Protein 3HDG (pdb70)

Nearest PDB structures (foldseek):
  3hdg-assembly4_B  TM=1.008E+00  e=9.190E-20  Wolinella succinogenes
  3hdg-assembly1_A  TM=9.959E-01  e=1.059E-17  Wolinella succinogenes
  3eq2-assembly1_B  TM=7.865E-01  e=1.329E-06  Pseudomonas aeruginosa
  3eq2-assembly1_A  TM=7.599E-01  e=1.791E-05  Pseudomonas aeruginosa
  2hqr-assembly1_B  TM=7.980E-01  e=8.085E-03  Helicobacter pylori J99

Structure (mmCIF, N/CA/C/O backbone):
data_3HDG
#
_entry.id   3HDG
#
_cell.length_a   48.331
_cell.length_b   77.059
_cell.length_c   75.087
_cell.angle_alpha   90.00
_cell.angle_beta   102.67
_cell.angle_gamma   90.00
#
_symmetry.space_group_name_H-M   'P 1 21 1'
#
loop_
_entity.id
_entity.type
_entity.pdbx_description
1 polymer 'uncharacterized protein'
2 non-polymer 'MAGNESIUM ION'
3 water water
#
loop_
_atom_site.group_PDB
_atom_site.id
_atom_site.type_symbol
_atom_site.label_atom_id
_atom_site.label_alt_id
_atom_site.label_comp_id
_atom_site.label_asym_id
_atom_site.label_entity_id
_atom_site.label_seq_id
_atom_site.pdbx_PDB_ins_code
_atom_site.Cartn_x
_atom_site.Cartn_y
_atom_site.Cartn_z
_atom_site.occupancy
_atom_site.B_iso_or_equiv
_atom_site.auth_seq_id
_atom_site.auth_comp_id
_atom_site.auth_asym_id
_atom_site.auth_atom_id
_atom_site.pdbx_PDB_model_num
ATOM 1 N N . ALA A 1 7 ? 5.860 36.262 32.035 1.00 36.87 8 ALA A N 1
ATOM 2 C CA . ALA A 1 7 ? 6.610 37.316 32.793 1.00 36.05 8 ALA A CA 1
ATOM 3 C C . ALA A 1 7 ? 7.633 36.692 33.759 1.00 35.08 8 ALA A C 1
ATOM 4 O O . ALA A 1 7 ? 8.153 37.365 34.655 1.00 35.19 8 ALA A O 1
ATOM 6 N N . LEU A 1 8 ? 7.920 35.407 33.564 1.00 32.56 9 LEU A N 1
ATOM 7 C CA . LEU A 1 8 ? 8.865 34.676 34.407 1.00 29.80 9 LEU A CA 1
ATOM 8 C C . LEU A 1 8 ? 10.312 34.871 33.946 1.00 28.66 9 LEU A C 1
ATOM 9 O O . LEU A 1 8 ? 10.722 34.348 32.908 1.00 27.97 9 LEU A O 1
ATOM 14 N N . LYS A 1 9 ? 11.093 35.618 34.719 1.00 28.27 10 LYS A N 1
ATOM 15 C CA . LYS A 1 9 ? 12.488 35.863 34.350 1.00 29.17 10 LYS A CA 1
ATOM 16 C C . LYS A 1 9 ? 13.371 34.709 34.811 1.00 26.08 10 LYS A C 1
ATOM 17 O O . LYS A 1 9 ? 13.332 34.297 35.970 1.00 26.01 10 LYS A O 1
ATOM 23 N N . ILE A 1 10 ? 14.153 34.185 33.876 1.00 25.24 11 ILE A N 1
ATOM 24 C CA . ILE A 1 10 ? 15.011 33.042 34.129 1.00 23.35 11 ILE A CA 1
ATOM 25 C C . ILE A 1 10 ? 16.486 33.324 33.888 1.00 23.87 11 ILE A C 1
ATOM 26 O O . ILE A 1 10 ? 16.849 33.946 32.894 1.00 25.11 11 ILE A O 1
ATOM 31 N N . LEU A 1 11 ? 17.320 32.869 34.821 1.00 22.36 12 LEU A N 1
ATOM 32 C CA . LEU A 1 11 ? 18.768 33.016 34.735 1.00 20.56 12 LEU A CA 1
ATOM 33 C C . LEU A 1 11 ? 19.376 31.620 34.680 1.00 19.57 12 LEU A C 1
ATOM 34 O O . LEU A 1 11 ? 19.113 30.790 35.560 1.00 20.02 12 LEU A O 1
ATOM 39 N N . ILE A 1 12 ? 20.179 31.368 33.650 1.00 19.57 13 ILE A N 1
ATOM 40 C CA . ILE A 1 12 ? 20.839 30.082 33.453 1.00 19.04 13 ILE A CA 1
ATOM 41 C C . ILE A 1 12 ? 22.337 30.251 33.721 1.00 21.09 13 ILE A C 1
ATOM 42 O O . ILE A 1 12 ? 22.960 31.118 33.124 1.00 22.02 13 ILE A O 1
ATOM 47 N N . VAL A 1 13 ? 22.901 29.439 34.615 1.00 22.08 14 VAL A N 1
ATOM 48 C CA . VAL A 1 13 ? 24.341 29.490 34.938 1.00 20.40 14 VAL A CA 1
ATOM 49 C C . VAL A 1 13 ? 24.925 28.088 34.714 1.00 20.66 14 VAL A C 1
ATOM 50 O O . VAL A 1 13 ? 24.640 27.150 35.464 1.00 19.12 14 VAL A O 1
ATOM 54 N N . GLU A 1 14 ? 25.730 27.961 33.666 1.00 22.13 15 GLU A N 1
ATOM 55 C CA . GLU A 1 14 ? 26.350 26.696 33.290 1.00 23.79 15 GLU A CA 1
ATOM 56 C C . GLU A 1 14 ? 27.660 26.981 32.546 1.00 23.73 15 GLU A C 1
ATOM 57 O O . GLU A 1 14 ? 27.683 27.782 31.609 1.00 24.46 15 GLU A O 1
ATOM 63 N N . ASP A 1 15 ? 28.740 26.317 32.952 1.00 23.61 16 ASP A N 1
ATOM 64 C CA . ASP A 1 15 ? 30.037 26.539 32.318 1.00 24.16 16 ASP A CA 1
ATOM 65 C C . ASP A 1 15 ? 30.218 25.847 30.969 1.00 23.90 16 ASP A C 1
ATOM 66 O O . ASP A 1 15 ? 31.103 26.211 30.197 1.00 25.72 16 ASP A O 1
ATOM 71 N N . ASP A 1 16 ? 29.391 24.854 30.675 1.00 22.58 17 ASP A N 1
ATOM 72 C CA . ASP A 1 16 ? 29.491 24.203 29.379 1.00 24.47 17 ASP A CA 1
ATOM 73 C C . ASP A 1 16 ? 28.705 25.068 28.382 1.00 25.17 17 ASP A C 1
ATOM 74 O O . ASP A 1 16 ? 27.502 25.296 28.559 1.00 24.42 17 ASP A O 1
ATOM 79 N N . THR A 1 17 ? 29.379 25.545 27.340 1.00 25.31 18 THR A N 1
ATOM 80 C CA . THR A 1 17 ? 28.744 26.414 26.347 1.00 25.92 18 THR A CA 1
ATOM 81 C C . THR A 1 17 ? 27.596 25.754 25.605 1.00 27.75 18 THR A C 1
ATOM 82 O O . THR A 1 17 ? 26.523 26.345 25.462 1.00 27.42 18 THR A O 1
ATOM 86 N N . ASP A 1 18 ? 27.815 24.525 25.148 1.00 28.91 19 ASP A N 1
ATOM 87 C CA . ASP A 1 18 ? 26.791 23.794 24.411 1.00 30.33 19 ASP A CA 1
ATOM 88 C C . ASP A 1 18 ? 25.510 23.629 25.214 1.00 28.52 19 ASP A C 1
ATOM 89 O O . ASP A 1 18 ? 24.431 23.936 24.726 1.00 28.58 19 ASP A O 1
ATOM 94 N N . ALA A 1 19 ? 25.633 23.143 26.444 1.00 26.45 20 ALA A N 1
ATOM 95 C CA . ALA A 1 19 ? 24.465 22.925 27.283 1.00 24.79 20 ALA A CA 1
ATOM 96 C C . ALA A 1 19 ? 23.811 24.244 27.661 1.00 25.66 20 ALA A C 1
ATOM 97 O O . ALA A 1 19 ? 22.590 24.334 27.752 1.00 23.28 20 ALA A O 1
ATOM 99 N N . ARG A 1 20 ? 24.632 25.269 27.866 1.00 24.94 21 ARG A N 1
ATOM 100 C CA . ARG A 1 20 ? 24.117 26.563 28.251 1.00 23.53 21 ARG A CA 1
ATOM 101 C C . ARG A 1 20 ? 23.281 27.155 27.120 1.00 25.09 21 ARG A C 1
ATOM 102 O O . ARG A 1 20 ? 22.179 27.642 27.352 1.00 26.04 21 ARG A O 1
ATOM 110 N N . GLU A 1 21 ? 23.807 27.104 25.901 1.00 23.56 22 GLU A N 1
ATOM 111 C CA . GLU A 1 21 ? 23.108 27.640 24.744 1.00 25.29 22 GLU A CA 1
ATOM 112 C C . GLU A 1 21 ? 21.883 26.801 24.379 1.00 25.09 22 GLU A C 1
ATOM 113 O O . GLU A 1 21 ? 20.902 27.325 23.870 1.00 25.66 22 GLU A O 1
ATOM 119 N N . TRP A 1 22 ? 21.941 25.504 24.648 1.00 24.96 23 TRP A N 1
ATOM 120 C CA . TRP A 1 22 ? 20.803 24.632 24.371 1.00 26.84 23 TRP A CA 1
ATOM 121 C C . TRP A 1 22 ? 19.680 25.014 25.349 1.00 26.10 23 TRP A C 1
ATOM 122 O O . TRP A 1 22 ? 18.533 25.208 24.943 1.00 24.54 23 TRP A O 1
ATOM 133 N N . LEU A 1 23 ? 20.024 25.135 26.632 1.00 23.78 24 LEU A N 1
ATOM 134 C CA . LEU A 1 23 ? 19.055 25.512 27.661 1.00 23.00 24 LEU A CA 1
ATOM 135 C C . LEU A 1 23 ? 18.421 26.864 27.336 1.00 23.63 24 LEU A C 1
ATOM 136 O O . LEU A 1 23 ? 17.216 27.054 27.469 1.00 20.84 24 LEU A O 1
ATOM 141 N N . SER A 1 24 ? 19.253 27.811 26.929 1.00 24.93 25 SER A N 1
ATOM 142 C CA . SER A 1 24 ? 18.750 29.126 26.584 1.00 26.85 25 SER A CA 1
ATOM 143 C C . SER A 1 24 ? 17.745 29.024 25.416 1.00 26.08 25 SER A C 1
ATOM 144 O O . SER A 1 24 ? 16.666 29.606 25.468 1.00 23.21 25 SER A O 1
ATOM 147 N N . THR A 1 25 ? 18.094 28.262 24.383 1.00 26.53 26 THR A N 1
ATOM 148 C CA . THR A 1 25 ? 17.212 28.109 23.222 1.00 27.02 26 THR A CA 1
ATOM 149 C C . THR A 1 25 ? 15.858 27.468 23.547 1.00 27.07 26 THR A C 1
ATOM 150 O O . THR A 1 25 ? 14.807 28.062 23.299 1.00 25.75 26 THR A O 1
ATOM 154 N N . ILE A 1 26 ? 15.870 26.265 24.108 1.00 27.59 27 ILE A N 1
ATOM 155 C CA . ILE A 1 26 ? 14.604 25.604 24.404 1.00 28.62 27 ILE A CA 1
ATOM 156 C C . ILE A 1 26 ? 13.714 26.371 25.376 1.00 28.99 27 ILE A C 1
ATOM 157 O O . ILE A 1 26 ? 12.489 26.253 25.323 1.00 29.66 27 ILE A O 1
ATOM 162 N N . ILE A 1 27 ? 14.316 27.163 26.257 1.00 27.65 28 ILE A N 1
ATOM 163 C CA . ILE A 1 27 ? 13.527 27.929 27.207 1.00 26.61 28 ILE A CA 1
ATOM 164 C C . ILE A 1 27 ? 13.022 29.229 26.583 1.00 27.25 28 ILE A C 1
ATOM 165 O O . ILE A 1 27 ? 11.865 29.611 26.775 1.00 27.73 28 ILE A O 1
ATOM 170 N N . SER A 1 28 ? 13.881 29.908 25.835 1.00 26.76 29 SER A N 1
ATOM 171 C CA . SER A 1 28 ? 13.470 31.158 25.219 1.00 31.65 29 SER A CA 1
ATOM 172 C C . SER A 1 28 ? 12.265 30.939 24.290 1.00 31.12 29 SER A C 1
ATOM 173 O O . SER A 1 28 ? 11.460 31.837 24.112 1.00 31.86 29 SER A O 1
ATOM 176 N N . ASN A 1 29 ? 12.133 29.742 23.728 1.00 33.11 30 ASN A N 1
ATOM 177 C CA . ASN A 1 29 ? 11.003 29.438 22.858 1.00 34.04 30 ASN A CA 1
ATOM 178 C C . ASN A 1 29 ? 9.664 29.627 23.567 1.00 34.34 30 ASN A C 1
ATOM 179 O O . ASN A 1 29 ? 8.657 29.912 22.925 1.00 34.86 30 ASN A O 1
ATOM 184 N N . HIS A 1 30 ? 9.640 29.465 24.886 1.00 34.38 31 HIS A N 1
ATOM 185 C CA . HIS A 1 30 ? 8.386 29.617 25.612 1.00 33.44 31 HIS A CA 1
ATOM 186 C C . HIS A 1 30 ? 8.440 30.597 26.774 1.00 34.29 31 HIS A C 1
ATOM 187 O O . HIS A 1 30 ? 7.461 30.770 27.499 1.00 35.16 31 HIS A O 1
ATOM 194 N N . PHE A 1 31 ? 9.584 31.240 26.944 1.00 34.22 32 PHE A N 1
ATOM 195 C CA . PHE A 1 31 ? 9.766 32.220 28.005 1.00 35.86 32 PHE A CA 1
ATOM 196 C C . PHE A 1 31 ? 10.619 33.329 27.394 1.00 38.58 32 PHE A C 1
ATOM 197 O O . PHE A 1 31 ? 11.797 33.133 27.108 1.00 41.57 32 PHE A O 1
ATOM 205 N N . PRO A 1 32 ? 10.028 34.511 27.180 1.00 39.74 33 PRO A N 1
ATOM 206 C CA . PRO A 1 32 ? 10.708 35.669 26.593 1.00 40.88 33 PRO A CA 1
ATOM 207 C C . PRO A 1 32 ? 11.846 36.334 27.389 1.00 41.08 33 PRO A C 1
ATOM 208 O O . PRO A 1 32 ? 12.672 37.028 26.796 1.00 42.16 33 PRO A O 1
ATOM 212 N N . GLU A 1 33 ? 11.900 36.135 28.707 1.00 39.11 34 GLU A N 1
ATOM 213 C CA . GLU A 1 33 ? 12.951 36.766 29.515 1.00 37.32 34 GLU A CA 1
ATOM 214 C C . GLU A 1 33 ? 13.958 35.791 30.121 1.00 34.21 34 GLU A C 1
ATOM 215 O O . GLU A 1 33 ? 13.830 35.348 31.262 1.00 31.15 34 GLU A O 1
ATOM 221 N N . VAL A 1 34 ? 14.977 35.482 29.328 1.00 32.56 35 VAL A N 1
ATOM 222 C CA . VAL A 1 34 ? 16.012 34.542 29.718 1.00 30.62 35 VAL A CA 1
ATOM 223 C C . VAL A 1 34 ? 17.410 35.146 29.639 1.00 29.21 35 VAL A C 1
ATOM 224 O O . VAL A 1 34 ? 17.756 35.814 28.666 1.00 28.90 35 VAL A O 1
ATOM 228 N N . TRP A 1 35 ? 18.204 34.883 30.670 1.00 26.27 36 TRP A N 1
ATOM 229 C CA . TRP A 1 35 ? 19.591 35.333 30.751 1.00 24.93 36 TRP A CA 1
ATOM 230 C C . TRP A 1 35 ? 20.479 34.087 30.938 1.00 25.68 36 TRP A C 1
ATOM 231 O O . TRP A 1 35 ? 20.047 33.070 31.501 1.00 23.60 36 TRP A O 1
ATOM 242 N N . SER A 1 36 ? 21.712 34.155 30.457 1.00 23.97 37 SER A N 1
ATOM 243 C CA . SER A 1 36 ? 22.624 33.041 30.632 1.00 22.89 37 SER A CA 1
ATOM 244 C C . SER A 1 36 ? 23.993 33.544 31.073 1.00 23.20 37 SER A C 1
ATOM 245 O O . SER A 1 36 ? 24.479 34.569 30.589 1.00 22.91 37 SER A O 1
ATOM 248 N N . ALA A 1 37 ? 24.588 32.803 32.005 1.00 22.20 38 ALA A N 1
ATOM 249 C CA . ALA A 1 37 ? 25.893 33.106 32.573 1.00 24.65 38 ALA A CA 1
ATOM 250 C C . ALA A 1 37 ? 26.782 31.862 32.521 1.00 23.94 38 ALA A C 1
ATOM 251 O O . ALA A 1 37 ? 26.290 30.745 32.668 1.00 25.44 38 ALA A O 1
ATOM 253 N N . GLY A 1 38 ? 28.083 32.068 32.321 1.00 23.20 39 GLY A N 1
ATOM 254 C CA . GLY A 1 38 ? 29.032 30.969 32.227 1.00 23.75 39 GLY A CA 1
ATOM 255 C C . GLY A 1 38 ? 29.792 30.574 33.495 1.00 24.77 39 GLY A C 1
ATOM 256 O O . GLY A 1 38 ? 30.585 29.641 33.475 1.00 25.32 39 GLY A O 1
ATOM 257 N N . ASP A 1 39 ? 29.564 31.289 34.588 1.00 24.13 40 ASP A N 1
ATOM 258 C CA . ASP A 1 39 ? 30.192 30.988 35.867 1.00 23.92 40 ASP A CA 1
ATOM 259 C C . ASP A 1 39 ? 29.428 31.708 36.964 1.00 24.44 40 ASP A C 1
ATOM 260 O O . ASP A 1 39 ? 28.670 32.654 36.693 1.00 22.93 40 ASP A O 1
ATOM 265 N N . GLY A 1 40 ? 29.624 31.257 38.203 1.00 25.75 41 GLY A N 1
ATOM 266 C CA . GLY A 1 40 ? 28.933 31.830 39.349 1.00 24.69 41 GLY A CA 1
ATOM 267 C C . GLY A 1 40 ? 29.087 33.317 39.586 1.00 26.67 41 GLY A C 1
ATOM 268 O O . GLY A 1 40 ? 28.174 33.977 40.103 1.00 25.66 41 GLY A O 1
ATOM 269 N N . GLU A 1 41 ? 30.240 33.858 39.226 1.00 26.82 42 GLU A N 1
ATOM 270 C CA . GLU A 1 41 ? 30.483 35.281 39.414 1.00 28.67 42 GLU A CA 1
ATOM 271 C C . GLU A 1 41 ? 29.611 36.083 38.437 1.00 27.94 42 GLU A C 1
ATOM 272 O O . GLU A 1 41 ? 28.912 37.025 38.813 1.00 26.46 42 GLU A O 1
ATOM 278 N N . GLU A 1 42 ? 29.643 35.685 37.173 1.00 27.92 43 GLU A N 1
ATOM 279 C CA . GLU A 1 42 ? 28.852 36.350 36.153 1.00 26.61 43 GLU A CA 1
ATOM 280 C C . GLU A 1 42 ? 27.379 36.140 36.499 1.00 25.76 43 GLU A C 1
ATOM 281 O O . GLU A 1 42 ? 26.550 37.035 36.332 1.00 22.74 43 GLU A O 1
ATOM 287 N N . GLY A 1 43 ? 27.065 34.957 37.022 1.00 25.46 44 GLY A N 1
ATOM 288 C CA . GLY A 1 43 ? 25.700 34.668 37.412 1.00 25.02 44 GLY A CA 1
ATOM 289 C C . GLY A 1 43 ? 25.225 35.612 38.498 1.00 26.54 44 GLY A C 1
ATOM 290 O O . GLY A 1 43 ? 24.093 36.127 38.456 1.00 25.40 44 GLY A O 1
ATOM 291 N N . GLU A 1 44 ? 26.087 35.838 39.485 1.00 28.42 45 GLU A N 1
ATOM 292 C CA . GLU A 1 44 ? 25.751 36.719 40.598 1.00 28.47 45 GLU A CA 1
ATOM 293 C C . GLU A 1 44 ? 25.497 38.137 40.095 1.00 26.93 45 GLU A C 1
ATOM 294 O O . GLU A 1 44 ? 24.529 38.768 40.493 1.00 25.51 45 GLU A O 1
ATOM 300 N N . ARG A 1 45 ? 26.372 38.630 39.226 1.00 25.86 46 ARG A N 1
ATOM 301 C CA . ARG A 1 45 ? 26.217 39.979 38.687 1.00 29.87 46 ARG A CA 1
ATOM 302 C C . ARG A 1 45 ? 24.883 40.132 37.943 1.00 29.22 46 ARG A C 1
ATOM 303 O O . ARG A 1 45 ? 24.160 41.111 38.148 1.00 28.76 46 ARG A O 1
ATOM 311 N N . LEU A 1 46 ? 24.556 39.164 37.089 1.00 26.36 47 LEU A N 1
ATOM 312 C CA . LEU A 1 46 ? 23.309 39.219 36.344 1.00 27.11 47 LEU A CA 1
ATOM 313 C C . LEU A 1 46 ? 22.100 39.133 37.261 1.00 27.69 47 LEU A C 1
ATOM 314 O O . LEU A 1 46 ? 21.054 39.690 36.958 1.00 26.77 47 LEU A O 1
ATOM 319 N N . PHE A 1 47 ? 22.230 38.437 38.384 1.00 29.09 48 PHE A N 1
ATOM 320 C CA . PHE A 1 47 ? 21.105 38.347 39.295 1.00 29.10 48 PHE A CA 1
ATOM 321 C C . PHE A 1 47 ? 20.843 39.738 39.880 1.00 30.40 48 PHE A C 1
ATOM 322 O O . PHE A 1 47 ? 19.694 40.209 39.924 1.00 28.16 48 PHE A O 1
ATOM 330 N N . GLY A 1 48 ? 21.919 40.386 40.332 1.00 29.80 49 GLY A N 1
ATOM 331 C CA . GLY A 1 48 ? 21.799 41.717 40.905 1.00 30.66 49 GLY A CA 1
ATOM 332 C C . GLY A 1 48 ? 21.244 42.739 39.925 1.00 32.36 49 GLY A C 1
ATOM 333 O O . GLY A 1 48 ? 20.550 43.670 40.320 1.00 32.44 49 GLY A O 1
ATOM 334 N N . LEU A 1 49 ? 21.552 42.565 38.644 1.00 32.19 50 LEU A N 1
ATOM 335 C CA . LEU A 1 49 ? 21.095 43.479 37.612 1.00 32.13 50 LEU A CA 1
ATOM 336 C C . LEU A 1 49 ? 19.640 43.293 37.209 1.00 33.35 50 LEU A C 1
ATOM 337 O O . LEU A 1 49 ? 18.903 44.270 37.042 1.00 33.77 50 LEU A O 1
ATOM 342 N N . HIS A 1 50 ? 19.223 42.041 37.051 1.00 32.32 51 HIS A N 1
ATOM 343 C CA . HIS A 1 50 ? 17.874 41.774 36.591 1.00 33.26 51 HIS A CA 1
ATOM 344 C C . HIS A 1 50 ? 16.928 41.062 37.543 1.00 31.78 51 HIS A C 1
ATOM 345 O O . HIS A 1 50 ? 15.807 40.748 37.167 1.00 33.63 51 HIS A O 1
ATOM 352 N N . ALA A 1 51 ? 17.372 40.819 38.767 1.00 30.86 52 ALA A N 1
ATOM 353 C CA . ALA A 1 51 ? 16.542 40.158 39.768 1.00 31.52 52 ALA A CA 1
ATOM 354 C C . ALA A 1 51 ? 15.595 39.116 39.162 1.00 31.53 52 ALA A C 1
ATOM 355 O O . ALA A 1 51 ? 14.380 39.296 39.156 1.00 31.49 52 ALA A O 1
ATOM 357 N N . PRO A 1 52 ? 16.145 38.016 38.632 1.00 30.59 53 PRO A N 1
ATOM 358 C CA . PRO A 1 52 ? 15.278 36.994 38.046 1.00 28.89 53 PRO A CA 1
ATOM 359 C C . PRO A 1 52 ? 14.505 36.194 39.101 1.00 28.71 53 PRO A C 1
ATOM 360 O O . PRO A 1 52 ? 14.926 36.078 40.254 1.00 29.47 53 PRO A O 1
ATOM 364 N N . ASP A 1 53 ? 13.370 35.648 38.686 1.00 27.34 54 ASP A N 1
ATOM 365 C CA . ASP A 1 53 ? 12.506 34.851 39.549 1.00 25.90 54 ASP A CA 1
ATOM 366 C C . ASP A 1 53 ? 13.054 33.435 39.693 1.00 25.22 54 ASP A C 1
ATOM 367 O O . ASP A 1 53 ? 12.926 32.825 40.747 1.00 24.63 54 ASP A O 1
ATOM 372 N N . VAL A 1 54 ? 13.666 32.931 38.622 1.00 23.23 55 VAL A N 1
ATOM 373 C CA . VAL A 1 54 ? 14.213 31.578 38.590 1.00 22.94 55 VAL A CA 1
ATOM 374 C C . VAL A 1 54 ? 15.709 31.503 38.249 1.00 23.28 55 VAL A C 1
ATOM 375 O O . VAL A 1 54 ? 16.199 32.211 37.367 1.00 23.31 55 VAL A O 1
ATOM 379 N N . ILE A 1 55 ? 16.428 30.636 38.954 1.00 23.11 56 ILE A N 1
ATOM 380 C CA . ILE A 1 55 ? 17.841 30.411 38.675 1.00 21.34 56 ILE A CA 1
ATOM 381 C C . ILE A 1 55 ? 18.001 28.934 38.336 1.00 21.95 56 ILE A C 1
ATOM 382 O O . ILE A 1 55 ? 17.537 28.076 39.076 1.00 21.10 56 ILE A O 1
ATOM 387 N N . ILE A 1 56 ? 18.638 28.650 37.207 1.00 21.94 57 ILE A N 1
ATOM 388 C CA . ILE A 1 56 ? 18.919 27.287 36.775 1.00 21.24 57 ILE A CA 1
ATOM 389 C C . ILE A 1 56 ? 20.460 27.251 36.799 1.00 21.84 57 ILE A C 1
ATOM 390 O O . ILE A 1 56 ? 21.127 27.830 35.933 1.00 17.51 57 ILE A O 1
ATOM 395 N N . THR A 1 57 ? 21.028 26.590 37.802 1.00 22.02 58 THR A N 1
ATOM 396 C CA . THR A 1 57 ? 22.477 26.574 37.928 1.00 22.87 58 THR A CA 1
ATOM 397 C C . THR A 1 57 ? 23.179 25.244 38.088 1.00 22.84 58 THR A C 1
ATOM 398 O O . THR A 1 57 ? 22.641 24.285 38.626 1.00 23.22 58 THR A O 1
ATOM 402 N N . ASP A 1 58 ? 24.415 25.233 37.610 1.00 25.65 59 ASP A N 1
ATOM 403 C CA . ASP A 1 58 ? 25.302 24.087 37.704 1.00 26.21 59 ASP A CA 1
ATOM 404 C C . ASP A 1 58 ? 26.061 24.301 39.032 1.00 26.37 59 ASP A C 1
ATOM 405 O O . ASP A 1 58 ? 25.991 25.376 39.625 1.00 24.59 59 ASP A O 1
ATOM 410 N N . ILE A 1 59 ? 26.785 23.301 39.510 1.00 27.41 60 ILE A N 1
ATOM 411 C CA . ILE A 1 59 ? 27.492 23.489 40.771 1.00 29.06 60 ILE A CA 1
ATOM 412 C C . ILE A 1 59 ? 28.971 23.795 40.595 1.00 29.39 60 ILE A C 1
ATOM 413 O O . ILE A 1 59 ? 29.431 24.851 41.015 1.00 29.54 60 ILE A O 1
ATOM 418 N N . ARG A 1 60 ? 29.714 22.904 39.958 1.00 29.80 61 ARG A N 1
ATOM 419 C CA . ARG A 1 60 ? 31.130 23.159 39.785 1.00 32.90 61 ARG A CA 1
ATOM 420 C C . ARG A 1 60 ? 31.438 23.959 38.525 1.00 31.93 61 ARG A C 1
ATOM 421 O O . ARG A 1 60 ? 31.268 23.483 37.397 1.00 32.50 61 ARG A O 1
ATOM 437 N N . PRO A 1 62 ? 33.994 27.639 36.997 1.00 32.18 63 PRO A N 1
ATOM 438 C CA . PRO A 1 62 ? 35.150 28.513 37.231 1.00 32.47 63 PRO A CA 1
ATOM 439 C C . PRO A 1 62 ? 34.773 29.714 38.098 1.00 34.17 63 PRO A C 1
ATOM 440 O O . PRO A 1 62 ? 33.602 30.084 38.175 1.00 31.29 63 PRO A O 1
ATOM 444 N N . LYS A 1 63 ? 35.775 30.308 38.745 1.00 35.48 64 LYS A N 1
ATOM 445 C CA . LYS A 1 63 ? 35.605 31.501 39.580 1.00 37.21 64 LYS A CA 1
ATOM 446 C C . LYS A 1 63 ? 34.762 31.381 40.832 1.00 37.06 64 LYS A C 1
ATOM 447 O O . LYS A 1 63 ? 35.236 31.672 41.920 1.00 38.75 64 LYS A O 1
ATOM 453 N N . LEU A 1 64 ? 33.499 31.003 40.664 1.00 34.83 65 LEU A N 1
ATOM 454 C CA . LEU A 1 64 ? 32.576 30.862 41.779 1.00 33.44 65 LEU A CA 1
ATOM 455 C C . LEU A 1 64 ? 31.627 29.706 41.480 1.00 33.68 65 LEU A C 1
ATOM 456 O O . LEU A 1 64 ? 31.120 29.580 40.366 1.00 34.60 65 LEU A O 1
ATOM 461 N N . GLY A 1 65 ? 31.392 28.859 42.474 1.00 31.25 66 GLY A N 1
ATOM 462 C CA . GLY A 1 65 ? 30.502 27.729 42.277 1.00 29.66 66 GLY A CA 1
ATOM 463 C C . GLY A 1 65 ? 29.042 28.062 42.499 1.00 28.21 66 GLY A C 1
ATOM 464 O O . GLY A 1 65 ? 28.707 29.032 43.179 1.00 30.52 66 GLY A O 1
ATOM 465 N N . GLY A 1 66 ? 28.170 27.234 41.944 1.00 28.34 67 GLY A N 1
ATOM 466 C CA . GLY A 1 66 ? 26.741 27.458 42.073 1.00 29.05 67 GLY A CA 1
ATOM 467 C C . GLY A 1 66 ? 26.215 27.640 43.483 1.00 28.31 67 GLY A C 1
ATOM 468 O O . GLY A 1 66 ? 25.391 28.514 43.721 1.00 27.56 67 GLY A O 1
ATOM 469 N N . LEU A 1 67 ? 26.675 26.811 44.413 1.00 29.31 68 LEU A N 1
ATOM 470 C CA . LEU A 1 67 ? 26.223 26.901 45.799 1.00 31.72 68 LEU A CA 1
ATOM 471 C C . LEU A 1 67 ? 26.724 28.181 46.469 1.00 31.21 68 LEU A C 1
ATOM 472 O O . LEU A 1 67 ? 25.950 28.887 47.115 1.00 31.56 68 LEU A O 1
ATOM 477 N N . GLU A 1 68 ? 28.009 28.487 46.308 1.00 32.19 69 GLU A N 1
ATOM 478 C CA . GLU A 1 68 ? 28.557 29.713 46.881 1.00 33.44 69 GLU A CA 1
ATOM 479 C C . GLU A 1 68 ? 27.791 30.884 46.274 1.00 31.65 69 GLU A C 1
ATOM 480 O O . GLU A 1 68 ? 27.440 31.831 46.974 1.00 29.62 69 GLU A O 1
ATOM 494 N N . LEU A 1 70 ? 24.706 30.904 45.063 1.00 29.48 71 LEU A N 1
ATOM 495 C CA . LEU A 1 70 ? 23.380 30.927 45.678 1.00 30.91 71 LEU A CA 1
ATOM 496 C C . LEU A 1 70 ? 23.384 31.501 47.088 1.00 30.62 71 LEU A C 1
ATOM 497 O O . LEU A 1 70 ? 22.490 32.254 47.464 1.00 28.99 71 LEU A O 1
ATOM 502 N N . ASP A 1 71 ? 24.382 31.118 47.869 1.00 31.41 72 ASP A N 1
ATOM 503 C CA . ASP A 1 71 ? 24.490 31.598 49.235 1.00 35.40 72 ASP A CA 1
ATOM 504 C C . ASP A 1 71 ? 24.572 33.133 49.256 1.00 35.71 72 ASP A C 1
ATOM 505 O O . ASP A 1 71 ? 23.846 33.792 50.003 1.00 36.14 72 ASP A O 1
ATOM 510 N N . ARG A 1 72 ? 25.435 33.696 48.415 1.00 36.09 73 ARG A N 1
ATOM 511 C CA . ARG A 1 72 ? 25.586 35.145 48.344 1.00 36.66 73 ARG A CA 1
ATOM 512 C C . ARG A 1 72 ? 24.295 35.835 47.940 1.00 38.34 73 ARG A C 1
ATOM 513 O O . ARG A 1 72 ? 23.937 36.877 48.492 1.00 38.59 73 ARG A O 1
ATOM 521 N N . ILE A 1 73 ? 23.597 35.266 46.962 1.00 38.43 74 ILE A N 1
ATOM 522 C CA . ILE A 1 73 ? 22.345 35.857 46.516 1.00 36.99 74 ILE A CA 1
ATOM 523 C C . ILE A 1 73 ? 21.314 35.805 47.627 1.00 37.88 74 ILE A C 1
ATOM 524 O O . ILE A 1 73 ? 20.580 36.768 47.836 1.00 39.16 74 ILE A O 1
ATOM 529 N N . LYS A 1 74 ? 21.255 34.684 48.338 1.00 36.31 75 LYS A N 1
ATOM 530 C CA . LYS A 1 74 ? 20.285 34.543 49.416 1.00 39.84 75 LYS A CA 1
ATOM 531 C C . LYS A 1 74 ? 20.623 35.495 50.561 1.00 40.56 75 LYS A C 1
ATOM 532 O O . LYS A 1 74 ? 19.743 36.168 51.091 1.00 39.35 75 LYS A O 1
ATOM 538 N N . ALA A 1 75 ? 21.900 35.537 50.935 1.00 41.26 76 ALA A N 1
ATOM 539 C CA . ALA A 1 75 ? 22.364 36.399 52.017 1.00 41.77 76 ALA A CA 1
ATOM 540 C C . ALA A 1 75 ? 21.858 37.822 51.802 1.00 43.24 76 ALA A C 1
ATOM 541 O O . ALA A 1 75 ? 21.689 38.584 52.758 1.00 43.97 76 ALA A O 1
ATOM 543 N N . GLY A 1 76 ? 21.603 38.163 50.541 1.00 43.20 77 GLY A N 1
ATOM 544 C CA . GLY A 1 76 ? 21.105 39.482 50.201 1.00 42.76 77 GLY A CA 1
ATOM 545 C C . GLY A 1 76 ? 19.603 39.635 50.381 1.00 43.03 77 GLY A C 1
ATOM 546 O O . GLY A 1 76 ? 19.066 40.734 50.227 1.00 44.10 77 GLY A O 1
ATOM 547 N N . GLY A 1 77 ? 18.913 38.538 50.683 1.00 42.30 78 GLY A N 1
ATOM 548 C CA . GLY A 1 77 ? 17.474 38.605 50.889 1.00 39.95 78 GLY A CA 1
ATOM 549 C C . GLY A 1 77 ? 16.555 38.134 49.773 1.00 39.16 78 GLY A C 1
ATOM 550 O O . GLY A 1 77 ? 15.342 38.082 49.964 1.00 39.28 78 GLY A O 1
ATOM 551 N N . ALA A 1 78 ? 17.098 37.797 48.609 1.00 38.59 79 ALA A N 1
ATOM 552 C CA . ALA A 1 78 ? 16.241 37.339 47.520 1.00 36.73 79 ALA A CA 1
ATOM 553 C C . ALA A 1 78 ? 15.849 35.886 47.749 1.00 36.82 79 ALA A C 1
ATOM 554 O O . ALA A 1 78 ? 16.571 35.127 48.386 1.00 34.12 79 ALA A O 1
ATOM 556 N N . LYS A 1 79 ? 14.682 35.512 47.247 1.00 37.34 80 LYS A N 1
ATOM 557 C CA . LYS A 1 79 ? 14.214 34.147 47.385 1.00 35.90 80 LYS A CA 1
ATOM 558 C C . LYS A 1 79 ? 13.686 33.656 46.048 1.00 33.10 80 LYS A C 1
ATOM 559 O O . LYS A 1 79 ? 12.481 33.494 45.864 1.00 34.19 80 LYS A O 1
ATOM 565 N N . PRO A 1 80 ? 14.594 33.425 45.089 1.00 31.06 81 PRO A N 1
ATOM 566 C CA . PRO A 1 80 ? 14.199 32.949 43.763 1.00 29.40 81 PRO A CA 1
ATOM 567 C C . PRO A 1 80 ? 14.016 31.450 43.772 1.00 29.86 81 PRO A C 1
ATOM 568 O O . PRO A 1 80 ? 14.530 30.757 44.652 1.00 28.16 81 PRO A O 1
ATOM 572 N N . TYR A 1 81 ? 13.259 30.945 42.808 1.00 29.19 82 TYR A N 1
ATOM 573 C CA . TYR A 1 81 ? 13.096 29.509 42.716 1.00 28.38 82 TYR A CA 1
ATOM 574 C C . TYR A 1 81 ? 14.419 29.050 42.123 1.00 25.21 82 TYR A C 1
ATOM 575 O O . TYR A 1 81 ? 14.998 29.738 41.266 1.00 24.53 82 TYR A O 1
ATOM 584 N N . VAL A 1 82 ? 14.901 27.909 42.598 1.00 24.79 83 VAL A N 1
ATOM 585 C CA . VAL A 1 82 ? 16.174 27.363 42.163 1.00 21.16 83 VAL A CA 1
ATOM 586 C C . VAL A 1 82 ? 16.098 25.939 41.633 1.00 23.41 83 VAL A C 1
ATOM 587 O O . VAL A 1 82 ? 15.526 25.050 42.269 1.00 21.80 83 VAL A O 1
ATOM 591 N N . ILE A 1 83 ? 16.698 25.741 40.466 1.00 23.22 84 ILE A N 1
ATOM 592 C CA . ILE A 1 83 ? 16.798 24.432 39.841 1.00 24.20 84 ILE A CA 1
ATOM 593 C C . ILE A 1 83 ? 18.304 24.134 39.701 1.00 23.36 84 ILE A C 1
ATOM 594 O O . ILE A 1 83 ? 19.056 24.936 39.146 1.00 24.05 84 ILE A O 1
ATOM 599 N N . VAL A 1 84 ? 18.739 22.988 40.204 1.00 21.56 85 VAL A N 1
ATOM 600 C CA . VAL A 1 84 ? 20.140 22.603 40.121 1.00 22.16 85 VAL A CA 1
ATOM 601 C C . VAL A 1 84 ? 20.348 21.580 39.011 1.00 23.74 85 VAL A C 1
ATOM 602 O O . VAL A 1 84 ? 19.732 20.526 38.996 1.00 21.98 85 VAL A O 1
ATOM 606 N N . ILE A 1 85 ? 21.219 21.899 38.068 1.00 27.22 86 ILE A N 1
ATOM 607 C CA . ILE A 1 85 ? 21.439 21.002 36.941 1.00 31.35 86 ILE A CA 1
ATOM 608 C C . ILE A 1 85 ? 22.780 20.299 36.993 1.00 34.83 86 ILE A C 1
ATOM 609 O O . ILE A 1 85 ? 23.371 19.961 35.957 1.00 35.66 86 ILE A O 1
ATOM 614 N N . SER A 1 86 ? 23.262 20.060 38.200 1.00 37.16 87 SER A N 1
ATOM 615 C CA . SER A 1 86 ? 24.545 19.408 38.322 1.00 42.37 87 SER A CA 1
ATOM 616 C C . SER A 1 86 ? 24.432 17.902 38.433 1.00 44.52 87 SER A C 1
ATOM 617 O O . SER A 1 86 ? 23.547 17.380 39.116 1.00 44.05 87 SER A O 1
ATOM 620 N N . ALA A 1 87 ? 25.324 17.210 37.732 1.00 47.37 88 ALA A N 1
ATOM 621 C CA . ALA A 1 87 ? 25.381 15.761 37.790 1.00 50.52 88 ALA A CA 1
ATOM 622 C C . ALA A 1 87 ? 26.572 15.487 38.708 1.00 52.55 88 ALA A C 1
ATOM 623 O O . ALA A 1 87 ? 27.590 14.952 38.265 1.00 53.01 88 ALA A O 1
ATOM 625 N N . PHE A 1 88 ? 26.450 15.888 39.977 1.00 54.42 89 PHE A N 1
ATOM 626 C CA . PHE A 1 88 ? 27.536 15.707 40.942 1.00 56.24 89 PHE A CA 1
ATOM 627 C C . PHE A 1 88 ? 27.752 14.264 41.389 1.00 57.02 89 PHE A C 1
ATOM 628 O O . PHE A 1 88 ? 26.930 13.394 41.116 1.00 57.19 89 PHE A O 1
ATOM 636 N N . SER A 1 89 ? 28.873 14.031 42.078 1.00 57.87 90 SER A N 1
ATOM 637 C CA . SER A 1 89 ? 29.263 12.705 42.567 1.00 58.60 90 SER A CA 1
ATOM 638 C C . SER A 1 89 ? 29.394 12.544 44.087 1.00 59.04 90 SER A C 1
ATOM 639 O O . SER A 1 89 ? 29.946 11.552 44.552 1.00 59.56 90 SER A O 1
ATOM 641 N N . GLU A 1 90 ? 28.867 13.486 44.869 1.00 61.45 91 GLU A N 1
ATOM 642 C CA . GLU A 1 90 ? 28.948 13.369 46.321 1.00 60.08 91 GLU A CA 1
ATOM 643 C C . GLU A 1 90 ? 27.582 13.570 46.966 1.00 59.36 91 GLU A C 1
ATOM 644 O O . GLU A 1 90 ? 26.616 13.957 46.311 1.00 56.97 91 GLU A O 1
ATOM 658 N N . LYS A 1 92 ? 27.559 15.365 49.753 1.00 53.14 93 LYS A N 1
ATOM 659 C CA . LYS A 1 92 ? 27.759 16.646 50.416 1.00 49.92 93 LYS A CA 1
ATOM 660 C C . LYS A 1 92 ? 27.234 17.839 49.617 1.00 48.14 93 LYS A C 1
ATOM 661 O O . LYS A 1 92 ? 26.825 18.850 50.199 1.00 46.44 93 LYS A O 1
ATOM 663 N N . TYR A 1 93 ? 27.272 17.744 48.291 1.00 46.94 94 TYR A N 1
ATOM 664 C CA . TYR A 1 93 ? 26.774 18.835 47.470 1.00 46.79 94 TYR A CA 1
ATOM 665 C C . TYR A 1 93 ? 25.266 18.880 47.671 1.00 45.51 94 TYR A C 1
ATOM 666 O O . TYR A 1 93 ? 24.688 19.946 47.906 1.00 44.34 94 TYR A O 1
ATOM 675 N N . PHE A 1 94 ? 24.643 17.708 47.588 1.00 43.65 95 PHE A N 1
ATOM 676 C CA . PHE A 1 94 ? 23.206 17.588 47.765 1.00 42.36 95 PHE A CA 1
ATOM 677 C C . PHE A 1 94 ? 22.751 18.166 49.103 1.00 40.48 95 PHE A C 1
ATOM 678 O O . PHE A 1 94 ? 21.755 18.895 49.173 1.00 38.78 95 PHE A O 1
ATOM 686 N N . ILE A 1 95 ? 23.485 17.826 50.157 1.00 38.44 96 ILE A N 1
ATOM 687 C CA . ILE A 1 95 ? 23.187 18.292 51.510 1.00 37.23 96 ILE A CA 1
ATOM 688 C C . ILE A 1 95 ? 23.207 19.811 51.611 1.00 36.09 96 ILE A C 1
ATOM 689 O O . ILE A 1 95 ? 22.271 20.420 52.120 1.00 36.21 96 ILE A O 1
ATOM 694 N N . LYS A 1 96 ? 24.271 20.432 51.119 1.00 36.34 97 LYS A N 1
ATOM 695 C CA . LYS A 1 96 ? 24.358 21.887 51.162 1.00 35.59 97 LYS A CA 1
ATOM 696 C C . LYS A 1 96 ? 23.277 22.524 50.276 1.00 31.96 97 LYS A C 1
ATOM 697 O O . LYS A 1 96 ? 22.692 23.554 50.628 1.00 30.03 97 LYS A O 1
ATOM 703 N N . ALA A 1 97 ? 23.014 21.899 49.132 1.00 30.30 98 ALA A N 1
ATOM 704 C CA . ALA A 1 97 ? 22.011 22.396 48.189 1.00 29.92 98 ALA A CA 1
ATOM 705 C C . ALA A 1 97 ? 20.639 22.473 48.857 1.00 30.08 98 ALA A C 1
ATOM 706 O O . ALA A 1 97 ? 19.903 23.453 48.703 1.00 28.11 98 ALA A O 1
ATOM 708 N N . ILE A 1 98 ? 20.315 21.437 49.622 1.00 31.76 99 ILE A N 1
ATOM 709 C CA . ILE A 1 98 ? 19.043 21.372 50.325 1.00 34.25 99 ILE A CA 1
ATOM 710 C C . ILE A 1 98 ? 18.969 22.369 51.456 1.00 35.20 99 ILE A C 1
ATOM 711 O O . ILE A 1 98 ? 17.904 22.895 51.743 1.00 37.27 99 ILE A O 1
ATOM 716 N N . GLU A 1 99 ? 20.094 22.639 52.102 1.00 36.63 100 GLU A N 1
ATOM 717 C CA . GLU A 1 99 ? 20.093 23.608 53.182 1.00 39.39 100 GLU A CA 1
ATOM 718 C C . GLU A 1 99 ? 19.760 24.979 52.603 1.00 39.69 100 GLU A C 1
ATOM 719 O O . GLU A 1 99 ? 18.969 25.729 53.174 1.00 39.45 100 GLU A O 1
ATOM 725 N N . LEU A 1 100 ? 20.371 25.310 51.470 1.00 38.45 101 LEU A N 1
ATOM 726 C CA . LEU A 1 100 ? 20.117 26.600 50.850 1.00 39.10 101 LEU A CA 1
ATOM 727 C C . LEU A 1 100 ? 18.680 26.682 50.381 1.00 39.46 101 LEU A C 1
ATOM 728 O O . LEU A 1 100 ? 18.109 27.765 50.315 1.00 40.48 101 LEU A O 1
ATOM 733 N N . GLY A 1 101 ? 18.097 25.538 50.050 1.00 39.37 102 GLY A N 1
ATOM 734 C CA . GLY A 1 101 ? 16.726 25.547 49.587 1.00 39.78 102 GLY A CA 1
ATOM 735 C C . GLY A 1 101 ? 16.615 25.513 48.072 1.00 40.00 102 GLY A C 1
ATOM 736 O O . GLY A 1 101 ? 16.404 26.535 47.431 1.00 42.13 102 GLY A O 1
ATOM 737 N N . VAL A 1 102 ? 16.775 24.329 47.499 1.00 38.59 103 VAL A N 1
ATOM 738 C CA . VAL A 1 102 ? 16.667 24.140 46.063 1.00 37.58 103 VAL A CA 1
ATOM 739 C C . VAL A 1 102 ? 15.265 23.572 45.821 1.00 37.79 103 VAL A C 1
ATOM 740 O O . VAL A 1 102 ? 14.743 22.826 46.652 1.00 38.34 103 VAL A O 1
ATOM 744 N N . HIS A 1 103 ? 14.655 23.923 44.698 1.00 37.27 104 HIS A N 1
ATOM 745 C CA . HIS A 1 103 ? 13.304 23.459 44.410 1.00 38.47 104 HIS A CA 1
ATOM 746 C C . HIS A 1 103 ? 13.255 22.308 43.426 1.00 38.04 104 HIS A C 1
ATOM 747 O O . HIS A 1 103 ? 12.178 21.755 43.162 1.00 40.47 104 HIS A O 1
ATOM 754 N N . LEU A 1 104 ? 14.402 21.942 42.874 1.00 34.80 105 LEU A N 1
ATOM 755 C CA . LEU A 1 104 ? 14.406 20.862 41.908 1.00 32.61 105 LEU A CA 1
ATOM 756 C C . LEU A 1 104 ? 15.795 20.523 41.426 1.00 31.90 105 LEU A C 1
ATOM 757 O O . LEU A 1 104 ? 16.585 21.405 41.085 1.00 31.05 105 LEU A O 1
ATOM 762 N N . PHE A 1 105 ? 16.080 19.228 41.399 1.00 30.33 106 PHE A N 1
ATOM 763 C CA . PHE A 1 105 ? 17.353 18.731 40.920 1.00 29.40 106 PHE A CA 1
ATOM 764 C C . PHE A 1 105 ? 17.041 18.074 39.597 1.00 29.78 106 PHE A C 1
ATOM 765 O O . PHE A 1 105 ? 16.271 17.129 39.532 1.00 30.22 106 PHE A O 1
ATOM 773 N N . LEU A 1 106 ? 17.653 18.577 38.544 1.00 32.42 107 LEU A N 1
ATOM 774 C CA . LEU A 1 106 ? 17.431 18.055 37.215 1.00 35.75 107 LEU A CA 1
ATOM 775 C C . LEU A 1 106 ? 18.821 17.795 36.661 1.00 37.29 107 LEU A C 1
ATOM 776 O O . LEU A 1 106 ? 19.330 18.564 35.854 1.00 37.53 107 LEU A O 1
ATOM 781 N N . PRO A 1 107 ? 19.458 16.698 37.095 1.00 39.69 108 PRO A N 1
ATOM 782 C CA . PRO A 1 107 ? 20.807 16.333 36.648 1.00 40.51 108 PRO A CA 1
ATOM 783 C C . PRO A 1 107 ? 20.896 15.994 35.168 1.00 40.73 108 PRO A C 1
ATOM 784 O O . PRO A 1 107 ? 19.883 15.752 34.508 1.00 39.11 108 PRO A O 1
ATOM 788 N N . LYS A 1 108 ? 22.126 15.975 34.661 1.00 41.19 109 LYS A N 1
ATOM 789 C CA . LYS A 1 108 ? 22.390 15.673 33.264 1.00 42.19 109 LYS A CA 1
ATOM 790 C C . LYS A 1 108 ? 22.452 14.175 32.995 1.00 43.77 109 LYS A C 1
ATOM 791 O O . LYS A 1 108 ? 22.835 13.387 33.865 1.00 43.63 109 LYS A O 1
ATOM 797 N N . PRO A 1 109 ? 22.044 13.758 31.786 1.00 44.46 110 PRO A N 1
ATOM 798 C CA . PRO A 1 109 ? 21.548 14.665 30.741 1.00 44.43 110 PRO A CA 1
ATOM 799 C C . PRO A 1 109 ? 20.159 15.190 31.116 1.00 42.87 110 PRO A C 1
ATOM 800 O O . PRO A 1 109 ? 19.311 14.437 31.579 1.00 41.75 110 PRO A O 1
ATOM 804 N N . ILE A 1 110 ? 19.943 16.482 30.901 1.00 42.67 111 ILE A N 1
ATOM 805 C CA . ILE A 1 110 ? 18.687 17.146 31.236 1.00 42.40 111 ILE A CA 1
ATOM 806 C C . ILE A 1 110 ? 17.432 16.711 30.468 1.00 42.70 111 ILE A C 1
ATOM 807 O O . ILE A 1 110 ? 17.444 16.599 29.237 1.00 41.08 111 ILE A O 1
ATOM 812 N N . GLU A 1 111 ? 16.351 16.481 31.218 1.00 42.45 112 GLU A N 1
ATOM 813 C CA . GLU A 1 111 ? 15.056 16.094 30.657 1.00 42.36 112 GLU A CA 1
ATOM 814 C C . GLU A 1 111 ? 14.251 17.361 30.378 1.00 40.27 112 GLU A C 1
ATOM 815 O O . GLU A 1 111 ? 13.621 17.916 31.284 1.00 38.36 112 GLU A O 1
ATOM 821 N N . PRO A 1 112 ? 14.248 17.828 29.118 1.00 38.48 113 PRO A N 1
ATOM 822 C CA . PRO A 1 112 ? 13.503 19.043 28.776 1.00 36.15 113 PRO A CA 1
ATOM 823 C C . PRO A 1 112 ? 12.057 19.044 29.245 1.00 34.40 113 PRO A C 1
ATOM 824 O O . PRO A 1 112 ? 11.560 20.062 29.731 1.00 32.69 113 PRO A O 1
ATOM 828 N N . GLY A 1 113 ? 11.389 17.902 29.108 1.00 34.24 114 GLY A N 1
ATOM 829 C CA . GLY A 1 113 ? 10.005 17.801 29.535 1.00 32.25 114 GLY A CA 1
ATOM 830 C C . GLY A 1 113 ? 9.831 18.144 31.001 1.00 31.76 114 GLY A C 1
ATOM 831 O O . GLY A 1 113 ? 8.950 18.933 31.350 1.00 31.52 114 GLY A O 1
ATOM 832 N N . ARG A 1 114 ? 10.671 17.568 31.860 1.00 30.15 115 ARG A N 1
ATOM 833 C CA . ARG A 1 114 ? 10.590 17.824 33.300 1.00 31.04 115 ARG A CA 1
ATOM 834 C C . ARG A 1 114 ? 10.900 19.298 33.569 1.00 31.02 115 ARG A C 1
ATOM 835 O O . ARG A 1 114 ? 10.330 19.913 34.478 1.00 31.36 115 ARG A O 1
ATOM 843 N N . LEU A 1 115 ? 11.794 19.863 32.765 1.00 29.99 116 LEU A N 1
ATOM 844 C CA . LEU A 1 115 ? 12.177 21.263 32.899 1.00 29.22 116 LEU A CA 1
ATOM 845 C C . LEU A 1 115 ? 11.024 22.198 32.555 1.00 27.03 116 LEU A C 1
ATOM 846 O O . LEU A 1 115 ? 10.760 23.152 33.276 1.00 25.37 116 LEU A O 1
ATOM 859 N N . GLU A 1 117 ? 7.690 21.631 32.537 1.00 29.31 118 GLU A N 1
ATOM 860 C CA . GLU A 1 117 ? 6.601 21.545 33.503 1.00 31.56 118 GLU A CA 1
ATOM 861 C C . GLU A 1 117 ? 6.927 22.361 34.766 1.00 30.74 118 GLU A C 1
ATOM 862 O O . GLU A 1 117 ? 6.082 23.107 35.277 1.00 29.28 118 GLU A O 1
ATOM 868 N N . THR A 1 118 ? 8.159 22.223 35.256 1.00 28.85 119 THR A N 1
ATOM 869 C CA . THR A 1 118 ? 8.588 22.932 36.460 1.00 25.42 119 THR A CA 1
ATOM 870 C C . THR A 1 118 ? 8.574 24.430 36.221 1.00 24.92 119 THR A C 1
ATOM 871 O O . THR A 1 118 ? 8.090 25.202 37.064 1.00 26.17 119 THR A O 1
ATOM 875 N N . LEU A 1 119 ? 9.085 24.858 35.073 1.00 24.25 120 LEU A N 1
ATOM 876 C CA . LEU A 1 119 ? 9.066 26.277 34.785 1.00 23.29 120 LEU A CA 1
ATOM 877 C C . LEU A 1 119 ? 7.616 26.771 34.708 1.00 24.56 120 LEU A C 1
ATOM 878 O O . LEU A 1 119 ? 7.316 27.860 35.174 1.00 21.47 120 LEU A O 1
ATOM 883 N N . GLU A 1 120 ? 6.707 25.969 34.155 1.00 28.18 121 GLU A N 1
ATOM 884 C CA . GLU A 1 120 ? 5.308 26.402 34.083 1.00 29.56 121 GLU A CA 1
ATOM 885 C C . GLU A 1 120 ? 4.726 26.498 35.481 1.00 29.08 121 GLU A C 1
ATOM 886 O O . GLU A 1 120 ? 3.916 27.375 35.758 1.00 28.97 121 GLU A O 1
ATOM 892 N N . ASP A 1 121 ? 5.126 25.590 36.363 1.00 29.33 122 ASP A N 1
ATOM 893 C CA . ASP A 1 121 ? 4.640 25.660 37.739 1.00 29.46 122 ASP A CA 1
ATOM 894 C C . ASP A 1 121 ? 5.068 27.012 38.329 1.00 28.51 122 ASP A C 1
ATOM 895 O O . ASP A 1 121 ? 4.264 27.725 38.919 1.00 28.61 122 ASP A O 1
ATOM 900 N N . PHE A 1 122 ? 6.339 27.365 38.164 1.00 28.96 123 PHE A N 1
ATOM 901 C CA . PHE A 1 122 ? 6.832 28.629 38.703 1.00 30.21 123 PHE A CA 1
ATOM 902 C C . PHE A 1 122 ? 6.096 29.808 38.095 1.00 30.49 123 PHE A C 1
ATOM 903 O O . PHE A 1 122 ? 5.788 30.773 38.780 1.00 29.30 123 PHE A O 1
ATOM 911 N N . ARG A 1 123 ? 5.824 29.737 36.799 1.00 33.59 124 ARG A N 1
ATOM 912 C CA . ARG A 1 123 ? 5.110 30.825 36.154 1.00 34.47 124 ARG A CA 1
ATOM 913 C C . ARG A 1 123 ? 3.735 30.952 36.794 1.00 33.91 124 ARG A C 1
ATOM 914 O O . ARG A 1 123 ? 3.280 32.059 37.065 1.00 34.21 124 ARG A O 1
ATOM 922 N N . HIS A 1 124 ? 3.083 29.819 37.053 1.00 33.77 125 HIS A N 1
ATOM 923 C CA . HIS A 1 124 ? 1.768 29.846 37.691 1.00 35.37 125 HIS A CA 1
ATOM 924 C C . HIS A 1 124 ? 1.815 30.445 39.084 1.00 36.38 125 HIS A C 1
ATOM 925 O O . HIS A 1 124 ? 0.938 31.221 39.449 1.00 37.43 125 HIS A O 1
ATOM 932 N N . ILE A 1 125 ? 2.832 30.079 39.862 1.00 35.85 126 ILE A N 1
ATOM 933 C CA . ILE A 1 125 ? 2.974 30.607 41.212 1.00 35.84 126 ILE A CA 1
ATOM 934 C C . ILE A 1 125 ? 3.131 32.123 41.194 1.00 36.85 126 ILE A C 1
ATOM 935 O O . ILE A 1 125 ? 2.533 32.813 42.003 1.00 38.34 126 ILE A O 1
ATOM 940 N N . LYS A 1 126 ? 3.929 32.644 40.270 1.00 39.62 127 LYS A N 1
ATOM 941 C CA . LYS A 1 126 ? 4.117 34.085 40.169 1.00 41.56 127 LYS A CA 1
ATOM 942 C C . LYS A 1 126 ? 2.833 34.741 39.654 1.00 43.76 127 LYS A C 1
ATOM 943 O O . LYS A 1 126 ? 2.583 35.917 39.913 1.00 44.75 127 LYS A O 1
ATOM 949 N N . LEU A 1 127 ? 2.024 33.977 38.921 1.00 45.95 128 LEU A N 1
ATOM 950 C CA . LEU A 1 127 ? 0.748 34.474 38.402 1.00 47.92 128 LEU A CA 1
ATOM 951 C C . LEU A 1 127 ? -0.264 34.580 39.543 1.00 49.31 128 LEU A C 1
ATOM 952 O O . LEU A 1 127 ? -0.746 35.669 39.861 1.00 49.51 128 LEU A O 1
ATOM 957 N N . ALA A 1 128 ? -0.579 33.439 40.153 1.00 50.80 129 ALA A N 1
ATOM 958 C CA . ALA A 1 128 ? -1.533 33.383 41.258 1.00 52.10 129 ALA A CA 1
ATOM 959 C C . ALA A 1 128 ? -1.158 34.386 42.340 1.00 52.75 129 ALA A C 1
ATOM 960 O O . ALA A 1 128 ? -2.019 34.901 43.052 1.00 53.66 129 ALA A O 1
ATOM 962 N N . LYS A 1 129 ? 0.132 34.668 42.450 1.00 53.50 130 LYS A N 1
ATOM 963 C CA . LYS A 1 129 ? 0.620 35.599 43.454 1.00 54.85 130 LYS A CA 1
ATOM 964 C C . LYS A 1 129 ? 0.679 37.025 42.902 1.00 55.87 130 LYS A C 1
ATOM 965 O O . LYS A 1 129 ? 0.723 37.994 43.658 1.00 55.94 130 LYS A O 1
ATOM 971 N N . GLU A 1 130 ? 0.688 37.161 41.581 1.00 57.12 131 GLU A N 1
ATOM 972 C CA . GLU A 1 130 ? 0.723 38.438 40.881 1.00 58.65 131 GLU A CA 1
ATOM 973 C C . GLU A 1 130 ? 1.919 39.274 41.321 1.00 59.13 131 GLU A C 1
ATOM 974 O O . GLU A 1 130 ? 2.743 38.832 42.141 1.00 59.12 131 GLU A O 1
ATOM 980 N N . VAL B 1 6 ? 57.679 7.780 23.287 1.00 48.71 7 VAL B N 1
ATOM 981 C CA . VAL B 1 6 ? 56.864 6.739 22.576 1.00 48.15 7 VAL B CA 1
ATOM 982 C C . VAL B 1 6 ? 55.469 6.633 23.186 1.00 46.88 7 VAL B C 1
ATOM 983 O O . VAL B 1 6 ? 54.553 6.045 22.589 1.00 46.74 7 VAL B O 1
ATOM 987 N N . ALA B 1 7 ? 55.324 7.180 24.388 1.00 44.26 8 ALA B N 1
ATOM 988 C CA . ALA B 1 7 ? 54.043 7.164 25.078 1.00 42.99 8 ALA B CA 1
ATOM 989 C C . ALA B 1 7 ? 53.091 8.067 24.299 1.00 41.42 8 ALA B C 1
ATOM 990 O O . ALA B 1 7 ? 53.534 9.061 23.711 1.00 41.86 8 ALA B O 1
ATOM 992 N N . LEU B 1 8 ? 51.804 7.725 24.284 1.00 39.54 9 LEU B N 1
ATOM 993 C CA . LEU B 1 8 ? 50.826 8.546 23.582 1.00 36.99 9 LEU B CA 1
ATOM 994 C C . LEU B 1 8 ? 50.467 9.742 24.464 1.00 33.21 9 LEU B C 1
ATOM 995 O O . LEU B 1 8 ? 49.997 9.561 25.581 1.00 30.18 9 LEU B O 1
ATOM 1000 N N . LYS B 1 9 ? 50.687 10.954 23.959 1.00 33.29 10 LYS B N 1
ATOM 1001 C CA . LYS B 1 9 ? 50.370 12.162 24.722 1.00 34.10 10 LYS B CA 1
ATOM 1002 C C . LYS B 1 9 ? 48.990 12.650 24.311 1.00 33.56 10 LYS B C 1
ATOM 1003 O O . LYS B 1 9 ? 48.747 12.841 23.123 1.00 33.95 10 LYS B O 1
ATOM 1009 N N . ILE B 1 10 ? 48.105 12.867 25.287 1.00 33.03 11 ILE B N 1
ATOM 1010 C CA . ILE B 1 10 ? 46.735 13.327 25.010 1.00 31.64 11 ILE B CA 1
ATOM 1011 C C . ILE B 1 10 ? 46.358 14.677 25.632 1.00 31.57 11 ILE B C 1
ATOM 1012 O O . ILE B 1 10 ? 46.599 14.926 26.818 1.00 33.17 11 ILE B O 1
ATOM 1017 N N . LEU B 1 11 ? 45.779 15.553 24.818 1.00 31.07 12 LEU B N 1
ATOM 1018 C CA . LEU B 1 11 ? 45.344 16.865 25.288 1.00 29.14 12 LEU B CA 1
ATOM 1019 C C . LEU B 1 11 ? 43.819 16.943 25.230 1.00 28.21 12 LEU B C 1
ATOM 1020 O O . LEU B 1 11 ? 43.218 16.721 24.182 1.00 28.20 12 LEU B O 1
ATOM 1025 N N . ILE B 1 12 ? 43.204 17.250 26.366 1.00 26.99 13 ILE B N 1
ATOM 1026 C CA . ILE B 1 12 ? 41.754 17.371 26.451 1.00 26.45 13 ILE B CA 1
ATOM 1027 C C . ILE B 1 12 ? 41.368 18.836 26.549 1.00 26.69 13 ILE B C 1
ATOM 1028 O O . ILE B 1 12 ? 41.847 19.540 27.441 1.00 28.66 13 ILE B O 1
ATOM 1033 N N . VAL B 1 13 ? 40.515 19.293 25.641 1.00 26.03 14 VAL B N 1
ATOM 1034 C CA . VAL B 1 13 ? 40.046 20.672 25.678 1.00 25.71 14 VAL B CA 1
ATOM 1035 C C . VAL B 1 13 ? 38.511 20.644 25.780 1.00 26.88 14 VAL B C 1
ATOM 1036 O O . VAL B 1 13 ? 37.816 20.412 24.792 1.00 26.03 14 VAL B O 1
ATOM 1040 N N . GLU B 1 14 ? 38.005 20.850 26.996 1.00 26.76 15 GLU B N 1
ATOM 1041 C CA . GLU B 1 14 ? 36.573 20.853 27.281 1.00 26.04 15 GLU B CA 1
ATOM 1042 C C . GLU B 1 14 ? 36.259 21.998 28.260 1.00 25.84 15 GLU B C 1
ATOM 1043 O O . GLU B 1 14 ? 36.888 22.117 29.312 1.00 22.26 15 GLU B O 1
ATOM 1049 N N . ASP B 1 15 ? 35.284 22.838 27.918 1.00 25.42 16 ASP B N 1
ATOM 1050 C CA . ASP B 1 15 ? 34.954 23.959 28.789 1.00 25.06 16 ASP B CA 1
ATOM 1051 C C . ASP B 1 15 ? 34.133 23.614 30.028 1.00 25.44 16 ASP B C 1
ATOM 1052 O O . ASP B 1 15 ? 34.091 24.379 30.983 1.00 24.00 16 ASP B O 1
ATOM 1057 N N . ASP B 1 16 ? 33.495 22.457 30.037 1.00 25.14 17 ASP B N 1
ATOM 1058 C CA . ASP B 1 16 ? 32.723 22.094 31.203 1.00 26.13 17 ASP B CA 1
ATOM 1059 C C . ASP B 1 16 ? 33.650 21.456 32.242 1.00 27.95 17 ASP B C 1
ATOM 1060 O O . ASP B 1 16 ? 34.333 20.472 31.965 1.00 26.02 17 ASP B O 1
ATOM 1065 N N . THR B 1 17 ? 33.680 22.035 33.434 1.00 30.09 18 THR B N 1
ATOM 1066 C CA . THR B 1 17 ? 34.531 21.530 34.503 1.00 32.04 18 THR B CA 1
ATOM 1067 C C . THR B 1 17 ? 34.297 20.055 34.814 1.00 33.38 18 THR B C 1
ATOM 1068 O O . THR B 1 17 ? 35.248 19.282 34.896 1.00 33.08 18 THR B O 1
ATOM 1072 N N . ASP B 1 18 ? 33.033 19.676 34.987 1.00 34.25 19 ASP B N 1
ATOM 1073 C CA . ASP B 1 18 ? 32.667 18.295 35.293 1.00 34.53 19 ASP B CA 1
ATOM 1074 C C . ASP B 1 18 ? 33.104 17.324 34.207 1.00 34.47 19 ASP B C 1
ATOM 1075 O O . ASP B 1 18 ? 33.741 16.308 34.496 1.00 35.32 19 ASP B O 1
ATOM 1080 N N . ALA B 1 19 ? 32.753 17.631 32.962 1.00 30.69 20 ALA B N 1
ATOM 1081 C CA . ALA B 1 19 ? 33.100 16.767 31.846 1.00 31.10 20 ALA B CA 1
ATOM 1082 C C . ALA B 1 19 ? 34.608 16.698 31.589 1.00 30.38 20 ALA B C 1
ATOM 1083 O O . ALA B 1 19 ? 35.125 15.652 31.212 1.00 30.48 20 ALA B O 1
ATOM 1085 N N . ARG B 1 20 ? 35.304 17.809 31.811 1.00 30.46 21 ARG B N 1
ATOM 1086 C CA . ARG B 1 20 ? 36.740 17.861 31.595 1.00 30.08 21 ARG B CA 1
ATOM 1087 C C . ARG B 1 20 ? 37.479 16.951 32.576 1.00 31.59 21 ARG B C 1
ATOM 1088 O O . ARG B 1 20 ? 38.330 16.158 32.190 1.00 28.39 21 ARG B O 1
ATOM 1096 N N . GLU B 1 21 ? 37.127 17.055 33.848 1.00 32.55 22 GLU B N 1
ATOM 1097 C CA . GLU B 1 21 ? 37.771 16.255 34.871 1.00 34.20 22 GLU B CA 1
ATOM 1098 C C . GLU B 1 21 ? 37.419 14.781 34.727 1.00 34.83 22 GLU B C 1
ATOM 1099 O O . GLU B 1 21 ? 38.237 13.916 35.026 1.00 33.47 22 GLU B O 1
ATOM 1105 N N . TRP B 1 22 ? 36.205 14.498 34.267 1.00 33.98 23 TRP B N 1
ATOM 1106 C CA . TRP B 1 22 ? 35.782 13.118 34.070 1.00 34.12 23 TRP B CA 1
ATOM 1107 C C . TRP B 1 22 ? 36.646 12.517 32.959 1.00 34.49 23 TRP B C 1
ATOM 1108 O O . TRP B 1 22 ? 37.209 11.433 33.101 1.00 34.33 23 TRP B O 1
ATOM 1119 N N . LEU B 1 23 ? 36.746 13.235 31.850 1.00 33.61 24 LEU B N 1
ATOM 1120 C CA . LEU B 1 23 ? 37.558 12.789 30.735 1.00 34.43 24 LEU B CA 1
ATOM 1121 C C . LEU B 1 23 ? 38.991 12.538 31.195 1.00 34.26 24 LEU B C 1
ATOM 1122 O O . LEU B 1 23 ? 39.590 11.518 30.866 1.00 35.72 24 LEU B O 1
ATOM 1127 N N . SER B 1 24 ? 39.539 13.481 31.945 1.00 31.96 25 SER B N 1
ATOM 1128 C CA . SER B 1 24 ? 40.899 13.360 32.434 1.00 34.26 25 SER B CA 1
ATOM 1129 C C . SER B 1 24 ? 41.087 12.129 33.326 1.00 34.17 25 SER B C 1
ATOM 1130 O O . SER B 1 24 ? 42.029 11.355 33.152 1.00 33.63 25 SER B O 1
ATOM 1133 N N . THR B 1 25 ? 40.189 11.945 34.282 1.00 33.53 26 THR B N 1
ATOM 1134 C CA . THR B 1 25 ? 40.280 10.800 35.173 1.00 35.56 26 THR B CA 1
ATOM 1135 C C . THR B 1 25 ? 40.216 9.453 34.438 1.00 37.90 26 THR B C 1
ATOM 1136 O O . THR B 1 25 ? 41.048 8.573 34.665 1.00 38.22 26 THR B O 1
ATOM 1140 N N . ILE B 1 26 ? 39.237 9.296 33.553 1.00 39.31 27 ILE B N 1
ATOM 1141 C CA . ILE B 1 26 ? 39.087 8.044 32.824 1.00 40.49 27 ILE B CA 1
ATOM 1142 C C . ILE B 1 26 ? 40.308 7.754 31.968 1.00 39.27 27 ILE B C 1
ATOM 1143 O O . ILE B 1 26 ? 40.846 6.647 31.983 1.00 39.78 27 ILE B O 1
ATOM 1148 N N . ILE B 1 27 ? 40.748 8.763 31.227 1.00 38.23 28 ILE B N 1
ATOM 1149 C CA . ILE B 1 27 ? 41.901 8.628 30.349 1.00 37.00 28 ILE B CA 1
ATOM 1150 C C . ILE B 1 27 ? 43.247 8.385 31.050 1.00 38.47 28 ILE B C 1
ATOM 1151 O O . ILE B 1 27 ? 44.031 7.552 30.595 1.00 38.30 28 ILE B O 1
ATOM 1156 N N . SER B 1 28 ? 43.521 9.098 32.142 1.00 39.32 29 SER B N 1
ATOM 1157 C CA . SER B 1 28 ? 44.800 8.933 32.838 1.00 42.35 29 SER B CA 1
ATOM 1158 C C . SER B 1 28 ? 44.902 7.563 33.503 1.00 43.48 29 SER B C 1
ATOM 1159 O O . SER B 1 28 ? 45.977 7.133 33.901 1.00 43.84 29 SER B O 1
ATOM 1162 N N . ASN B 1 29 ? 43.774 6.877 33.616 1.00 44.71 30 ASN B N 1
ATOM 1163 C CA . ASN B 1 29 ? 43.756 5.552 34.208 1.00 45.87 30 ASN B CA 1
ATOM 1164 C C . ASN B 1 29 ? 44.418 4.549 33.261 1.00 44.84 30 ASN B C 1
ATOM 1165 O O . ASN B 1 29 ? 44.847 3.475 33.682 1.00 44.41 30 ASN B O 1
ATOM 1170 N N . HIS B 1 30 ? 44.509 4.913 31.983 1.00 43.44 31 HIS B N 1
ATOM 1171 C CA . HIS B 1 30 ? 45.117 4.040 30.983 1.00 43.06 31 HIS B CA 1
ATOM 1172 C C . HIS B 1 30 ? 46.284 4.715 30.273 1.00 42.90 31 HIS B C 1
ATOM 1173 O O . HIS B 1 30 ? 47.172 4.042 29.747 1.00 44.44 31 HIS B O 1
ATOM 1180 N N . PHE B 1 31 ? 46.277 6.044 30.253 1.00 41.17 32 PHE B N 1
ATOM 1181 C CA . PHE B 1 31 ? 47.332 6.807 29.603 1.00 40.72 32 PHE B CA 1
ATOM 1182 C C . PHE B 1 31 ? 47.947 7.813 30.579 1.00 43.27 32 PHE B C 1
ATOM 1183 O O . PHE B 1 31 ? 47.260 8.682 31.110 1.00 43.89 32 PHE B O 1
ATOM 1191 N N . PRO B 1 32 ? 49.259 7.697 30.838 1.00 44.98 33 PRO B N 1
ATOM 1192 C CA . PRO B 1 32 ? 49.906 8.630 31.764 1.00 45.80 33 PRO B CA 1
ATOM 1193 C C . PRO B 1 32 ? 49.987 10.069 31.257 1.00 45.05 33 PRO B C 1
ATOM 1194 O O . PRO B 1 32 ? 49.636 11.000 31.978 1.00 44.61 33 PRO B O 1
ATOM 1198 N N . GLU B 1 33 ? 50.448 10.245 30.024 1.00 44.70 34 GLU B N 1
ATOM 1199 C CA . GLU B 1 33 ? 50.594 11.576 29.449 1.00 45.19 34 GLU B CA 1
ATOM 1200 C C . GLU B 1 33 ? 49.268 12.223 29.048 1.00 43.58 34 GLU B C 1
ATOM 1201 O O . GLU B 1 33 ? 48.891 12.199 27.877 1.00 42.68 34 GLU B O 1
ATOM 1207 N N . VAL B 1 34 ? 48.583 12.819 30.023 1.00 40.32 35 VAL B N 1
ATOM 1208 C CA . VAL B 1 34 ? 47.302 13.476 29.782 1.00 38.92 35 VAL B CA 1
ATOM 1209 C C . VAL B 1 34 ? 47.265 14.894 30.363 1.00 37.22 35 VAL B C 1
ATOM 1210 O O . VAL B 1 34 ? 47.585 15.101 31.530 1.00 36.45 35 VAL B O 1
ATOM 1214 N N . TRP B 1 35 ? 46.862 15.854 29.535 1.00 35.80 36 TRP B N 1
ATOM 1215 C CA . TRP B 1 35 ? 46.732 17.259 29.933 1.00 34.68 36 TRP B CA 1
ATOM 1216 C C . TRP B 1 35 ? 45.331 17.726 29.543 1.00 33.82 36 TRP B C 1
ATOM 1217 O O . TRP B 1 35 ? 44.731 17.179 28.621 1.00 34.06 36 TRP B O 1
ATOM 1228 N N . SER B 1 36 ? 44.806 18.728 30.243 1.00 32.17 37 SER B N 1
ATOM 1229 C CA . SER B 1 36 ? 43.475 19.238 29.934 1.00 32.04 37 SER B CA 1
ATOM 1230 C C . SER B 1 36 ? 43.373 20.760 30.058 1.00 30.98 37 SER B C 1
ATOM 1231 O O . SER B 1 36 ? 43.991 21.363 30.934 1.00 29.68 37 SER B O 1
ATOM 1234 N N . ALA B 1 37 ? 42.600 21.366 29.158 1.00 29.94 38 ALA B N 1
ATOM 1235 C CA . ALA B 1 37 ? 42.389 22.818 29.125 1.00 30.00 38 ALA B CA 1
ATOM 1236 C C . ALA B 1 37 ? 40.889 23.132 29.045 1.00 29.56 38 ALA B C 1
ATOM 1237 O O . ALA B 1 37 ? 40.105 22.318 28.551 1.00 27.34 38 ALA B O 1
ATOM 1239 N N . GLY B 1 38 ? 40.507 24.320 29.508 1.00 28.22 39 GLY B N 1
ATOM 1240 C CA . GLY B 1 38 ? 39.105 24.711 29.513 1.00 28.39 39 GLY B CA 1
ATOM 1241 C C . GLY B 1 38 ? 38.601 25.627 28.404 1.00 27.58 39 GLY B C 1
ATOM 1242 O O . GLY B 1 38 ? 37.430 25.989 28.405 1.00 26.74 39 GLY B O 1
ATOM 1243 N N . ASP B 1 39 ? 39.483 26.013 27.484 1.00 26.93 40 ASP B N 1
ATOM 1244 C CA . ASP B 1 39 ? 39.147 26.859 26.338 1.00 26.45 40 ASP B CA 1
ATOM 1245 C C . ASP B 1 39 ? 40.242 26.736 25.277 1.00 26.46 40 ASP B C 1
ATOM 1246 O O . ASP B 1 39 ? 41.320 26.210 25.547 1.00 26.90 40 ASP B O 1
ATOM 1251 N N . GLY B 1 40 ? 39.971 27.230 24.077 1.00 26.68 41 GLY B N 1
ATOM 1252 C CA . GLY B 1 40 ? 40.931 27.138 22.990 1.00 27.99 41 GLY B CA 1
ATOM 1253 C C . GLY B 1 40 ? 42.288 27.807 23.160 1.00 28.44 41 GLY B C 1
ATOM 1254 O O . GLY B 1 40 ? 43.255 27.417 22.506 1.00 27.72 41 GLY B O 1
ATOM 1255 N N . GLU B 1 41 ? 42.370 28.823 24.011 1.00 29.42 42 GLU B N 1
ATOM 1256 C CA . GLU B 1 41 ? 43.635 29.513 24.232 1.00 31.15 42 GLU B CA 1
ATOM 1257 C C . GLU B 1 41 ? 44.567 28.670 25.086 1.00 28.74 42 GLU B C 1
ATOM 1258 O O . GLU B 1 41 ? 45.712 28.430 24.718 1.00 27.80 42 GLU B O 1
ATOM 1264 N N . GLU B 1 42 ? 44.066 28.235 26.231 1.00 28.94 43 GLU B N 1
ATOM 1265 C CA . GLU B 1 42 ? 44.839 27.384 27.118 1.00 31.83 43 GLU B CA 1
ATOM 1266 C C . GLU B 1 42 ? 45.228 26.163 26.306 1.00 29.87 43 GLU B C 1
ATOM 1267 O O . GLU B 1 42 ? 46.372 25.720 26.345 1.00 28.04 43 GLU B O 1
ATOM 1273 N N . GLY B 1 43 ? 44.250 25.652 25.556 1.00 29.94 44 GLY B N 1
ATOM 1274 C CA . GLY B 1 43 ? 44.440 24.488 24.710 1.00 28.91 44 GLY B CA 1
ATOM 1275 C C . GLY B 1 43 ? 45.589 24.641 23.735 1.00 29.14 44 GLY B C 1
ATOM 1276 O O . GLY B 1 43 ? 46.402 23.730 23.580 1.00 27.95 44 GLY B O 1
ATOM 1277 N N . GLU B 1 44 ? 45.653 25.792 23.068 1.00 29.70 45 GLU B N 1
ATOM 1278 C CA . GLU B 1 44 ? 46.726 26.074 22.111 1.00 30.52 45 GLU B CA 1
ATOM 1279 C C . GLU B 1 44 ? 48.080 26.182 22.837 1.00 30.61 45 GLU B C 1
ATOM 1280 O O . GLU B 1 44 ? 49.099 25.741 22.316 1.00 29.93 45 GLU B O 1
ATOM 1286 N N . ARG B 1 45 ? 48.081 26.752 24.043 1.00 30.37 46 ARG B N 1
ATOM 1287 C CA . ARG B 1 45 ? 49.319 26.888 24.797 1.00 32.13 46 ARG B CA 1
ATOM 1288 C C . ARG B 1 45 ? 49.808 25.516 25.240 1.00 32.04 46 ARG B C 1
ATOM 1289 O O . ARG B 1 45 ? 50.978 25.173 25.057 1.00 30.88 46 ARG B O 1
ATOM 1297 N N . LEU B 1 46 ? 48.908 24.727 25.812 1.00 31.61 47 LEU B N 1
ATOM 1298 C CA . LEU B 1 46 ? 49.272 23.385 26.233 1.00 32.47 47 LEU B CA 1
ATOM 1299 C C . LEU B 1 46 ? 49.779 22.556 25.058 1.00 32.82 47 LEU B C 1
ATOM 1300 O O . LEU B 1 46 ? 50.710 21.765 25.214 1.00 30.87 47 LEU B O 1
ATOM 1305 N N . PHE B 1 47 ? 49.192 22.749 23.879 1.00 32.71 48 PHE B N 1
ATOM 1306 C CA . PHE B 1 47 ? 49.645 22.000 22.713 1.00 33.57 48 PHE B CA 1
ATOM 1307 C C . PHE B 1 47 ? 51.098 22.331 22.396 1.00 33.78 48 PHE B C 1
ATOM 1308 O O . PHE B 1 47 ? 51.918 21.439 22.211 1.00 34.81 48 PHE B O 1
ATOM 1316 N N . GLY B 1 48 ? 51.412 23.616 22.311 1.00 34.28 49 GLY B N 1
ATOM 1317 C CA . GLY B 1 48 ? 52.782 24.013 22.032 1.00 35.15 49 GLY B CA 1
ATOM 1318 C C . GLY B 1 48 ? 53.737 23.545 23.121 1.00 36.02 49 GLY B C 1
ATOM 1319 O O . GLY B 1 48 ? 54.861 23.160 22.838 1.00 36.47 49 GLY B O 1
ATOM 1320 N N . LEU B 1 49 ? 53.284 23.565 24.368 1.00 35.05 50 LEU B N 1
ATOM 1321 C CA . LEU B 1 49 ? 54.105 23.140 25.493 1.00 37.00 50 LEU B CA 1
ATOM 1322 C C . LEU B 1 49 ? 54.445 21.646 25.556 1.00 39.17 50 LEU B C 1
ATOM 1323 O O . LEU B 1 49 ? 55.563 21.277 25.929 1.00 40.49 50 LEU B O 1
ATOM 1328 N N . HIS B 1 50 ? 53.489 20.788 25.207 1.00 39.16 51 HIS B N 1
ATOM 1329 C CA . HIS B 1 50 ? 53.701 19.349 25.307 1.00 38.32 51 HIS B CA 1
ATOM 1330 C C . HIS B 1 50 ? 53.566 18.564 24.013 1.00 38.69 51 HIS B C 1
ATOM 1331 O O . HIS B 1 50 ? 53.687 17.342 24.029 1.00 37.89 51 HIS B O 1
ATOM 1338 N N . ALA B 1 51 ? 53.314 19.253 22.903 1.00 38.48 52 ALA B N 1
ATOM 1339 C CA . ALA B 1 51 ? 53.150 18.596 21.603 1.00 38.81 52 ALA B CA 1
ATOM 1340 C C . ALA B 1 51 ? 52.489 17.223 21.732 1.00 39.18 52 ALA B C 1
ATOM 1341 O O . ALA B 1 51 ? 53.123 16.194 21.492 1.00 40.05 52 ALA B O 1
ATOM 1343 N N . PRO B 1 52 ? 51.205 17.190 22.124 1.00 38.24 53 PRO B N 1
ATOM 1344 C CA . PRO B 1 52 ? 50.476 15.931 22.279 1.00 36.56 53 PRO B CA 1
ATOM 1345 C C . PRO B 1 52 ? 50.204 15.267 20.936 1.00 36.30 53 PRO B C 1
ATOM 1346 O O . PRO B 1 52 ? 50.191 15.934 19.903 1.00 35.13 53 PRO B O 1
ATOM 1350 N N . ASP B 1 53 ? 50.000 13.951 20.956 1.00 35.93 54 ASP B N 1
ATOM 1351 C CA . ASP B 1 53 ? 49.733 13.201 19.732 1.00 36.10 54 ASP B CA 1
ATOM 1352 C C . ASP B 1 53 ? 48.255 13.290 19.411 1.00 34.92 54 ASP B C 1
ATOM 1353 O O . ASP B 1 53 ? 47.860 13.354 18.248 1.00 32.84 54 ASP B O 1
ATOM 1358 N N . VAL B 1 54 ? 47.447 13.289 20.465 1.00 32.01 55 VAL B N 1
ATOM 1359 C CA . VAL B 1 54 ? 46.006 13.338 20.327 1.00 30.20 55 VAL B CA 1
ATOM 1360 C C . VAL B 1 54 ? 45.378 14.548 20.999 1.00 29.30 55 VAL B C 1
ATOM 1361 O O . VAL B 1 54 ? 45.780 14.942 22.097 1.00 29.54 55 VAL B O 1
ATOM 1365 N N . ILE B 1 55 ? 44.383 15.124 20.328 1.00 28.36 56 ILE B N 1
ATOM 1366 C CA . ILE B 1 55 ? 43.644 16.265 20.855 1.00 27.61 56 ILE B CA 1
ATOM 1367 C C . ILE B 1 55 ? 42.168 15.906 20.894 1.00 29.47 56 ILE B C 1
ATOM 1368 O O . ILE B 1 55 ? 41.591 15.533 19.871 1.00 30.55 56 ILE B O 1
ATOM 1373 N N . ILE B 1 56 ? 41.562 16.005 22.070 1.00 28.24 57 ILE B N 1
ATOM 1374 C CA . ILE B 1 56 ? 40.141 15.731 22.216 1.00 28.79 57 ILE B CA 1
ATOM 1375 C C . ILE B 1 56 ? 39.571 17.103 22.563 1.00 29.08 57 ILE B C 1
ATOM 1376 O O . ILE B 1 56 ? 39.796 17.605 23.663 1.00 29.28 57 ILE B O 1
ATOM 1381 N N . THR B 1 57 ? 38.841 17.711 21.627 1.00 27.06 58 THR B N 1
ATOM 1382 C CA . THR B 1 57 ? 38.325 19.049 21.853 1.00 25.79 58 THR B CA 1
ATOM 1383 C C . THR B 1 57 ? 36.867 19.375 21.540 1.00 28.52 58 THR B C 1
ATOM 1384 O O . THR B 1 57 ? 36.238 18.814 20.627 1.00 27.43 58 THR B O 1
ATOM 1388 N N . ASP B 1 58 ? 36.351 20.310 22.328 1.00 26.93 59 ASP B N 1
ATOM 1389 C CA . ASP B 1 58 ? 35.001 20.819 22.193 1.00 27.32 59 ASP B CA 1
ATOM 1390 C C . ASP B 1 58 ? 35.049 21.749 20.983 1.00 28.10 59 ASP B C 1
ATOM 1391 O O . ASP B 1 58 ? 36.130 22.105 20.498 1.00 25.06 59 ASP B O 1
ATOM 1396 N N . ILE B 1 59 ? 33.880 22.150 20.502 1.00 28.68 60 ILE B N 1
ATOM 1397 C CA . ILE B 1 59 ? 33.833 23.082 19.401 1.00 30.39 60 ILE B CA 1
ATOM 1398 C C . ILE B 1 59 ? 33.477 24.446 19.977 1.00 29.88 60 ILE B C 1
ATOM 1399 O O . ILE B 1 59 ? 34.272 25.371 19.895 1.00 30.70 60 ILE B O 1
ATOM 1404 N N . ARG B 1 60 ? 32.299 24.578 20.574 1.00 30.50 61 ARG B N 1
ATOM 1405 C CA . ARG B 1 60 ? 31.922 25.864 21.149 1.00 32.69 61 ARG B CA 1
ATOM 1406 C C . ARG B 1 60 ? 32.502 26.012 22.549 1.00 31.52 61 ARG B C 1
ATOM 1407 O O . ARG B 1 60 ? 32.190 25.235 23.453 1.00 30.89 61 ARG B O 1
ATOM 1423 N N . PRO B 1 62 ? 34.541 29.249 25.319 1.00 31.86 63 PRO B N 1
ATOM 1424 C CA . PRO B 1 62 ? 34.864 30.652 25.572 1.00 31.90 63 PRO B CA 1
ATOM 1425 C C . PRO B 1 62 ? 36.254 31.008 25.053 1.00 32.76 63 PRO B C 1
ATOM 1426 O O . PRO B 1 62 ? 37.082 30.131 24.809 1.00 33.02 63 PRO B O 1
ATOM 1430 N N . LYS B 1 63 ? 36.485 32.304 24.868 1.00 34.13 64 LYS B N 1
ATOM 1431 C CA . LYS B 1 63 ? 37.757 32.838 24.388 1.00 33.75 64 LYS B CA 1
ATOM 1432 C C . LYS B 1 63 ? 38.156 32.437 22.975 1.00 31.29 64 LYS B C 1
ATOM 1433 O O . LYS B 1 63 ? 38.409 33.298 22.144 1.00 31.78 64 LYS B O 1
ATOM 1439 N N . LEU B 1 64 ? 38.221 31.138 22.703 1.00 29.81 65 LEU B N 1
ATOM 1440 C CA . LEU B 1 64 ? 38.621 30.647 21.383 1.00 28.34 65 LEU B CA 1
ATOM 1441 C C . LEU B 1 64 ? 38.026 29.270 21.116 1.00 28.58 65 LEU B C 1
ATOM 1442 O O . LEU B 1 64 ? 38.253 28.328 21.888 1.00 26.20 65 LEU B O 1
ATOM 1447 N N . GLY B 1 65 ? 37.271 29.159 20.023 1.00 28.30 66 GLY B N 1
ATOM 1448 C CA . GLY B 1 65 ? 36.641 27.899 19.669 1.00 27.97 66 GLY B CA 1
ATOM 1449 C C . GLY B 1 65 ? 37.619 26.796 19.309 1.00 29.33 66 GLY B C 1
ATOM 1450 O O . GLY B 1 65 ? 38.771 27.055 18.955 1.00 28.28 66 GLY B O 1
ATOM 1451 N N . GLY B 1 66 ? 37.145 25.559 19.388 1.00 28.29 67 GLY B N 1
ATOM 1452 C CA . GLY B 1 66 ? 37.977 24.420 19.072 1.00 30.48 67 GLY B CA 1
ATOM 1453 C C . GLY B 1 66 ? 38.463 24.392 17.638 1.00 32.07 67 GLY B C 1
ATOM 1454 O O . GLY B 1 66 ? 39.552 23.890 17.360 1.00 34.35 67 GLY B O 1
ATOM 1455 N N . LEU B 1 67 ? 37.667 24.929 16.721 1.00 32.95 68 LEU B N 1
ATOM 1456 C CA . LEU B 1 67 ? 38.054 24.936 15.315 1.00 33.88 68 LEU B CA 1
ATOM 1457 C C . LEU B 1 67 ? 39.083 26.020 15.012 1.00 33.66 68 LEU B C 1
ATOM 1458 O O . LEU B 1 67 ? 40.022 25.785 14.253 1.00 33.99 68 LEU B O 1
ATOM 1463 N N . GLU B 1 68 ? 38.923 27.203 15.596 1.00 33.88 69 GLU B N 1
ATOM 1464 C CA . GLU B 1 68 ? 39.907 28.250 15.363 1.00 34.79 69 GLU B CA 1
ATOM 1465 C C . GLU B 1 68 ? 41.207 27.762 15.991 1.00 33.08 69 GLU B C 1
ATOM 1466 O O . GLU B 1 68 ? 42.285 27.990 15.461 1.00 33.62 69 GLU B O 1
ATOM 1480 N N . LEU B 1 70 ? 42.271 24.666 16.321 1.00 34.41 71 LEU B N 1
ATOM 1481 C CA . LEU B 1 70 ? 42.849 23.668 15.428 1.00 36.67 71 LEU B CA 1
ATOM 1482 C C . LEU B 1 70 ? 43.522 24.310 14.232 1.00 37.87 71 LEU B C 1
ATOM 1483 O O . LEU B 1 70 ? 44.644 23.946 13.879 1.00 37.31 71 LEU B O 1
ATOM 1488 N N . ASP B 1 71 ? 42.831 25.262 13.610 1.00 39.47 72 ASP B N 1
ATOM 1489 C CA . ASP B 1 71 ? 43.375 25.961 12.456 1.00 40.76 72 ASP B CA 1
ATOM 1490 C C . ASP B 1 71 ? 44.714 26.589 12.828 1.00 40.82 72 ASP B C 1
ATOM 1491 O O . ASP B 1 71 ? 45.671 26.520 12.058 1.00 41.40 72 ASP B O 1
ATOM 1496 N N . ARG B 1 72 ? 44.791 27.194 14.009 1.00 40.46 73 ARG B N 1
ATOM 1497 C CA . ARG B 1 72 ? 46.048 27.789 14.439 1.00 40.08 73 ARG B CA 1
ATOM 1498 C C . ARG B 1 72 ? 47.107 26.710 14.620 1.00 40.55 73 ARG B C 1
ATOM 1499 O O . ARG B 1 72 ? 48.281 26.927 14.321 1.00 39.67 73 ARG B O 1
ATOM 1507 N N . ILE B 1 73 ? 46.693 25.547 15.114 1.00 41.15 74 ILE B N 1
ATOM 1508 C CA . ILE B 1 73 ? 47.631 24.453 15.309 1.00 42.25 74 IL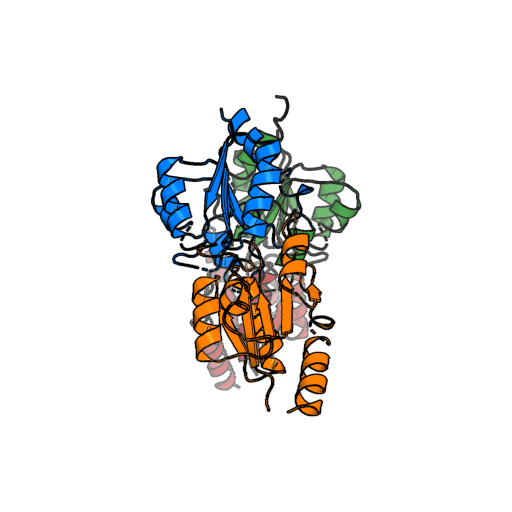E B CA 1
ATOM 1509 C C . ILE B 1 73 ? 48.049 23.880 13.955 1.00 44.21 74 ILE B C 1
ATOM 1510 O O . ILE B 1 73 ? 49.239 23.785 13.662 1.00 44.37 74 ILE B O 1
ATOM 1515 N N . LYS B 1 74 ? 47.073 23.519 13.123 1.00 46.98 75 LYS B N 1
ATOM 1516 C CA . LYS B 1 74 ? 47.366 22.958 11.809 1.00 48.63 75 LYS B CA 1
ATOM 1517 C C . LYS B 1 74 ? 48.149 23.957 10.966 1.00 49.76 75 LYS B C 1
ATOM 1518 O O . LYS B 1 74 ? 48.891 23.574 10.059 1.00 49.78 75 LYS B O 1
ATOM 1524 N N . ALA B 1 75 ? 47.986 25.239 11.275 1.00 50.48 76 ALA B N 1
ATOM 1525 C CA . ALA B 1 75 ? 48.689 26.296 10.560 1.00 50.56 76 ALA B CA 1
ATOM 1526 C C . ALA B 1 75 ? 49.998 26.568 11.277 1.00 51.85 76 ALA B C 1
ATOM 1527 O O . ALA B 1 75 ? 50.342 27.717 11.553 1.00 53.48 76 ALA B O 1
ATOM 1529 N N . GLY B 1 76 ? 50.709 25.495 11.594 1.00 51.19 77 GLY B N 1
ATOM 1530 C CA . GLY B 1 76 ? 51.982 25.603 12.274 1.00 49.61 77 GLY B CA 1
ATOM 1531 C C . GLY B 1 76 ? 52.775 24.364 11.919 1.00 49.42 77 GLY B C 1
ATOM 1532 O O . GLY B 1 76 ? 53.855 24.123 12.456 1.00 48.26 77 GLY B O 1
ATOM 1533 N N . GLY B 1 77 ? 52.206 23.568 11.013 1.00 49.08 78 GLY B N 1
ATOM 1534 C CA . GLY B 1 77 ? 52.847 22.346 10.560 1.00 48.35 78 GLY B CA 1
ATOM 1535 C C . GLY B 1 77 ? 52.350 21.056 11.190 1.00 47.78 78 GLY B C 1
ATOM 1536 O O . GLY B 1 77 ? 52.094 20.073 10.483 1.00 48.13 78 GLY B O 1
ATOM 1537 N N . ALA B 1 78 ? 52.209 21.061 12.514 1.00 47.58 79 ALA B N 1
ATOM 1538 C CA . ALA B 1 78 ? 51.768 19.891 13.275 1.00 46.03 79 ALA B CA 1
ATOM 1539 C C . ALA B 1 78 ? 50.525 19.212 12.713 1.00 45.26 79 ALA B C 1
ATOM 1540 O O . ALA B 1 78 ? 49.636 19.864 12.164 1.00 45.53 79 ALA B O 1
ATOM 1542 N N . LYS B 1 79 ? 50.470 17.891 12.866 1.00 45.74 80 LYS B N 1
ATOM 1543 C CA . LYS B 1 79 ? 49.359 17.092 12.364 1.00 43.74 80 LYS B CA 1
ATOM 1544 C C . LYS B 1 79 ? 48.939 16.044 13.382 1.00 42.38 80 LYS B C 1
ATOM 1545 O O . LYS B 1 79 ? 49.109 14.846 13.160 1.00 42.60 80 LYS B O 1
ATOM 1551 N N . PRO B 1 80 ? 48.381 16.479 14.518 1.00 40.37 81 PRO B N 1
ATOM 1552 C CA . PRO B 1 80 ? 47.947 15.536 15.552 1.00 38.53 81 PRO B CA 1
ATOM 1553 C C . PRO B 1 80 ? 46.684 14.794 15.160 1.00 37.94 81 PRO B C 1
ATOM 1554 O O . PRO B 1 80 ? 46.003 15.175 14.208 1.00 37.86 81 PRO B O 1
ATOM 1558 N N . TYR B 1 81 ? 46.384 13.722 15.882 1.00 37.41 82 TYR B N 1
ATOM 1559 C CA . TYR B 1 81 ? 45.158 12.994 15.641 1.00 37.73 82 TYR B CA 1
ATOM 1560 C C . TYR B 1 81 ? 44.140 13.851 16.381 1.00 37.63 82 TYR B C 1
ATOM 1561 O O . TYR B 1 81 ? 44.443 14.376 17.460 1.00 37.56 82 TYR B O 1
ATOM 1570 N N . VAL B 1 82 ? 42.950 14.014 15.810 1.00 35.30 83 VAL B N 1
ATOM 1571 C CA . VAL B 1 82 ? 41.941 14.848 16.436 1.00 31.39 83 VAL B CA 1
ATOM 1572 C C . VAL B 1 82 ? 40.588 14.193 16.633 1.00 31.47 83 VAL B C 1
ATOM 1573 O O . VAL B 1 82 ? 39.990 13.674 15.687 1.00 31.33 83 VAL B O 1
ATOM 1577 N N . ILE B 1 83 ? 40.115 14.232 17.877 1.00 30.00 84 ILE B N 1
ATOM 1578 C CA . ILE B 1 83 ? 38.812 13.713 18.238 1.00 29.53 84 ILE B CA 1
ATOM 1579 C C . ILE B 1 83 ? 37.964 14.931 18.603 1.00 31.15 84 ILE B C 1
ATOM 1580 O O . ILE B 1 83 ? 38.370 15.765 19.412 1.00 30.22 84 ILE B O 1
ATOM 1585 N N . VAL B 1 84 ? 36.789 15.027 17.997 1.00 31.15 85 VAL B N 1
ATOM 1586 C CA . VAL B 1 84 ? 35.907 16.152 18.229 1.00 31.29 85 VAL B CA 1
ATOM 1587 C C . VAL B 1 84 ? 34.693 15.779 19.071 1.00 33.30 85 VAL B C 1
ATOM 1588 O O . VAL B 1 84 ? 34.003 14.802 18.787 1.00 33.73 85 VAL B O 1
ATOM 1592 N N . ILE B 1 85 ? 34.482 16.550 20.136 1.00 35.01 86 ILE B N 1
ATOM 1593 C CA . ILE B 1 85 ? 33.359 16.371 21.044 1.00 36.75 86 ILE B CA 1
ATOM 1594 C C . ILE B 1 85 ? 32.215 17.166 20.413 1.00 38.61 86 ILE B C 1
ATOM 1595 O O . ILE B 1 85 ? 32.188 18.400 20.493 1.00 39.53 86 ILE B O 1
ATOM 1600 N N . SER B 1 86 ? 31.278 16.457 19.790 1.00 39.63 87 SER B N 1
ATOM 1601 C CA . SER B 1 86 ? 30.146 17.087 19.116 1.00 41.30 87 SER B CA 1
ATOM 1602 C C . SER B 1 86 ? 28.801 16.907 19.803 1.00 42.39 87 SER B C 1
ATOM 1603 O O . SER B 1 86 ? 28.144 17.894 20.141 1.00 42.64 87 SER B O 1
ATOM 1606 N N . SER B 1 89 ? 25.818 21.707 16.697 1.00 53.29 90 SER B N 1
ATOM 1607 C CA . SER B 1 89 ? 24.412 21.628 16.324 1.00 53.38 90 SER B CA 1
ATOM 1608 C C . SER B 1 89 ? 24.154 22.174 14.922 1.00 52.53 90 SER B C 1
ATOM 1609 O O . SER B 1 89 ? 23.047 22.046 14.398 1.00 52.29 90 SER B O 1
ATOM 1612 N N . GLU B 1 90 ? 25.173 22.779 14.318 1.00 52.46 91 GLU B N 1
ATOM 1613 C CA . GLU B 1 90 ? 25.047 23.332 12.970 1.00 52.64 91 GLU B CA 1
ATOM 1614 C C . GLU B 1 90 ? 25.982 22.626 11.991 1.00 52.76 91 GLU B C 1
ATOM 1615 O O . GLU B 1 90 ? 27.113 22.277 12.335 1.00 51.32 91 GLU B O 1
ATOM 1629 N N . LYS B 1 92 ? 27.585 23.843 9.666 1.00 49.25 93 LYS B N 1
ATOM 1630 C CA . LYS B 1 92 ? 28.746 24.678 9.384 1.00 46.95 93 LYS B CA 1
ATOM 1631 C C . LYS B 1 92 ? 29.983 24.176 10.135 1.00 44.39 93 LYS B C 1
ATOM 1632 O O . LYS B 1 92 ? 31.075 24.105 9.578 1.00 43.83 93 LYS B O 1
ATOM 1634 N N . TYR B 1 93 ? 29.794 23.841 11.406 1.00 42.94 94 TYR B N 1
ATOM 1635 C CA . TYR B 1 93 ? 30.865 23.342 12.268 1.00 42.82 94 TYR B CA 1
ATOM 1636 C C . TYR B 1 93 ? 31.465 22.047 11.722 1.00 41.91 94 TYR B C 1
ATOM 1637 O O . TYR B 1 93 ? 32.689 21.925 11.602 1.00 39.44 94 TYR B O 1
ATOM 1646 N N . PHE B 1 94 ? 30.600 21.090 11.399 1.00 40.88 95 PHE B N 1
ATOM 1647 C CA . PHE B 1 94 ? 31.021 19.821 10.824 1.00 41.68 95 PHE B CA 1
ATOM 1648 C C . PHE B 1 94 ? 31.861 20.033 9.577 1.00 40.94 95 PHE B C 1
ATOM 1649 O O . PHE B 1 94 ? 32.969 19.511 9.469 1.00 41.02 95 PHE B O 1
ATOM 1657 N N . ILE B 1 95 ? 31.305 20.774 8.625 1.00 39.54 96 ILE B N 1
ATOM 1658 C CA . ILE B 1 95 ? 31.991 21.038 7.368 1.00 39.64 96 ILE B CA 1
ATOM 1659 C C . ILE B 1 95 ? 33.390 21.611 7.599 1.00 39.73 96 ILE B C 1
ATOM 1660 O O . ILE B 1 95 ? 34.354 21.112 7.035 1.00 40.11 96 ILE B O 1
ATOM 1665 N N . LYS B 1 96 ? 33.502 22.652 8.423 1.00 40.39 97 LYS B N 1
ATOM 1666 C CA . LYS B 1 96 ? 34.813 23.240 8.715 1.00 40.12 97 LYS B CA 1
ATOM 1667 C C . LYS B 1 96 ? 35.707 22.207 9.410 1.00 39.89 97 LYS B C 1
ATOM 1668 O O . LYS B 1 96 ? 36.924 22.189 9.207 1.00 42.19 97 LYS B O 1
ATOM 1674 N N . ALA B 1 97 ? 35.102 21.355 10.234 1.00 39.52 98 ALA B N 1
ATOM 1675 C CA . ALA B 1 97 ? 35.858 20.330 10.951 1.00 40.78 98 ALA B CA 1
ATOM 1676 C C . ALA B 1 97 ? 36.491 19.379 9.937 1.00 41.85 98 ALA B C 1
ATOM 1677 O O . ALA B 1 97 ? 37.531 18.774 10.207 1.00 42.18 98 ALA B O 1
ATOM 1679 N N . ILE B 1 98 ? 35.865 19.261 8.767 1.00 42.83 99 ILE B N 1
ATOM 1680 C CA . ILE B 1 98 ? 36.383 18.401 7.707 1.00 44.22 99 ILE B CA 1
ATOM 1681 C C . ILE B 1 98 ? 37.537 19.083 6.982 1.00 46.38 99 ILE B C 1
ATOM 1682 O O . ILE B 1 98 ? 38.567 18.458 6.728 1.00 47.28 99 ILE B O 1
ATOM 1687 N N . GLU B 1 99 ? 37.367 20.356 6.632 1.00 48.67 100 GLU B N 1
ATOM 1688 C CA . GLU B 1 99 ? 38.446 21.086 5.968 1.00 51.50 100 GLU B CA 1
ATOM 1689 C C . GLU B 1 99 ? 39.698 20.959 6.841 1.00 51.56 100 GLU B C 1
ATOM 1690 O O . GLU B 1 99 ? 40.788 20.659 6.348 1.00 51.90 100 GLU B O 1
ATOM 1696 N N . LEU B 1 100 ? 39.522 21.190 8.144 1.00 49.97 101 LEU B N 1
ATOM 1697 C CA . LEU B 1 100 ? 40.622 21.118 9.105 1.00 48.86 101 LEU B CA 1
ATOM 1698 C C . LEU B 1 100 ? 41.317 19.760 9.145 1.00 47.94 101 LEU B C 1
ATOM 1699 O O . LEU B 1 100 ? 42.514 19.678 9.411 1.00 48.67 101 LEU B O 1
ATOM 1704 N N . GLY B 1 101 ? 40.570 18.698 8.884 1.00 46.80 102 GLY B N 1
ATOM 1705 C CA . GLY B 1 101 ? 41.168 17.379 8.891 1.00 45.97 102 GLY B CA 1
ATOM 1706 C C . GLY B 1 101 ? 40.862 16.581 10.140 1.00 45.92 102 GLY B C 1
ATOM 1707 O O . GLY B 1 101 ? 41.664 15.749 10.551 1.00 46.89 102 GLY B O 1
ATOM 1708 N N . VAL B 1 102 ? 39.708 16.828 10.751 1.00 44.86 103 VAL B N 1
ATOM 1709 C CA . VAL B 1 102 ? 39.338 16.091 11.948 1.00 44.28 103 VAL B CA 1
ATOM 1710 C C . VAL B 1 102 ? 39.240 14.621 11.607 1.00 44.28 103 VAL B C 1
ATOM 1711 O O . VAL B 1 102 ? 38.744 14.237 10.552 1.00 44.82 103 VAL B O 1
ATOM 1715 N N . HIS B 1 103 ? 39.716 13.800 12.528 1.00 45.01 104 HIS B N 1
ATOM 1716 C CA . HIS B 1 103 ? 39.755 12.362 12.336 1.00 45.91 104 HIS B CA 1
ATOM 1717 C C . HIS B 1 103 ? 38.525 11.624 12.834 1.00 46.74 104 HIS B C 1
ATOM 1718 O O . HIS B 1 103 ? 38.020 10.735 12.150 1.00 50.06 104 HIS B O 1
ATOM 1725 N N . LEU B 1 104 ? 38.046 11.979 14.020 1.00 45.20 105 LEU B N 1
ATOM 1726 C CA . LEU B 1 104 ? 36.898 11.300 14.599 1.00 43.45 105 LEU B CA 1
ATOM 1727 C C . LEU B 1 104 ? 35.901 12.288 15.206 1.00 42.63 105 LEU B C 1
ATOM 1728 O O . LEU B 1 104 ? 36.270 13.392 15.612 1.00 43.52 105 LEU B O 1
ATOM 1733 N N . PHE B 1 105 ? 34.636 11.888 15.247 1.00 41.43 106 PHE B N 1
ATOM 1734 C CA . PHE B 1 105 ? 33.570 12.697 15.820 1.00 40.71 106 PHE B CA 1
ATOM 1735 C C . PHE B 1 105 ? 32.910 11.832 16.867 1.00 41.71 106 PHE B C 1
ATOM 1736 O O . PHE B 1 105 ? 32.382 10.774 16.544 1.00 40.50 106 PHE B O 1
ATOM 1744 N N . LEU B 1 106 ? 32.958 12.273 18.119 1.00 43.53 107 LEU B N 1
ATOM 1745 C CA . LEU B 1 106 ? 32.364 11.522 19.209 1.00 45.75 107 LEU B CA 1
ATOM 1746 C C . LEU B 1 106 ? 31.165 12.269 19.762 1.00 46.79 107 LEU B C 1
ATOM 1747 O O . LEU B 1 106 ? 31.291 13.390 20.261 1.00 46.45 107 LEU B O 1
ATOM 1752 N N . PRO B 1 107 ? 29.979 11.654 19.684 1.00 47.17 108 PRO B N 1
ATOM 1753 C CA . PRO B 1 107 ? 28.757 12.281 20.182 1.00 47.89 108 PRO B CA 1
ATOM 1754 C C . PRO B 1 107 ? 28.654 12.275 21.696 1.00 48.58 108 PRO B C 1
ATOM 1755 O O . PRO B 1 107 ? 29.032 11.300 22.347 1.00 49.91 108 PRO B O 1
ATOM 1759 N N . LYS B 1 108 ? 28.156 13.375 22.253 1.00 48.89 109 LYS B N 1
ATOM 1760 C CA . LYS B 1 108 ? 27.958 13.475 23.690 1.00 48.41 109 LYS B CA 1
ATOM 1761 C C . LYS B 1 108 ? 26.572 12.881 23.935 1.00 49.18 109 LYS B C 1
ATOM 1762 O O . LYS B 1 108 ? 25.700 12.986 23.078 1.00 50.11 109 LYS B O 1
ATOM 1768 N N . PRO B 1 109 ? 26.359 12.215 25.085 1.00 49.47 110 PRO B N 1
ATOM 1769 C CA . PRO B 1 109 ? 27.295 11.972 26.188 1.00 48.86 110 PRO B CA 1
ATOM 1770 C C . PRO B 1 109 ? 28.435 11.093 25.708 1.00 49.08 110 PRO B C 1
ATOM 1771 O O . PRO B 1 109 ? 28.206 10.022 25.137 1.00 49.34 110 PRO B O 1
ATOM 1775 N N . ILE B 1 110 ? 29.659 11.545 25.943 1.00 48.24 111 ILE B N 1
ATOM 1776 C CA . ILE B 1 110 ? 30.824 10.791 25.527 1.00 48.48 111 ILE B CA 1
ATOM 1777 C C . ILE B 1 110 ? 30.710 9.367 26.039 1.00 48.71 111 ILE B C 1
ATOM 1778 O O . ILE B 1 110 ? 30.442 9.138 27.223 1.00 48.51 111 ILE B O 1
ATOM 1783 N N . GLU B 1 111 ? 30.911 8.413 25.138 1.00 47.99 112 GLU B N 1
ATOM 1784 C CA . GLU B 1 111 ? 30.844 7.010 25.492 1.00 47.57 112 GLU B CA 1
ATOM 1785 C C . GLU B 1 111 ? 32.262 6.490 25.716 1.00 46.60 112 GLU B C 1
ATOM 1786 O O . GLU B 1 111 ? 33.049 6.349 24.775 1.00 45.03 112 GLU B O 1
ATOM 1792 N N . PRO B 1 112 ? 32.599 6.207 26.987 1.00 45.27 113 PRO B N 1
ATOM 1793 C CA . PRO B 1 112 ? 33.887 5.705 27.480 1.00 44.72 113 PRO B CA 1
ATOM 1794 C C . PRO B 1 112 ? 34.560 4.577 26.697 1.00 43.43 113 PRO B C 1
ATOM 1795 O O . PRO B 1 112 ? 35.742 4.672 26.367 1.00 43.42 113 PRO B O 1
ATOM 1799 N N . GLY B 1 113 ? 33.822 3.514 26.403 1.00 42.49 114 GLY B N 1
ATOM 1800 C CA . GLY B 1 113 ? 34.412 2.418 25.659 1.00 40.52 114 GLY B CA 1
ATOM 1801 C C . GLY B 1 113 ? 34.947 2.845 24.303 1.00 39.87 114 GLY B C 1
ATOM 1802 O O . GLY B 1 113 ? 36.088 2.547 23.958 1.00 39.35 114 GLY B O 1
ATOM 1803 N N . ARG B 1 114 ? 34.120 3.550 23.535 1.00 39.33 115 ARG B N 1
ATOM 1804 C CA . ARG B 1 114 ? 34.508 4.015 22.207 1.00 39.17 115 ARG B CA 1
ATOM 1805 C C . ARG B 1 114 ? 35.739 4.907 22.273 1.00 38.40 115 ARG B C 1
ATOM 1806 O O . ARG B 1 114 ? 36.648 4.790 21.449 1.00 38.02 115 ARG B O 1
ATOM 1808 N N . LEU B 1 115 ? 35.757 5.807 23.250 1.00 39.20 116 LEU B N 1
ATOM 1809 C CA . LEU B 1 115 ? 36.880 6.720 23.409 1.00 38.31 116 LEU B CA 1
ATOM 1810 C C . LEU B 1 115 ? 38.163 5.958 23.703 1.00 38.88 116 LEU B C 1
ATOM 1811 O O . LEU B 1 115 ? 39.173 6.141 23.025 1.00 37.05 116 LEU B O 1
ATOM 1824 N N . GLU B 1 117 ? 38.780 2.874 23.247 1.00 42.63 118 GLU B N 1
ATOM 1825 C CA . GLU B 1 117 ? 39.067 1.990 22.134 1.00 44.08 118 GLU B CA 1
ATOM 1826 C C . GLU B 1 117 ? 39.759 2.778 21.029 1.00 41.28 118 GLU B C 1
ATOM 1827 O O . GLU B 1 117 ? 40.713 2.301 20.405 1.00 40.53 118 GLU B O 1
ATOM 1833 N N . THR B 1 118 ? 39.281 3.995 20.792 1.00 38.06 119 THR B N 1
ATOM 1834 C CA . THR B 1 118 ? 39.879 4.827 19.760 1.00 35.71 119 THR B CA 1
ATOM 1835 C C . THR B 1 118 ? 41.310 5.205 20.127 1.00 35.23 119 THR B C 1
ATOM 1836 O O . THR B 1 118 ? 42.203 5.180 19.279 1.00 34.13 119 THR B O 1
ATOM 1840 N N . LEU B 1 119 ? 41.535 5.566 21.384 1.00 34.55 120 LEU B N 1
ATOM 1841 C CA . LEU B 1 119 ? 42.883 5.933 21.801 1.00 36.20 120 LEU B CA 1
ATOM 1842 C C . LEU B 1 119 ? 43.820 4.730 21.647 1.00 38.18 120 LEU B C 1
ATOM 1843 O O . LEU B 1 119 ? 44.954 4.875 21.184 1.00 37.05 120 LEU B O 1
ATOM 1848 N N . GLU B 1 120 ? 43.335 3.544 22.010 1.00 40.85 121 GLU B N 1
ATOM 1849 C CA . GLU B 1 120 ? 44.121 2.315 21.874 1.00 44.34 121 GLU B CA 1
ATOM 1850 C C . GLU B 1 120 ? 44.565 2.170 20.425 1.00 45.50 121 GLU B C 1
ATOM 1851 O O . GLU B 1 120 ? 45.676 1.724 20.142 1.00 45.86 121 GLU B O 1
ATOM 1857 N N . ASP B 1 121 ? 43.673 2.536 19.511 1.00 46.55 122 ASP B N 1
ATOM 1858 C CA . ASP B 1 121 ? 43.959 2.464 18.090 1.00 47.07 122 ASP B CA 1
ATOM 1859 C C . ASP B 1 121 ? 45.040 3.477 17.727 1.00 46.74 122 ASP B C 1
ATOM 1860 O O . ASP B 1 121 ? 45.920 3.193 16.915 1.00 46.29 122 ASP B O 1
ATOM 1865 N N . PHE B 1 122 ? 44.986 4.655 18.339 1.00 45.95 123 PHE B N 1
ATOM 1866 C CA . PHE B 1 122 ? 45.977 5.688 18.050 1.00 46.73 123 PHE B CA 1
ATOM 1867 C C . PHE B 1 122 ? 47.388 5.311 18.486 1.00 46.49 123 PHE B C 1
ATOM 1868 O O . PHE B 1 122 ? 48.361 5.665 17.815 1.00 46.43 123 PHE B O 1
ATOM 1876 N N . ARG B 1 123 ? 47.511 4.604 19.603 1.00 46.24 124 ARG B N 1
ATOM 1877 C CA . ARG B 1 123 ? 48.834 4.204 20.059 1.00 47.72 124 ARG B CA 1
ATOM 1878 C C . ARG B 1 123 ? 49.422 3.145 19.138 1.00 47.33 124 ARG B C 1
ATOM 1879 O O . ARG B 1 123 ? 50.580 3.252 18.733 1.00 46.40 124 ARG B O 1
ATOM 1887 N N . HIS B 1 124 ? 48.621 2.136 18.795 1.00 47.10 125 HIS B N 1
ATOM 1888 C CA . HIS B 1 124 ? 49.080 1.081 17.896 1.00 47.27 125 HIS B CA 1
ATOM 1889 C C . HIS B 1 124 ? 49.669 1.729 16.651 1.00 47.63 125 HIS B C 1
ATOM 1890 O O . HIS B 1 124 ? 50.672 1.267 16.116 1.00 49.02 125 HIS B O 1
ATOM 1897 N N . ILE B 1 125 ? 49.037 2.804 16.191 1.00 47.67 126 ILE B N 1
ATOM 1898 C CA . ILE B 1 125 ? 49.505 3.516 15.003 1.00 46.81 126 ILE B CA 1
ATOM 1899 C C . ILE B 1 125 ? 50.802 4.274 15.275 1.00 47.10 126 ILE B C 1
ATOM 1900 O O . ILE B 1 125 ? 51.654 4.398 14.398 1.00 47.11 126 ILE B O 1
ATOM 1905 N N . LYS B 1 126 ? 50.941 4.803 16.484 1.00 47.03 127 LYS B N 1
ATOM 1906 C CA . LYS B 1 126 ? 52.144 5.543 16.820 1.00 48.80 127 LYS B CA 1
ATOM 1907 C C . LYS B 1 126 ? 53.366 4.635 16.853 1.00 49.76 127 LYS B C 1
ATOM 1908 O O . LYS B 1 126 ? 54.404 4.965 16.291 1.00 49.95 127 LYS B O 1
ATOM 1914 N N . LEU B 1 127 ? 53.247 3.494 17.516 1.00 50.35 128 LEU B N 1
ATOM 1915 C CA . LEU B 1 127 ? 54.363 2.566 17.590 1.00 52.04 128 LEU B CA 1
ATOM 1916 C C . LEU B 1 127 ? 54.840 2.207 16.183 1.00 53.23 128 LEU B C 1
ATOM 1917 O O . LEU B 1 127 ? 56.036 2.263 15.894 1.00 53.22 128 LEU B O 1
ATOM 1922 N N . ALA B 1 128 ? 53.894 1.861 15.311 1.00 54.15 129 ALA B N 1
ATOM 1923 C CA . ALA B 1 128 ? 54.202 1.465 13.943 1.00 54.89 129 ALA B CA 1
ATOM 1924 C C . ALA B 1 128 ? 55.135 2.433 13.235 1.00 56.26 129 ALA B C 1
ATOM 1925 O O . ALA B 1 128 ? 55.780 2.072 12.246 1.00 57.92 129 ALA B O 1
ATOM 1927 N N . LYS B 1 129 ? 55.208 3.662 13.734 1.00 56.88 130 LYS B N 1
ATOM 1928 C CA . LYS B 1 129 ? 56.066 4.667 13.123 1.00 57.18 130 LYS B CA 1
ATOM 1929 C C . LYS B 1 129 ? 56.983 5.286 14.171 1.00 57.53 130 LYS B C 1
ATOM 1930 O O . LYS B 1 129 ? 57.943 5.990 13.834 1.00 57.93 130 LYS B O 1
ATOM 1936 N N . GLU B 1 130 ? 56.682 4.983 15.441 1.00 58.17 131 GLU B N 1
ATOM 1937 C CA . GLU B 1 130 ? 57.407 5.550 16.571 1.00 58.46 131 GLU B CA 1
ATOM 1938 C C . GLU B 1 130 ? 57.584 7.056 16.411 1.00 58.87 131 GLU B C 1
ATOM 1939 O O . GLU B 1 130 ? 56.583 7.775 16.641 1.00 59.54 131 GLU B O 1
ATOM 1945 N N . ALA C 1 7 ? -9.389 23.406 48.052 1.00 46.81 8 ALA D N 1
ATOM 1946 C CA . ALA C 1 7 ? -8.297 23.355 49.062 1.00 45.87 8 ALA D CA 1
ATOM 1947 C C . ALA C 1 7 ? -7.239 22.372 48.586 1.00 45.55 8 ALA D C 1
ATOM 1948 O O . ALA C 1 7 ? -7.249 21.956 47.430 1.00 46.48 8 ALA D O 1
ATOM 1950 N N . LEU C 1 8 ? -6.337 21.997 49.484 1.00 43.77 9 LEU D N 1
ATOM 1951 C CA . LEU C 1 8 ? -5.254 21.083 49.149 1.00 41.55 9 LEU D CA 1
ATOM 1952 C C . LEU C 1 8 ? -5.284 19.883 50.094 1.00 39.49 9 LEU D C 1
ATOM 1953 O O . LEU C 1 8 ? -5.160 20.045 51.303 1.00 39.83 9 LEU D O 1
ATOM 1958 N N . LYS C 1 9 ? -5.471 18.683 49.556 1.00 38.47 10 LYS D N 1
ATOM 1959 C CA . LYS C 1 9 ? -5.504 17.492 50.406 1.00 37.47 10 LYS D CA 1
ATOM 1960 C C . LYS C 1 9 ? -4.074 17.047 50.676 1.00 35.87 10 LYS D C 1
ATOM 1961 O O . LYS C 1 9 ? -3.259 16.932 49.756 1.00 36.27 10 LYS D O 1
ATOM 1967 N N . ILE C 1 10 ? -3.775 16.791 51.942 1.00 32.33 11 ILE D N 1
ATOM 1968 C CA . ILE C 1 10 ? -2.427 16.412 52.321 1.00 31.71 11 ILE D CA 1
ATOM 1969 C C . ILE C 1 10 ? -2.335 15.100 53.085 1.00 30.84 11 ILE D C 1
ATOM 1970 O O . ILE C 1 10 ? -3.135 14.831 53.983 1.00 30.29 11 ILE D O 1
ATOM 1975 N N . LEU C 1 11 ? -1.347 14.295 52.704 1.00 28.95 12 LEU D N 1
ATOM 1976 C CA . LEU C 1 11 ? -1.073 13.028 53.356 1.00 27.80 12 LEU D CA 1
ATOM 1977 C C . LEU C 1 11 ? 0.356 13.045 53.899 1.00 26.94 12 LEU D C 1
ATOM 1978 O O . LEU C 1 11 ? 1.308 13.279 53.155 1.00 25.91 12 LEU D O 1
ATOM 1983 N N . ILE C 1 12 ? 0.486 12.792 55.195 1.00 25.25 13 ILE D N 1
ATOM 1984 C CA . ILE C 1 12 ? 1.775 12.777 55.874 1.00 27.41 13 ILE D CA 1
ATOM 1985 C C . ILE C 1 12 ? 2.146 11.335 56.186 1.00 27.84 13 ILE D C 1
ATOM 1986 O O . ILE C 1 12 ? 1.323 10.578 56.698 1.00 29.82 13 ILE D O 1
ATOM 1991 N N . VAL C 1 13 ? 3.379 10.953 55.874 1.00 30.05 14 VAL D N 1
ATOM 1992 C CA . VAL C 1 13 ? 3.851 9.591 56.133 1.00 30.25 14 VAL D CA 1
ATOM 1993 C C . VAL C 1 13 ? 5.201 9.685 56.835 1.00 30.27 14 VAL D C 1
ATOM 1994 O O . VAL C 1 13 ? 6.212 10.028 56.212 1.00 30.02 14 VAL D O 1
ATOM 1998 N N . GLU C 1 14 ? 5.205 9.398 58.137 1.00 30.14 15 GLU D N 1
ATOM 1999 C CA . GLU C 1 14 ? 6.416 9.452 58.964 1.00 29.97 15 GLU D CA 1
ATOM 2000 C C . GLU C 1 14 ? 6.342 8.391 60.066 1.00 30.75 15 GLU D C 1
ATOM 2001 O O . GLU C 1 14 ? 5.336 8.297 60.769 1.00 31.55 15 GLU D O 1
ATOM 2007 N N . ASP C 1 15 ? 7.398 7.601 60.228 1.00 30.49 16 ASP D N 1
ATOM 2008 C CA . ASP C 1 15 ? 7.368 6.551 61.238 1.00 32.02 16 ASP D CA 1
ATOM 2009 C C . ASP C 1 15 ? 7.637 7.017 62.675 1.00 34.10 16 ASP D C 1
ATOM 2010 O O . ASP C 1 15 ? 7.427 6.263 63.628 1.00 32.48 16 ASP D O 1
ATOM 2015 N N . ASP C 1 16 ? 8.097 8.255 62.836 1.00 35.42 17 ASP D N 1
ATOM 2016 C CA . ASP C 1 16 ? 8.337 8.789 64.174 1.00 35.46 17 ASP D CA 1
ATOM 2017 C C . ASP C 1 16 ? 7.039 9.407 64.681 1.00 35.26 17 ASP D C 1
ATOM 2018 O O . ASP C 1 16 ? 6.622 10.465 64.204 1.00 34.88 17 ASP D O 1
ATOM 2023 N N . THR C 1 17 ? 6.406 8.750 65.648 1.00 34.90 18 THR D N 1
ATOM 2024 C CA . THR C 1 17 ? 5.135 9.211 66.207 1.00 33.85 18 THR D CA 1
ATOM 2025 C C . THR C 1 17 ? 5.077 10.690 66.620 1.00 33.45 18 THR D C 1
ATOM 2026 O O . THR C 1 17 ? 4.033 11.336 66.470 1.00 31.80 18 THR D O 1
ATOM 2030 N N . ASP C 1 18 ? 6.176 11.211 67.160 1.00 31.46 19 ASP D N 1
ATOM 2031 C CA . ASP C 1 18 ? 6.225 12.609 67.586 1.00 32.98 19 ASP D CA 1
ATOM 2032 C C . ASP C 1 18 ? 6.350 13.549 66.380 1.00 31.39 19 ASP D C 1
ATOM 2033 O O . ASP C 1 18 ? 5.672 14.570 66.313 1.00 30.49 19 ASP D O 1
ATOM 2038 N N . ALA C 1 19 ? 7.223 13.213 65.432 1.00 30.07 20 ALA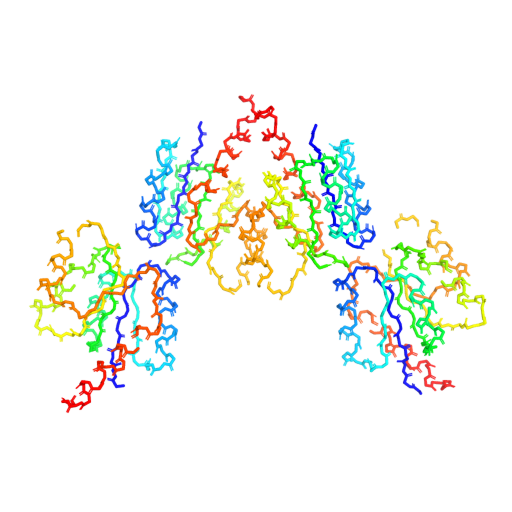 D N 1
ATOM 2039 C CA . ALA C 1 19 ? 7.370 14.046 64.242 1.00 28.42 20 ALA D CA 1
ATOM 2040 C C . ALA C 1 19 ? 6.062 14.026 63.436 1.00 29.10 20 ALA D C 1
ATOM 2041 O O . ALA C 1 19 ? 5.602 15.066 62.966 1.00 29.35 20 ALA D O 1
ATOM 2043 N N . ARG C 1 20 ? 5.451 12.850 63.303 1.00 27.82 21 ARG D N 1
ATOM 2044 C CA . ARG C 1 20 ? 4.197 12.717 62.562 1.00 29.01 21 ARG D CA 1
ATOM 2045 C C . ARG C 1 20 ? 3.065 13.574 63.142 1.00 30.82 21 ARG D C 1
ATOM 2046 O O . ARG C 1 20 ? 2.379 14.279 62.401 1.00 31.74 21 ARG D O 1
ATOM 2054 N N . GLU C 1 21 ? 2.870 13.519 64.458 1.00 31.06 22 GLU D N 1
ATOM 2055 C CA . GLU C 1 21 ? 1.806 14.284 65.100 1.00 31.40 22 GLU D CA 1
ATOM 2056 C C . GLU C 1 21 ? 2.087 15.775 65.071 1.00 31.16 22 GLU D C 1
ATOM 2057 O O . GLU C 1 21 ? 1.169 16.584 64.955 1.00 30.28 22 GLU D O 1
ATOM 2063 N N . TRP C 1 22 ? 3.361 16.135 65.183 1.00 30.89 23 TRP D N 1
ATOM 2064 C CA . TRP C 1 22 ? 3.767 17.533 65.145 1.00 31.67 23 TRP D CA 1
ATOM 2065 C C . TRP C 1 22 ? 3.449 18.111 63.765 1.00 30.40 23 TRP D C 1
ATOM 2066 O O . TRP C 1 22 ? 2.902 19.207 63.649 1.00 31.31 23 TRP D O 1
ATOM 2077 N N . LEU C 1 23 ? 3.801 17.359 62.725 1.00 28.55 24 LEU D N 1
ATOM 2078 C CA . LEU C 1 23 ? 3.555 17.763 61.349 1.00 27.98 24 LEU D CA 1
ATOM 2079 C C . LEU C 1 23 ? 2.062 17.895 61.092 1.00 27.48 24 LEU D C 1
ATOM 2080 O O . LEU C 1 23 ? 1.607 18.825 60.423 1.00 26.89 24 LEU D O 1
ATOM 2085 N N . SER C 1 24 ? 1.300 16.943 61.610 1.00 27.56 25 SER D N 1
ATOM 2086 C CA . SER C 1 24 ? -0.137 16.961 61.411 1.00 29.72 25 SER D CA 1
ATOM 2087 C C . SER C 1 24 ? -0.734 18.192 62.065 1.00 29.08 25 SER D C 1
ATOM 2088 O O . SER C 1 24 ? -1.611 18.840 61.500 1.00 30.36 25 SER D O 1
ATOM 2091 N N . THR C 1 25 ? -0.239 18.524 63.250 1.00 30.29 26 THR D N 1
ATOM 2092 C CA . THR C 1 25 ? -0.744 19.679 63.985 1.00 30.03 26 THR D CA 1
ATOM 2093 C C . THR C 1 25 ? -0.519 20.993 63.234 1.00 30.38 26 THR D C 1
ATOM 2094 O O . THR C 1 25 ? -1.472 21.692 62.901 1.00 28.86 26 THR D O 1
ATOM 2098 N N . ILE C 1 26 ? 0.736 21.320 62.948 1.00 31.26 27 ILE D N 1
ATOM 2099 C CA . ILE C 1 26 ? 1.029 22.573 62.264 1.00 31.45 27 ILE D CA 1
ATOM 2100 C C . ILE C 1 26 ? 0.399 22.689 60.881 1.00 32.43 27 ILE D C 1
ATOM 2101 O O . ILE C 1 26 ? -0.072 23.763 60.501 1.00 30.42 27 ILE D O 1
ATOM 2106 N N . ILE C 1 27 ? 0.385 21.599 60.122 1.00 31.31 28 ILE D N 1
ATOM 2107 C CA . ILE C 1 27 ? -0.211 21.645 58.790 1.00 31.74 28 ILE D CA 1
ATOM 2108 C C . ILE C 1 27 ? -1.722 21.805 58.902 1.00 32.69 28 ILE D C 1
ATOM 2109 O O . ILE C 1 27 ? -2.329 22.554 58.145 1.00 32.46 28 ILE D O 1
ATOM 2114 N N . SER C 1 28 ? -2.319 21.095 59.853 1.00 35.14 29 SER D N 1
ATOM 2115 C CA . SER C 1 28 ? -3.761 21.164 60.072 1.00 37.68 29 SER D CA 1
ATOM 2116 C C . SER C 1 28 ? -4.232 22.576 60.410 1.00 38.19 29 SER D C 1
ATOM 2117 O O . SER C 1 28 ? -5.375 22.922 60.144 1.00 38.60 29 SER D O 1
ATOM 2120 N N . ASN C 1 29 ? -3.359 23.388 60.998 1.00 39.75 30 ASN D N 1
ATOM 2121 C CA . ASN C 1 29 ? -3.736 24.756 61.329 1.00 42.36 30 ASN D CA 1
ATOM 2122 C C . ASN C 1 29 ? -4.073 25.554 60.070 1.00 43.87 30 ASN D C 1
ATOM 2123 O O . ASN C 1 29 ? -4.878 26.489 60.117 1.00 44.32 30 ASN D O 1
ATOM 2128 N N . HIS C 1 30 ? -3.457 25.198 58.946 1.00 43.16 31 HIS D N 1
ATOM 2129 C CA . HIS C 1 30 ? -3.721 25.919 57.706 1.00 44.77 31 HIS D CA 1
ATOM 2130 C C . HIS C 1 30 ? -4.499 25.115 56.669 1.00 44.71 31 HIS D C 1
ATOM 2131 O O . HIS C 1 30 ? -5.112 25.685 55.774 1.00 46.04 31 HIS D O 1
ATOM 2138 N N . PHE C 1 31 ? -4.470 23.795 56.787 1.00 44.64 32 PHE D N 1
ATOM 2139 C CA . PHE C 1 31 ? -5.169 22.923 55.849 1.00 44.90 32 PHE D CA 1
ATOM 2140 C C . PHE C 1 31 ? -6.095 21.985 56.619 1.00 45.88 32 PHE D C 1
ATOM 2141 O O . PHE C 1 31 ? -5.664 21.284 57.531 1.00 48.23 32 PHE D O 1
ATOM 2149 N N . PRO C 1 32 ? -7.388 21.967 56.262 1.00 47.20 33 PRO D N 1
ATOM 2150 C CA . PRO C 1 32 ? -8.386 21.116 56.924 1.00 47.77 33 PRO D CA 1
ATOM 2151 C C . PRO C 1 32 ? -8.278 19.641 56.549 1.00 47.21 33 PRO D C 1
ATOM 2152 O O . PRO C 1 32 ? -8.426 18.769 57.400 1.00 49.56 33 PRO D O 1
ATOM 2156 N N . GLU C 1 33 ? -8.024 19.377 55.271 1.00 45.21 34 GLU D N 1
ATOM 2157 C CA . GLU C 1 33 ? -7.909 18.016 54.747 1.00 43.12 34 GLU D CA 1
ATOM 2158 C C . GLU C 1 33 ? -6.526 17.403 54.970 1.00 40.88 34 GLU D C 1
ATOM 2159 O O . GLU C 1 33 ? -5.683 17.445 54.076 1.00 39.17 34 GLU D O 1
ATOM 2165 N N . VAL C 1 34 ? -6.300 16.819 56.144 1.00 38.42 35 VAL D N 1
ATOM 2166 C CA . VAL C 1 34 ? -5.001 16.218 56.451 1.00 36.35 35 VAL D CA 1
ATOM 2167 C C . VAL C 1 34 ? -5.094 14.804 57.018 1.00 36.01 35 VAL D C 1
ATOM 2168 O O . VAL C 1 34 ? -5.945 14.523 57.861 1.00 35.85 35 VAL D O 1
ATOM 2172 N N . TRP C 1 35 ? -4.203 13.926 56.551 1.00 34.98 36 TRP D N 1
ATOM 2173 C CA . TRP C 1 35 ? -4.146 12.534 57.000 1.00 34.44 36 TRP D CA 1
ATOM 2174 C C . TRP C 1 35 ? -2.700 12.125 57.274 1.00 33.33 36 TRP D C 1
ATOM 2175 O O . TRP C 1 35 ? -1.773 12.635 56.635 1.00 34.81 36 TRP D O 1
ATOM 2186 N N . SER C 1 36 ? -2.494 11.209 58.212 1.00 30.66 37 SER D N 1
ATOM 2187 C CA . SER C 1 36 ? -1.135 10.768 58.505 1.00 32.40 37 SER D CA 1
ATOM 2188 C C . SER C 1 36 ? -0.996 9.253 58.697 1.00 31.58 37 SER D C 1
ATOM 2189 O O . SER C 1 36 ? -1.939 8.585 59.102 1.00 30.39 37 SER D O 1
ATOM 2192 N N . ALA C 1 37 ? 0.196 8.730 58.411 1.00 31.96 38 ALA D N 1
ATOM 2193 C CA . ALA C 1 37 ? 0.479 7.301 58.535 1.00 32.88 38 ALA D CA 1
ATOM 2194 C C . ALA C 1 37 ? 1.907 7.035 59.021 1.00 32.79 38 ALA D C 1
ATOM 2195 O O . ALA C 1 37 ? 2.799 7.857 58.835 1.00 34.46 38 ALA D O 1
ATOM 2197 N N . GLY C 1 38 ? 2.117 5.876 59.637 1.00 32.76 39 GLY D N 1
ATOM 2198 C CA . GLY C 1 38 ? 3.432 5.535 60.146 1.00 32.65 39 GLY D CA 1
ATOM 2199 C C . GLY C 1 38 ? 4.261 4.580 59.305 1.00 34.01 39 GLY D C 1
ATOM 2200 O O . GLY C 1 38 ? 5.333 4.154 59.742 1.00 34.84 39 GLY D O 1
ATOM 2201 N N . ASP C 1 39 ? 3.779 4.227 58.112 1.00 33.96 40 ASP D N 1
ATOM 2202 C CA . ASP C 1 39 ? 4.517 3.325 57.221 1.00 33.46 40 ASP D CA 1
ATOM 2203 C C . ASP C 1 39 ? 3.955 3.392 55.807 1.00 32.59 40 ASP D C 1
ATOM 2204 O O . ASP C 1 39 ? 2.843 3.877 55.596 1.00 31.02 40 ASP D O 1
ATOM 2209 N N . GLY C 1 40 ? 4.728 2.889 54.849 1.00 32.52 41 GLY D N 1
ATOM 2210 C CA . GLY C 1 40 ? 4.316 2.907 53.456 1.00 34.10 41 GLY D CA 1
ATOM 2211 C C . GLY C 1 40 ? 2.960 2.307 53.130 1.00 35.27 41 GLY D C 1
ATOM 2212 O O . GLY C 1 40 ? 2.225 2.840 52.280 1.00 34.29 41 GLY D O 1
ATOM 2213 N N . GLU C 1 41 ? 2.625 1.202 53.795 1.00 35.33 42 GLU D N 1
ATOM 2214 C CA . GLU C 1 41 ? 1.357 0.525 53.564 1.00 36.41 42 GLU D CA 1
ATOM 2215 C C . GLU C 1 41 ? 0.143 1.382 53.884 1.00 35.80 42 GLU 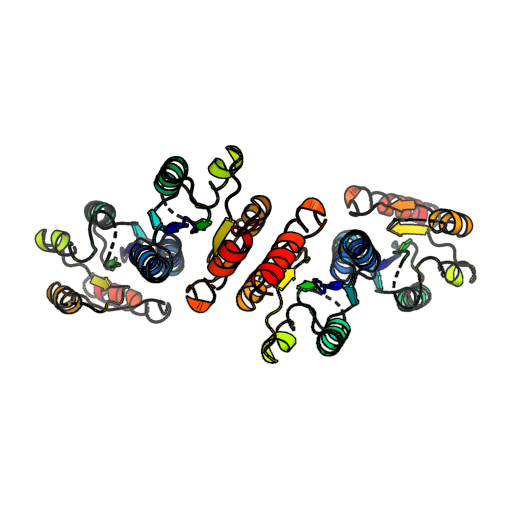D C 1
ATOM 2216 O O . GLU C 1 41 ? -0.725 1.571 53.027 1.00 33.88 42 GLU D O 1
ATOM 2222 N N . GLU C 1 42 ? 0.069 1.893 55.114 1.00 36.14 43 GLU D N 1
ATOM 2223 C CA . GLU C 1 42 ? -1.065 2.725 55.494 1.00 37.10 43 GLU D CA 1
ATOM 2224 C C . GLU C 1 42 ? -1.044 3.964 54.614 1.00 35.93 43 GLU D C 1
ATOM 2225 O O . GLU C 1 42 ? -2.090 4.470 54.205 1.00 36.49 43 GLU D O 1
ATOM 2231 N N . GLY C 1 43 ? 0.158 4.446 54.317 1.00 35.55 44 GLY D N 1
ATOM 2232 C CA . GLY C 1 43 ? 0.281 5.605 53.454 1.00 34.91 44 GLY D CA 1
ATOM 2233 C C . GLY C 1 43 ? -0.419 5.307 52.139 1.00 34.60 44 GLY D C 1
ATOM 2234 O O . GLY C 1 43 ? -1.298 6.056 51.695 1.00 33.21 44 GLY D O 1
ATOM 2235 N N . GLU C 1 44 ? -0.037 4.193 51.520 1.00 35.10 45 GLU D N 1
ATOM 2236 C CA . GLU C 1 44 ? -0.622 3.776 50.242 1.00 36.92 45 GLU D CA 1
ATOM 2237 C C . GLU C 1 44 ? -2.143 3.644 50.331 1.00 36.88 45 GLU D C 1
ATOM 2238 O O . GLU C 1 44 ? -2.880 4.197 49.519 1.00 35.83 45 GLU D O 1
ATOM 2244 N N . ARG C 1 45 ? -2.595 2.913 51.340 1.00 38.04 46 ARG D N 1
ATOM 2245 C CA . ARG C 1 45 ? -4.010 2.687 51.569 1.00 39.30 46 ARG D CA 1
ATOM 2246 C C . ARG C 1 45 ? -4.739 4.022 51.721 1.00 39.68 46 ARG D C 1
ATOM 2247 O O . ARG C 1 45 ? -5.787 4.252 51.101 1.00 38.81 46 ARG D O 1
ATOM 2255 N N . LEU C 1 46 ? -4.174 4.909 52.534 1.00 38.92 47 LEU D N 1
ATOM 2256 C CA . LEU C 1 46 ? -4.772 6.218 52.739 1.00 38.04 47 LEU D CA 1
ATOM 2257 C C . LEU C 1 46 ? -4.798 7.027 51.444 1.00 38.39 47 LEU D C 1
ATOM 2258 O O . LEU C 1 46 ? -5.713 7.828 51.220 1.00 36.39 47 LEU D O 1
ATOM 2263 N N . PHE C 1 47 ? -3.800 6.824 50.587 1.00 38.75 48 PHE D N 1
ATOM 2264 C CA . PHE C 1 47 ? -3.752 7.561 49.325 1.00 39.77 48 PHE D CA 1
ATOM 2265 C C . PHE C 1 47 ? -4.846 7.115 48.366 1.00 40.68 48 PHE D C 1
ATOM 2266 O O . PHE C 1 47 ? -5.521 7.943 47.746 1.00 41.18 48 PHE D O 1
ATOM 2274 N N . GLY C 1 48 ? -5.012 5.804 48.235 1.00 42.11 49 GLY D N 1
ATOM 2275 C CA . GLY C 1 48 ? -6.035 5.289 47.344 1.00 43.67 49 GLY D CA 1
ATOM 2276 C C . GLY C 1 48 ? -7.404 5.685 47.850 1.00 44.42 49 GLY D C 1
ATOM 2277 O O . GLY C 1 48 ? -8.333 5.903 47.076 1.00 44.33 49 GLY D O 1
ATOM 2278 N N . LEU C 1 49 ? -7.520 5.792 49.168 1.00 45.94 50 LEU D N 1
ATOM 2279 C CA . LEU C 1 49 ? -8.775 6.162 49.805 1.00 45.93 50 LEU D CA 1
ATOM 2280 C C . LEU C 1 49 ? -9.142 7.636 49.704 1.00 46.19 50 LEU D C 1
ATOM 2281 O O . LEU C 1 49 ? -10.316 7.967 49.531 1.00 46.68 50 LEU D O 1
ATOM 2286 N N . HIS C 1 50 ? -8.160 8.531 49.797 1.00 45.10 51 HIS D N 1
ATOM 2287 C CA . HIS C 1 50 ? -8.483 9.958 49.771 1.00 43.10 51 HIS D CA 1
ATOM 2288 C C . HIS C 1 50 ? -7.888 10.775 48.650 1.00 42.43 51 HIS D C 1
ATOM 2289 O O . HIS C 1 50 ? -8.130 11.976 48.570 1.00 43.34 51 HIS D O 1
ATOM 2296 N N . ALA C 1 51 ? -7.105 10.134 47.797 1.00 41.70 52 ALA D N 1
ATOM 2297 C CA . ALA C 1 51 ? -6.488 10.829 46.682 1.00 40.65 52 ALA D CA 1
ATOM 2298 C C . ALA C 1 51 ? -5.964 12.224 47.050 1.00 39.62 52 ALA D C 1
ATOM 2299 O O . ALA C 1 51 ? -6.366 13.221 46.450 1.00 40.56 52 ALA D O 1
ATOM 2301 N N . PRO C 1 52 ? -5.050 12.314 48.036 1.00 38.91 53 PRO D N 1
ATOM 2302 C CA . PRO C 1 52 ? -4.512 13.625 48.424 1.00 37.82 53 PRO D CA 1
ATOM 2303 C C . PRO C 1 52 ? -3.713 14.289 47.292 1.00 36.27 53 PRO D C 1
ATOM 2304 O O . PRO C 1 52 ? -3.190 13.618 46.413 1.00 36.39 53 PRO D O 1
ATOM 2308 N N . ASP C 1 53 ? -3.626 15.611 47.324 1.00 35.82 54 ASP D N 1
ATOM 2309 C CA . ASP C 1 53 ? -2.895 16.363 46.316 1.00 35.82 54 ASP D CA 1
ATOM 2310 C C . ASP C 1 53 ? -1.411 16.359 46.642 1.00 36.50 54 ASP D C 1
ATOM 2311 O O . ASP C 1 53 ? -0.566 16.389 45.747 1.00 36.89 54 ASP D O 1
ATOM 2316 N N . VAL C 1 54 ? -1.100 16.341 47.935 1.00 34.89 55 VAL D N 1
ATOM 2317 C CA . VAL C 1 54 ? 0.284 16.376 48.376 1.00 32.24 55 VAL D CA 1
ATOM 2318 C C . VAL C 1 54 ? 0.632 15.221 49.292 1.00 30.23 55 VAL D C 1
ATOM 2319 O O . VAL C 1 54 ? -0.191 14.765 50.081 1.00 29.99 55 VAL D O 1
ATOM 2323 N N . ILE C 1 55 ? 1.868 14.764 49.180 1.00 28.06 56 ILE D N 1
ATOM 2324 C CA . ILE C 1 55 ? 2.358 13.698 50.013 1.00 27.87 56 ILE D CA 1
ATOM 2325 C C . ILE C 1 55 ? 3.693 14.135 50.585 1.00 28.58 56 ILE D C 1
ATOM 2326 O O . ILE C 1 55 ? 4.614 14.502 49.850 1.00 27.08 56 ILE D O 1
ATOM 2331 N N . ILE C 1 56 ? 3.770 14.118 51.907 1.00 28.00 57 ILE D N 1
ATOM 2332 C CA . ILE C 1 56 ? 4.981 14.463 52.624 1.00 28.73 57 ILE D CA 1
ATOM 2333 C C . ILE C 1 56 ? 5.411 13.105 53.145 1.00 29.76 57 ILE D C 1
ATOM 2334 O O . ILE C 1 56 ? 4.722 12.496 53.965 1.00 31.50 57 ILE D O 1
ATOM 2339 N N . THR C 1 57 ? 6.541 12.614 52.669 1.00 29.33 58 THR D N 1
ATOM 2340 C CA . THR C 1 57 ? 6.941 11.298 53.087 1.00 28.12 58 THR D CA 1
ATOM 2341 C C . THR C 1 57 ? 8.378 11.109 53.473 1.00 27.77 58 THR D C 1
ATOM 2342 O O . THR C 1 57 ? 9.283 11.703 52.903 1.00 27.76 58 THR D O 1
ATOM 2346 N N . ASP C 1 58 ? 8.537 10.237 54.458 1.00 29.33 59 ASP D N 1
ATOM 2347 C CA . ASP C 1 58 ? 9.795 9.812 55.037 1.00 29.43 59 ASP D CA 1
ATOM 2348 C C . ASP C 1 58 ? 10.332 8.735 54.090 1.00 30.26 59 ASP D C 1
ATOM 2349 O O . ASP C 1 58 ? 9.567 8.130 53.342 1.00 26.35 59 ASP D O 1
ATOM 2354 N N . ILE C 1 59 ? 11.639 8.502 54.110 1.00 29.33 60 ILE D N 1
ATOM 2355 C CA . ILE C 1 59 ? 12.224 7.481 53.254 1.00 31.72 60 ILE D CA 1
ATOM 2356 C C . ILE C 1 59 ? 12.173 6.097 53.921 1.00 33.98 60 ILE D C 1
ATOM 2357 O O . ILE C 1 59 ? 11.410 5.220 53.505 1.00 33.92 60 ILE D O 1
ATOM 2362 N N . ARG C 1 60 ? 12.983 5.917 54.960 1.00 34.45 61 ARG D N 1
ATOM 2363 C CA . ARG C 1 60 ? 13.041 4.650 55.684 1.00 36.10 61 ARG D CA 1
ATOM 2364 C C . ARG C 1 60 ? 11.927 4.481 56.705 1.00 35.09 61 ARG D C 1
ATOM 2365 O O . ARG C 1 60 ? 11.830 5.245 57.663 1.00 35.41 61 ARG D O 1
ATOM 2381 N N . PRO C 1 62 ? 8.954 1.180 58.362 1.00 39.45 63 PRO D N 1
ATOM 2382 C CA . PRO C 1 62 ? 8.612 -0.246 58.400 1.00 40.14 63 PRO D CA 1
ATOM 2383 C C . PRO C 1 62 ? 7.600 -0.600 57.308 1.00 39.88 63 PRO D C 1
ATOM 2384 O O . PRO C 1 62 ? 6.990 0.284 56.706 1.00 37.17 63 PRO D O 1
ATOM 2388 N N . LYS C 1 63 ? 7.437 -1.902 57.068 1.00 42.08 64 LYS D N 1
ATOM 2389 C CA . LYS C 1 63 ? 6.498 -2.439 56.081 1.00 42.16 64 LYS D CA 1
ATOM 2390 C C . LYS C 1 63 ? 6.822 -2.070 54.640 1.00 41.33 64 LYS D C 1
ATOM 2391 O O . LYS C 1 63 ? 7.000 -2.945 53.796 1.00 42.07 64 LYS D O 1
ATOM 2397 N N . LEU C 1 64 ? 6.882 -0.773 54.357 1.00 39.53 65 LEU D N 1
ATOM 2398 C CA . LEU C 1 64 ? 7.162 -0.294 53.006 1.00 37.57 65 LEU D CA 1
ATOM 2399 C C . LEU C 1 64 ? 7.757 1.124 53.075 1.00 36.60 65 LEU D C 1
ATOM 2400 O O . LEU C 1 64 ? 7.168 2.036 53.660 1.00 34.54 65 LEU D O 1
ATOM 2405 N N . GLY C 1 65 ? 8.927 1.296 52.469 1.00 36.01 66 GLY D N 1
ATOM 2406 C CA . GLY C 1 65 ? 9.586 2.592 52.475 1.00 33.53 66 GLY D CA 1
ATOM 2407 C C . GLY C 1 65 ? 8.833 3.666 51.709 1.00 31.61 66 GLY D C 1
ATOM 2408 O O . GLY C 1 65 ? 7.885 3.375 50.965 1.00 30.49 66 GLY D O 1
ATOM 2409 N N . GLY C 1 66 ? 9.258 4.915 51.896 1.00 31.00 67 GLY D N 1
ATOM 2410 C CA . GLY C 1 66 ? 8.627 6.027 51.213 1.00 28.19 67 GLY D CA 1
ATOM 2411 C C . GLY C 1 66 ? 8.797 5.916 49.708 1.00 29.70 67 GLY D C 1
ATOM 2412 O O . GLY C 1 66 ? 7.840 6.116 48.958 1.00 25.83 67 GLY D O 1
ATOM 2413 N N . LEU C 1 67 ? 10.010 5.593 49.262 1.00 30.26 68 LEU D N 1
ATOM 2414 C CA . LEU C 1 67 ? 10.269 5.465 47.835 1.00 33.94 68 LEU D CA 1
ATOM 2415 C C . LEU C 1 67 ? 9.492 4.282 47.235 1.00 33.89 68 LEU D C 1
ATOM 2416 O O . LEU C 1 67 ? 8.911 4.391 46.149 1.00 32.65 68 LEU D O 1
ATOM 2421 N N . GLU C 1 68 ? 9.468 3.162 47.950 1.00 33.45 69 GLU D N 1
ATOM 2422 C CA . GLU C 1 68 ? 8.728 1.998 47.482 1.00 34.49 69 GLU D CA 1
ATOM 2423 C C . GLU C 1 68 ? 7.253 2.356 47.400 1.00 34.84 69 GLU D C 1
ATOM 2424 O O . GLU C 1 68 ? 6.555 1.958 46.468 1.00 34.32 69 GLU D O 1
ATOM 2438 N N . LEU C 1 70 ? 6.026 5.358 46.914 1.00 32.21 71 LEU D N 1
ATOM 2439 C CA . LEU C 1 70 ? 5.851 6.267 45.787 1.00 30.62 71 LEU D CA 1
ATOM 2440 C C . LEU C 1 70 ? 5.885 5.487 44.476 1.00 30.26 71 LEU D C 1
ATOM 2441 O O . LEU C 1 70 ? 5.170 5.818 43.537 1.00 29.99 71 LEU D O 1
ATOM 2446 N N . ASP C 1 71 ? 6.726 4.457 44.413 1.00 31.64 72 ASP D N 1
ATOM 2447 C CA . ASP C 1 71 ? 6.809 3.629 43.212 1.00 35.34 72 ASP D CA 1
ATOM 2448 C C . ASP C 1 71 ? 5.442 3.047 42.861 1.00 36.17 72 ASP D C 1
ATOM 2449 O O . ASP C 1 71 ? 5.043 3.056 41.701 1.00 36.27 72 ASP D O 1
ATOM 2454 N N . ARG C 1 72 ? 4.719 2.566 43.870 1.00 36.74 73 ARG D N 1
ATOM 2455 C CA . ARG C 1 72 ? 3.382 2.004 43.659 1.00 37.68 73 ARG D CA 1
ATOM 2456 C C . ARG C 1 72 ? 2.367 3.069 43.244 1.00 38.50 73 ARG D C 1
ATOM 2457 O O . ARG C 1 72 ? 1.553 2.851 42.348 1.00 39.49 73 ARG D O 1
ATOM 2465 N N . ILE C 1 73 ? 2.423 4.224 43.893 1.00 38.63 74 ILE D N 1
ATOM 2466 C CA . ILE C 1 73 ? 1.507 5.316 43.580 1.00 37.98 74 ILE D CA 1
ATOM 2467 C C . ILE C 1 73 ? 1.732 5.874 42.176 1.00 37.87 74 ILE D C 1
ATOM 2468 O O . ILE C 1 73 ? 0.786 6.257 41.488 1.00 38.47 74 ILE D O 1
ATOM 2473 N N . LYS C 1 74 ? 2.990 5.936 41.759 1.00 40.04 75 LYS D N 1
ATOM 2474 C CA . LYS C 1 74 ? 3.326 6.450 40.436 1.00 41.61 75 LYS D CA 1
ATOM 2475 C C . LYS C 1 74 ? 2.989 5.397 39.388 1.00 42.33 75 LYS D C 1
ATOM 2476 O O . LYS C 1 74 ? 2.541 5.727 38.288 1.00 42.83 75 LYS D O 1
ATOM 2482 N N . ALA C 1 75 ? 3.207 4.132 39.733 1.00 41.86 76 ALA D N 1
ATOM 2483 C CA . ALA C 1 75 ? 2.900 3.041 38.820 1.00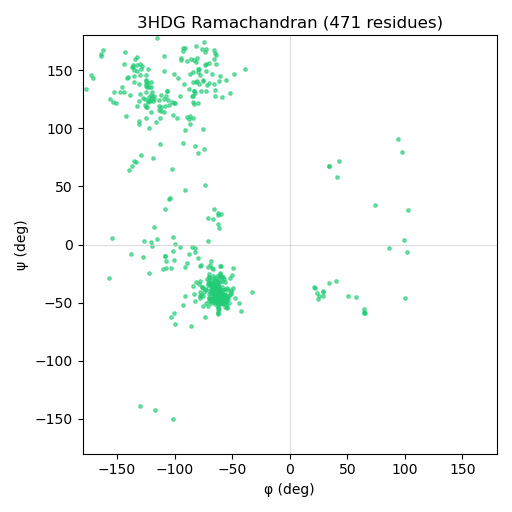 44.02 76 ALA D CA 1
ATOM 2484 C C . ALA C 1 75 ? 1.417 3.122 38.450 1.00 44.55 76 ALA D C 1
ATOM 2485 O O . ALA C 1 75 ? 1.044 2.899 37.297 1.00 44.68 76 ALA D O 1
ATOM 2487 N N . GLY C 1 76 ? 0.582 3.459 39.433 1.00 44.13 77 GLY D N 1
ATOM 2488 C CA . GLY C 1 76 ? -0.851 3.572 39.202 1.00 43.94 77 GLY D CA 1
ATOM 2489 C C . GLY C 1 76 ? -1.257 4.774 38.359 1.00 45.22 77 GLY D C 1
ATOM 2490 O O . GLY C 1 76 ? -2.449 5.026 38.143 1.00 44.34 77 GLY D O 1
ATOM 2491 N N . GLY C 1 77 ? -0.271 5.530 37.885 1.00 45.04 78 GLY D N 1
ATOM 2492 C CA . GLY C 1 77 ? -0.577 6.682 37.057 1.00 44.83 78 GLY D CA 1
ATOM 2493 C C . GLY C 1 77 ? -0.869 7.975 37.793 1.00 43.89 78 GLY D C 1
ATOM 2494 O O . GLY C 1 77 ? -1.094 9.003 37.157 1.00 44.79 78 GLY D O 1
ATOM 2495 N N . ALA C 1 78 ? -0.881 7.933 39.122 1.00 42.92 79 ALA D N 1
ATOM 2496 C CA . ALA C 1 78 ? -1.127 9.139 39.912 1.00 42.16 79 ALA D CA 1
ATOM 2497 C C . ALA C 1 78 ? 0.153 9.984 39.942 1.00 40.76 79 ALA D C 1
ATOM 2498 O O . ALA C 1 78 ? 1.266 9.446 39.929 1.00 38.39 79 ALA D O 1
ATOM 2500 N N . LYS C 1 79 ? -0.017 11.305 39.967 1.00 41.39 80 LYS D N 1
ATOM 2501 C CA . LYS C 1 79 ? 1.114 12.238 39.985 1.00 40.98 80 LYS D CA 1
ATOM 2502 C C . LYS C 1 79 ? 0.896 13.352 41.004 1.00 38.20 80 LYS D C 1
ATOM 2503 O O . LYS C 1 79 ? 0.649 14.501 40.639 1.00 38.69 80 LYS D O 1
ATOM 2509 N N . PRO C 1 80 ? 0.985 13.026 42.300 1.00 36.47 81 PRO D N 1
ATOM 2510 C CA . PRO C 1 80 ? 0.799 14.017 43.369 1.00 34.97 81 PRO D CA 1
ATOM 2511 C C . PRO C 1 80 ? 2.065 14.848 43.595 1.00 33.81 81 PRO D C 1
ATOM 2512 O O . PRO C 1 80 ? 3.160 14.450 43.179 1.00 31.85 81 PRO D O 1
ATOM 2516 N N . TYR C 1 81 ? 1.903 16.011 44.228 1.00 33.83 82 TYR D N 1
ATOM 2517 C CA . TYR C 1 81 ? 3.047 16.854 44.560 1.00 33.35 82 TYR D CA 1
ATOM 2518 C C . TYR C 1 81 ? 3.698 16.079 45.694 1.00 30.72 82 TYR D C 1
ATOM 2519 O O . TYR C 1 81 ? 3.010 15.640 46.609 1.00 27.41 82 TYR D O 1
ATOM 2528 N N . VAL C 1 82 ? 5.011 15.890 45.625 1.00 30.46 83 VAL D N 1
ATOM 2529 C CA . VAL C 1 82 ? 5.716 15.133 46.654 1.00 26.80 83 VAL D CA 1
ATOM 2530 C C . VAL C 1 82 ? 6.840 15.910 47.341 1.00 27.24 83 VAL D C 1
ATOM 2531 O O . VAL C 1 82 ? 7.629 16.591 46.689 1.00 26.80 83 VAL D O 1
ATOM 2535 N N . ILE C 1 83 ? 6.884 15.799 48.667 1.00 25.84 84 ILE D N 1
ATOM 2536 C CA . ILE C 1 83 ? 7.904 16.431 49.488 1.00 25.05 84 ILE D CA 1
ATOM 2537 C C . ILE C 1 83 ? 8.588 15.289 50.231 1.00 25.25 84 ILE D C 1
ATOM 2538 O O . ILE C 1 83 ? 7.936 14.522 50.928 1.00 25.54 84 ILE D O 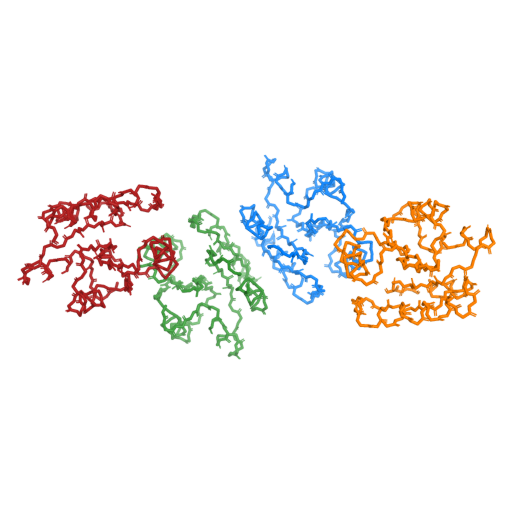1
ATOM 2543 N N . VAL C 1 84 ? 9.899 15.181 50.086 1.00 26.27 85 VAL D N 1
ATOM 2544 C CA . VAL C 1 84 ? 10.630 14.111 50.741 1.00 25.94 85 VAL D CA 1
ATOM 2545 C C . VAL C 1 84 ? 11.327 14.593 52.003 1.00 26.77 85 VAL D C 1
ATOM 2546 O O . VAL C 1 84 ? 12.132 15.532 51.950 1.00 21.81 85 VAL D O 1
ATOM 2550 N N . ILE C 1 85 ? 10.990 13.966 53.132 1.00 26.42 86 ILE D N 1
ATOM 2551 C CA . ILE C 1 85 ? 11.622 14.300 54.400 1.00 29.49 86 ILE D CA 1
ATOM 2552 C C . ILE C 1 85 ? 13.000 13.654 54.292 1.00 32.88 86 ILE D C 1
ATOM 2553 O O . ILE C 1 85 ? 13.163 12.453 54.498 1.00 30.66 86 ILE D O 1
ATOM 2558 N N . SER C 1 86 ? 13.981 14.482 53.963 1.00 38.17 87 SER D N 1
ATOM 2559 C CA . SER C 1 86 ? 15.346 14.045 53.757 1.00 42.97 87 SER D CA 1
ATOM 2560 C C . SER C 1 86 ? 16.200 13.874 55.004 1.00 45.95 87 SER D C 1
ATOM 2561 O O . SER C 1 86 ? 16.282 14.758 55.851 1.00 48.15 87 SER D O 1
ATOM 2564 N N . ALA C 1 87 ? 16.843 12.714 55.091 1.00 49.55 88 ALA D N 1
ATOM 2565 C CA . ALA C 1 87 ? 17.724 12.367 56.198 1.00 51.75 88 ALA D CA 1
ATOM 2566 C C . ALA C 1 87 ? 18.690 11.290 55.709 1.00 53.05 88 ALA D C 1
ATOM 2567 O O . ALA C 1 87 ? 19.824 11.186 56.193 1.00 53.42 88 ALA D O 1
ATOM 2569 N N . PHE C 1 88 ? 18.218 10.495 54.748 1.00 53.25 89 PHE D N 1
ATOM 2570 C CA . PHE C 1 88 ? 19.006 9.410 54.172 1.00 53.08 89 PHE D CA 1
ATOM 2571 C C . PHE C 1 88 ? 20.478 9.765 53.970 1.00 53.55 89 PHE D C 1
ATOM 2572 O O . PHE C 1 88 ? 20.821 10.927 53.747 1.00 53.98 89 PHE D O 1
ATOM 2580 N N . SER C 1 89 ? 21.337 8.752 54.032 1.00 53.15 90 SER D N 1
ATOM 2581 C CA . SER C 1 89 ? 22.769 8.954 53.870 1.00 54.21 90 SER D CA 1
ATOM 2582 C C . SER C 1 89 ? 23.318 8.430 52.551 1.00 54.67 90 SER D C 1
ATOM 2583 O O . SER C 1 89 ? 24.465 8.697 52.211 1.00 54.63 90 SER D O 1
ATOM 2585 N N . GLU C 1 90 ? 22.501 7.693 51.804 1.00 57.41 91 GLU D N 1
ATOM 2586 C CA . GLU C 1 90 ? 22.945 7.102 50.538 1.00 57.67 91 GLU D CA 1
ATOM 2587 C C . GLU C 1 90 ? 22.490 7.834 49.275 1.00 58.15 91 GLU D C 1
ATOM 2588 O O . GLU C 1 90 ? 21.304 8.133 49.097 1.00 57.41 91 GLU D O 1
ATOM 2598 N N . LYS C 1 92 ? 21.982 6.718 46.767 1.00 55.33 93 LYS D N 1
ATOM 2599 C CA . LYS C 1 92 ? 21.088 5.818 46.063 1.00 52.14 93 LYS D CA 1
ATOM 2600 C C . LYS C 1 92 ? 19.646 6.307 46.192 1.00 50.30 93 LYS D C 1
ATOM 2601 O O . LYS C 1 92 ? 18.897 6.342 45.205 1.00 50.85 93 LYS D O 1
ATOM 2603 N N . TYR C 1 93 ? 19.244 6.687 47.402 1.00 47.57 94 TYR D N 1
ATOM 2604 C CA . TYR C 1 93 ? 17.877 7.148 47.603 1.00 45.30 94 TYR D CA 1
ATOM 2605 C C . TYR C 1 93 ? 17.585 8.472 46.892 1.00 43.54 94 TYR D C 1
ATOM 2606 O O . TYR C 1 93 ? 16.469 8.700 46.435 1.00 39.49 94 TYR D O 1
ATOM 2615 N N . PHE C 1 94 ? 18.586 9.342 46.799 1.00 41.97 95 PHE D N 1
ATOM 2616 C CA . PHE C 1 94 ? 18.389 10.617 46.129 1.00 41.14 95 PHE D CA 1
ATOM 2617 C C . PHE C 1 94 ? 18.096 10.426 44.637 1.00 40.73 95 PHE D C 1
ATOM 2618 O O . PHE C 1 94 ? 17.144 11.016 44.107 1.00 36.67 95 PHE D O 1
ATOM 2626 N N . ILE C 1 95 ? 18.910 9.601 43.972 1.00 38.93 96 ILE D N 1
ATOM 2627 C CA . ILE C 1 95 ? 18.737 9.317 42.551 1.00 38.49 96 ILE D CA 1
ATOM 2628 C C . ILE C 1 95 ? 17.354 8.736 42.302 1.00 37.32 96 ILE D C 1
ATOM 2629 O O . ILE C 1 95 ? 16.637 9.177 41.398 1.00 38.67 96 ILE D O 1
ATOM 2634 N N . LYS C 1 96 ? 16.988 7.734 43.098 1.00 35.58 97 LYS D N 1
ATOM 2635 C CA . LYS C 1 96 ? 15.692 7.074 42.957 1.00 35.79 97 LYS D CA 1
ATOM 2636 C C . LYS C 1 96 ? 14.569 8.060 43.207 1.00 32.98 97 LYS D C 1
ATOM 2637 O O . LYS C 1 96 ? 13.536 8.039 42.532 1.00 33.25 97 LYS D O 1
ATOM 2643 N N . ALA C 1 97 ? 14.778 8.930 44.185 1.00 31.06 98 ALA D N 1
ATOM 2644 C CA . ALA C 1 97 ? 13.790 9.945 44.514 1.00 32.08 98 ALA D CA 1
ATOM 2645 C C . ALA C 1 97 ? 13.515 10.853 43.304 1.00 32.31 98 ALA D C 1
ATOM 2646 O O . ALA C 1 97 ? 12.354 11.069 42.941 1.00 31.15 98 ALA D O 1
ATOM 2648 N N . ILE C 1 98 ? 14.571 11.362 42.663 1.00 34.08 99 ILE D N 1
ATOM 2649 C CA . ILE C 1 98 ? 14.376 12.238 41.505 1.00 35.80 99 ILE D CA 1
ATOM 2650 C C . ILE C 1 98 ? 13.838 11.497 40.282 1.00 36.53 99 ILE D C 1
ATOM 2651 O O . ILE C 1 98 ? 13.166 12.095 39.444 1.00 37.83 99 ILE D O 1
ATOM 2656 N N . GLU C 1 99 ? 14.132 10.206 40.158 1.00 36.42 100 GLU D N 1
ATOM 2657 C CA . GLU C 1 99 ? 13.589 9.459 39.033 1.00 37.45 100 GLU D CA 1
ATOM 2658 C C . GLU C 1 99 ? 12.076 9.393 39.226 1.00 37.58 100 GLU D C 1
ATOM 2659 O O . GLU C 1 99 ? 11.324 9.298 38.257 1.00 38.16 100 GLU D O 1
ATOM 2665 N N . LEU C 1 100 ? 11.634 9.461 40.478 1.00 34.88 101 LEU D N 1
ATOM 2666 C CA . LEU C 1 100 ? 10.209 9.437 40.773 1.00 34.45 101 LEU D CA 1
ATOM 2667 C C . LEU C 1 100 ? 9.586 10.826 40.601 1.00 35.65 101 LEU D C 1
ATOM 2668 O O . LEU C 1 100 ? 8.369 10.996 40.755 1.00 36.25 101 LEU D O 1
ATOM 2673 N N . GLY C 1 101 ? 10.424 11.813 40.282 1.00 35.50 102 GLY D N 1
ATOM 2674 C CA . GLY C 1 101 ? 9.949 13.174 40.080 1.00 35.37 102 GLY D CA 1
ATOM 2675 C C . GLY C 1 101 ? 9.570 13.955 41.330 1.00 35.37 102 GLY D C 1
ATOM 2676 O O . GLY C 1 101 ? 8.654 14.773 41.299 1.00 35.92 102 GLY D O 1
ATOM 2677 N N . VAL C 1 102 ? 10.269 13.713 42.432 1.00 35.02 103 VAL D N 1
ATOM 2678 C CA . VAL C 1 102 ? 9.985 14.406 43.689 1.00 36.16 103 VAL D CA 1
ATOM 2679 C C . VAL C 1 102 ? 10.029 15.931 43.553 1.00 36.53 103 VAL D C 1
ATOM 2680 O O . VAL C 1 102 ? 10.878 16.474 42.852 1.00 35.82 103 VAL D O 1
ATOM 2684 N N . HIS C 1 103 ? 9.116 16.621 44.237 1.00 37.22 104 HIS D N 1
ATOM 2685 C CA . HIS C 1 103 ? 9.040 18.077 44.139 1.00 38.37 104 HIS D CA 1
ATOM 2686 C C . HIS C 1 103 ? 9.860 18.924 45.102 1.00 38.53 104 HIS D C 1
ATOM 2687 O O . HIS C 1 103 ? 10.048 20.115 44.867 1.00 38.77 104 HIS D O 1
ATOM 2694 N N . LEU C 1 104 ? 10.340 18.321 46.181 1.00 37.77 105 LEU D N 1
ATOM 2695 C CA . LEU C 1 104 ? 11.155 19.030 47.156 1.00 35.74 105 LEU D CA 1
ATOM 2696 C C . LEU C 1 104 ? 11.724 18.068 48.184 1.00 34.96 105 LEU D C 1
ATOM 2697 O O . LEU C 1 104 ? 11.090 17.080 48.549 1.00 33.60 105 LEU D O 1
ATOM 2702 N N . PHE C 1 105 ? 12.932 18.375 48.636 1.00 33.67 106 PHE D N 1
ATOM 2703 C CA . PHE C 1 105 ? 13.618 17.601 49.656 1.00 32.80 106 PHE D CA 1
ATOM 2704 C C . PHE C 1 105 ? 13.732 18.505 50.886 1.00 33.72 106 PHE D C 1
ATOM 2705 O O . PHE C 1 105 ? 14.322 19.580 50.820 1.00 32.47 106 PHE D O 1
ATOM 2713 N N . LEU C 1 106 ? 13.142 18.083 51.997 1.00 36.00 107 LEU D N 1
ATOM 2714 C CA . LEU C 1 106 ? 13.208 18.859 53.223 1.00 38.39 107 LEU D CA 1
ATOM 2715 C C . LEU C 1 106 ? 14.177 18.234 54.206 1.00 38.15 107 LEU D C 1
ATOM 2716 O O . LEU C 1 106 ? 13.996 17.094 54.626 1.00 39.66 107 LEU D O 1
ATOM 2721 N N . PRO C 1 107 ? 15.220 18.977 54.598 1.00 38.30 108 PRO D N 1
ATOM 2722 C CA . PRO C 1 107 ? 16.184 18.424 55.553 1.00 38.67 108 PRO D CA 1
ATOM 2723 C C . PRO C 1 107 ? 15.596 18.343 56.961 1.00 39.63 108 PRO D C 1
ATOM 2724 O O . PRO C 1 107 ? 14.743 19.146 57.336 1.00 40.50 108 PRO D O 1
ATOM 2728 N N . LYS C 1 108 ? 16.038 17.356 57.729 1.00 40.13 109 LYS D N 1
ATOM 2729 C CA . LYS C 1 108 ? 15.583 17.206 59.102 1.00 40.56 109 LYS D CA 1
ATOM 2730 C C . LYS C 1 108 ? 16.677 17.869 59.946 1.00 40.52 109 LYS D C 1
ATOM 2731 O O . LYS C 1 108 ? 17.854 17.807 59.595 1.00 40.02 109 LYS D O 1
ATOM 2733 N N . PRO C 1 109 ? 16.300 18.559 61.035 1.00 39.69 110 PRO D N 1
ATOM 2734 C CA . PRO C 1 109 ? 14.924 18.734 61.503 1.00 39.15 110 PRO D CA 1
ATOM 2735 C C . PRO C 1 109 ? 14.144 19.642 60.561 1.00 37.97 110 PRO D C 1
ATOM 2736 O O . PRO C 1 109 ? 14.659 20.654 60.073 1.00 37.62 110 PRO D O 1
ATOM 2740 N N . ILE C 1 110 ? 12.902 19.261 60.308 1.00 36.46 111 ILE D N 1
ATOM 2741 C CA . ILE C 1 110 ? 12.012 20.008 59.434 1.00 36.29 111 ILE D CA 1
ATOM 2742 C C . ILE C 1 110 ? 11.776 21.455 59.891 1.00 36.52 111 ILE D C 1
ATOM 2743 O O . ILE C 1 110 ? 11.394 21.699 61.040 1.00 34.73 111 ILE D O 1
ATOM 2748 N N . GLU C 1 111 ? 12.006 22.406 58.988 1.00 36.42 112 GLU D N 1
ATOM 2749 C CA . GLU C 1 111 ? 11.774 23.818 59.290 1.00 36.28 112 GLU D CA 1
ATOM 2750 C C . GLU C 1 111 ? 10.328 24.101 58.924 1.00 34.38 112 GLU D C 1
ATOM 2751 O O . GLU C 1 111 ? 9.989 24.141 57.744 1.00 33.50 112 GLU D O 1
ATOM 2757 N N . PRO C 1 112 ? 9.459 24.317 59.921 1.00 33.60 113 PRO D N 1
ATOM 2758 C CA . PRO C 1 112 ? 8.053 24.595 59.605 1.00 32.22 113 PRO D CA 1
ATOM 2759 C C . PRO C 1 112 ? 7.812 25.711 58.577 1.00 31.72 113 PRO D C 1
ATOM 2760 O O . PRO C 1 112 ? 6.981 25.563 57.686 1.00 30.93 113 PRO D O 1
ATOM 2764 N N . GLY C 1 113 ? 8.538 26.818 58.679 1.00 31.42 114 GLY D N 1
ATOM 2765 C CA . GLY C 1 113 ? 8.342 27.904 57.727 1.00 28.81 114 GLY D CA 1
ATOM 2766 C C . GLY C 1 113 ? 8.618 27.519 56.280 1.00 29.47 114 GLY D C 1
ATOM 2767 O O . GLY C 1 113 ? 7.917 27.929 55.355 1.00 27.79 114 GLY D O 1
ATOM 2768 N N . ARG C 1 114 ? 9.660 26.731 56.069 1.00 29.58 115 ARG D N 1
ATOM 2769 C CA . ARG C 1 114 ? 9.994 26.327 54.725 1.00 29.39 115 ARG D CA 1
ATOM 2770 C C . ARG C 1 114 ? 8.980 25.313 54.206 1.00 28.34 115 ARG D C 1
ATOM 2771 O O . ARG C 1 114 ? 8.713 25.242 53.011 1.00 27.64 115 ARG D O 1
ATOM 2779 N N . LEU C 1 115 ? 8.413 24.540 55.123 1.00 27.99 116 LEU D N 1
ATOM 2780 C CA . LEU C 1 115 ? 7.410 23.541 54.798 1.00 28.78 116 LEU D CA 1
ATOM 2781 C C . LEU C 1 115 ? 6.101 24.220 54.402 1.00 29.82 116 LEU D C 1
ATOM 2782 O O . LEU C 1 115 ? 5.464 23.845 53.422 1.00 29.33 116 LEU D O 1
ATOM 2795 N N . GLU C 1 117 ? 5.712 27.264 53.254 1.00 33.46 118 GLU D N 1
ATOM 2796 C CA . GLU C 1 117 ? 5.872 28.010 52.003 1.00 34.44 118 GLU D CA 1
ATOM 2797 C C . GLU C 1 117 ? 5.662 27.076 50.816 1.00 32.48 118 GLU D C 1
ATOM 2798 O O . GLU C 1 117 ? 5.076 27.455 49.809 1.00 31.85 118 GLU D O 1
ATOM 2804 N N . THR C 1 118 ? 6.178 25.860 50.934 1.00 30.98 119 THR D N 1
ATOM 2805 C CA . THR C 1 118 ? 6.074 24.885 49.855 1.00 28.83 119 THR D CA 1
ATOM 2806 C C . THR C 1 118 ? 4.634 24.498 49.594 1.00 28.51 119 THR D C 1
ATOM 2807 O O . THR C 1 118 ? 4.202 24.450 48.453 1.00 25.45 119 THR D O 1
ATOM 2811 N N . LEU C 1 119 ? 3.901 24.220 50.667 1.00 29.54 120 LEU D N 1
ATOM 2812 C CA . LEU C 1 119 ? 2.496 23.856 50.561 1.00 29.74 120 LEU D CA 1
ATOM 2813 C C . LEU C 1 119 ? 1.711 25.013 49.960 1.00 30.28 120 LEU D C 1
ATOM 2814 O O . LEU C 1 119 ? 0.775 24.798 49.192 1.00 31.39 120 LEU D O 1
ATOM 2819 N N . GLU C 1 120 ? 2.079 26.242 50.302 1.00 31.29 121 GLU D N 1
ATOM 2820 C CA . GLU C 1 120 ? 1.376 27.381 49.723 1.00 35.09 121 GLU D CA 1
ATOM 2821 C C . GLU C 1 120 ? 1.608 27.405 48.214 1.00 34.44 121 GLU D C 1
ATOM 2822 O O . GLU C 1 120 ? 0.688 27.664 47.450 1.00 34.20 121 GLU D O 1
ATOM 2828 N N . ASP C 1 121 ? 2.837 27.124 47.789 1.00 34.06 122 ASP D N 1
ATOM 2829 C CA . ASP C 1 121 ? 3.145 27.102 46.367 1.00 34.21 122 ASP D CA 1
ATOM 2830 C C . ASP C 1 121 ? 2.284 26.060 45.672 1.00 33.28 122 ASP D C 1
ATOM 2831 O O . ASP C 1 121 ? 1.758 26.307 44.591 1.00 34.87 122 ASP D O 1
ATOM 2836 N N . PHE C 1 122 ? 2.150 24.887 46.282 1.00 31.85 123 PHE D N 1
ATOM 2837 C CA . PHE C 1 122 ? 1.329 23.841 45.691 1.00 33.14 123 PHE D CA 1
ATOM 2838 C C . PHE C 1 122 ? -0.111 24.338 45.602 1.00 35.43 123 PHE D C 1
ATOM 2839 O O . PHE C 1 122 ? -0.819 24.038 44.638 1.00 36.17 123 PHE D O 1
ATOM 2847 N N . ARG C 1 123 ? -0.543 25.091 46.611 1.00 35.95 124 ARG D N 1
ATOM 2848 C CA . ARG C 1 123 ? -1.891 25.643 46.608 1.00 38.68 124 ARG D CA 1
ATOM 2849 C C . ARG C 1 123 ? -2.033 26.637 45.449 1.00 37.68 124 ARG D C 1
ATOM 2850 O O . ARG C 1 123 ? -2.994 26.562 44.676 1.00 38.19 124 ARG D O 1
ATOM 2858 N N . HIS C 1 124 ? -1.075 27.552 45.328 1.00 37.20 125 HIS D N 1
ATOM 2859 C CA . HIS C 1 124 ? -1.082 28.548 44.256 1.00 36.45 125 HIS D CA 1
ATOM 2860 C C . HIS C 1 124 ? -1.117 27.919 42.869 1.00 36.27 125 HIS D C 1
ATOM 2861 O O . HIS C 1 124 ? -1.633 28.527 41.928 1.00 36.42 125 HIS D O 1
ATOM 2868 N N . ILE C 1 125 ? -0.545 26.719 42.742 1.00 35.54 126 ILE D N 1
ATOM 2869 C CA . ILE C 1 125 ? -0.518 26.010 41.468 1.00 37.17 126 ILE D CA 1
ATOM 2870 C C . ILE C 1 125 ? -1.836 25.274 41.232 1.00 40.49 126 ILE D C 1
ATOM 2871 O O . ILE C 1 125 ? -2.404 25.354 40.139 1.00 40.12 126 ILE D O 1
ATOM 2876 N N . LYS C 1 126 ? -2.304 24.531 42.238 1.00 41.69 127 LYS D N 1
ATOM 2877 C CA . LYS C 1 126 ? -3.557 23.783 42.109 1.00 43.27 127 LYS D CA 1
ATOM 2878 C C . LYS C 1 126 ? -4.642 24.755 41.701 1.00 44.26 127 LYS D C 1
ATOM 2879 O O . LYS C 1 126 ? -5.526 24.419 40.907 1.00 43.40 127 LYS D O 1
ATOM 2885 N N . LEU C 1 127 ? -4.562 25.963 42.253 1.00 44.68 128 LEU D N 1
ATOM 2886 C CA . LEU C 1 127 ? -5.513 27.014 41.930 1.00 46.14 128 LEU D CA 1
ATOM 2887 C C . LEU C 1 127 ? -5.139 27.478 40.523 1.00 47.27 128 LEU D C 1
ATOM 2888 O O . LEU C 1 127 ? -4.945 28.665 40.269 1.00 49.23 128 LEU D O 1
ATOM 2893 N N . ALA C 1 128 ? -5.025 26.505 39.621 1.00 48.52 129 ALA D N 1
ATOM 2894 C CA . ALA C 1 128 ? -4.672 26.737 38.227 1.00 47.71 129 ALA D CA 1
ATOM 2895 C C . ALA C 1 128 ? -5.705 27.637 37.582 1.00 49.49 129 ALA D C 1
ATOM 2896 O O . ALA C 1 128 ? -5.355 28.626 36.926 1.00 49.91 129 ALA D O 1
ATOM 2898 N N . LYS C 1 129 ? -6.974 27.284 37.811 1.00 50.07 130 LYS D N 1
ATOM 2899 C CA . LYS C 1 129 ? -8.147 27.973 37.277 1.00 50.86 130 LYS D CA 1
ATOM 2900 C C . LYS C 1 129 ? -8.709 29.042 38.201 1.00 51.73 130 LYS D C 1
ATOM 2901 O O . LYS C 1 129 ? -8.923 30.180 37.795 1.00 50.25 130 LYS D O 1
ATOM 2907 N N . GLU C 1 130 ? -8.963 28.664 39.448 1.00 54.97 131 GLU D N 1
ATOM 2908 C CA . GLU C 1 130 ? -9.484 29.602 40.433 1.00 54.11 131 GLU D CA 1
ATOM 2909 C C . GLU C 1 130 ? -8.474 30.704 40.733 1.00 55.35 131 GLU D C 1
ATOM 2910 O O . GLU C 1 130 ? -7.417 30.718 40.052 1.00 56.50 131 GLU D O 1
ATOM 2916 N N . ALA D 1 7 ? 29.999 -7.786 76.312 1.00 46.01 8 ALA E N 1
ATOM 2917 C CA . ALA D 1 7 ? 29.498 -8.347 77.605 1.00 46.08 8 ALA E CA 1
ATOM 2918 C C . ALA D 1 7 ? 28.260 -7.571 78.054 1.00 44.59 8 ALA E C 1
ATOM 2919 O O . ALA D 1 7 ? 27.378 -8.124 78.715 1.00 44.26 8 ALA E O 1
ATOM 2921 N N . LEU D 1 8 ? 28.207 -6.291 77.691 1.00 42.27 9 LEU E N 1
ATOM 2922 C CA . LEU D 1 8 ? 27.075 -5.433 78.036 1.00 41.34 9 LEU E CA 1
ATOM 2923 C C . LEU D 1 8 ? 25.986 -5.586 76.970 1.00 40.02 9 LEU E C 1
ATOM 2924 O O . LEU D 1 8 ? 26.172 -5.160 75.837 1.00 39.99 9 LEU E O 1
ATOM 2929 N N . LYS D 1 9 ? 24.861 -6.202 77.328 1.00 38.60 10 LYS E N 1
ATOM 2930 C CA . LYS D 1 9 ? 23.770 -6.394 76.372 1.00 37.25 10 LYS E CA 1
ATOM 2931 C C . LYS D 1 9 ? 22.890 -5.149 76.324 1.00 35.22 10 LYS E C 1
ATOM 2932 O O . LYS D 1 9 ? 22.414 -4.667 77.352 1.00 34.91 10 LYS E O 1
ATOM 2938 N N . ILE D 1 10 ? 22.668 -4.640 75.115 1.00 33.10 11 ILE E N 1
ATOM 2939 C CA . ILE D 1 10 ? 21.895 -3.417 74.941 1.00 30.72 11 ILE E CA 1
ATOM 2940 C C . ILE D 1 10 ? 20.691 -3.518 74.006 1.00 30.67 11 ILE E C 1
ATOM 2941 O O . ILE D 1 10 ? 20.770 -4.118 72.946 1.00 30.52 11 ILE E O 1
ATOM 2946 N N . LEU D 1 11 ? 19.584 -2.905 74.417 1.00 28.33 12 LEU E N 1
ATOM 2947 C CA . LEU D 1 11 ? 18.362 -2.885 73.630 1.00 28.36 12 LEU E CA 1
ATOM 2948 C C . LEU D 1 11 ? 17.943 -1.437 73.341 1.00 29.13 12 LEU E C 1
ATOM 2949 O O . LEU D 1 11 ? 17.808 -0.615 74.255 1.00 28.93 12 LEU E O 1
ATOM 2954 N N . ILE D 1 12 ? 17.741 -1.150 72.060 1.00 29.29 13 ILE E N 1
ATOM 2955 C CA . ILE D 1 12 ? 17.328 0.162 71.580 1.00 28.74 13 ILE E CA 1
ATOM 2956 C C . ILE D 1 12 ? 15.869 0.066 71.165 1.00 27.89 13 ILE E C 1
ATOM 2957 O O . ILE D 1 12 ? 15.486 -0.868 70.465 1.00 29.38 13 ILE E O 1
ATOM 2962 N N . VAL D 1 13 ? 15.053 1.014 71.610 1.00 27.70 14 VAL E N 1
ATOM 2963 C CA . VAL D 1 13 ? 13.648 1.035 71.241 1.00 27.97 14 VAL E CA 1
ATOM 2964 C C . VAL D 1 13 ? 13.365 2.466 70.774 1.00 29.71 14 VAL E C 1
ATOM 2965 O O . VAL D 1 13 ? 13.264 3.400 71.580 1.00 29.47 14 VAL E O 1
ATOM 2969 N N . GLU D 1 14 ? 13.266 2.625 69.456 1.00 30.81 15 GLU E N 1
ATOM 2970 C CA . GLU D 1 14 ? 13.037 3.919 68.811 1.00 29.54 15 GLU E CA 1
ATOM 2971 C C . GLU D 1 14 ? 12.139 3.696 67.598 1.00 31.17 15 GLU E C 1
ATOM 2972 O O . GLU D 1 14 ? 12.396 2.807 66.784 1.00 28.65 15 GLU E O 1
ATOM 2978 N N . ASP D 1 15 ? 11.087 4.501 67.478 1.00 32.62 16 ASP E N 1
ATOM 2979 C CA . ASP D 1 15 ? 10.136 4.355 66.377 1.00 33.43 16 ASP E CA 1
ATOM 2980 C C . ASP D 1 15 ? 10.536 5.073 65.085 1.00 33.95 16 ASP E C 1
ATOM 2981 O O . ASP D 1 15 ? 9.813 5.014 64.096 1.00 33.56 16 ASP E O 1
ATOM 2986 N N . ASP D 1 16 ? 11.664 5.774 65.101 1.00 35.23 17 ASP E N 1
ATOM 2987 C CA . ASP D 1 16 ? 12.140 6.454 63.901 1.00 34.98 17 ASP E CA 1
ATOM 2988 C C . ASP D 1 16 ? 13.244 5.568 63.336 1.00 34.31 17 ASP E C 1
ATOM 2989 O O . ASP D 1 16 ? 14.309 5.430 63.939 1.00 32.90 17 ASP E O 1
ATOM 2994 N N . THR D 1 17 ? 12.970 4.961 62.186 1.00 32.38 18 THR E N 1
ATOM 2995 C CA . THR D 1 17 ? 13.918 4.074 61.537 1.00 31.39 18 THR E CA 1
ATOM 2996 C C . THR D 1 17 ? 15.314 4.674 61.458 1.00 34.34 18 THR E C 1
ATOM 2997 O O . THR D 1 17 ? 16.298 4.010 61.785 1.00 33.19 18 THR E O 1
ATOM 3001 N N . ASP D 1 18 ? 15.404 5.936 61.045 1.00 35.29 19 ASP E N 1
ATOM 3002 C CA . ASP D 1 18 ? 16.705 6.593 60.931 1.00 36.75 19 ASP E CA 1
ATOM 3003 C C . ASP D 1 18 ? 17.405 6.764 62.270 1.00 35.54 19 ASP E C 1
ATOM 3004 O O . ASP D 1 18 ? 18.607 6.539 62.388 1.00 34.97 19 ASP E O 1
ATOM 3009 N N . ALA D 1 19 ? 16.654 7.164 63.284 1.00 34.42 20 ALA E N 1
ATOM 3010 C CA . ALA D 1 19 ? 17.232 7.356 64.604 1.00 33.77 20 ALA E CA 1
ATOM 3011 C C . ALA D 1 19 ? 17.722 6.014 65.142 1.00 33.34 20 ALA E C 1
ATOM 3012 O O . ALA D 1 19 ? 18.861 5.875 65.588 1.00 32.89 20 ALA E O 1
ATOM 3014 N N . ARG D 1 20 ? 16.837 5.032 65.064 1.00 34.70 21 ARG E N 1
ATOM 3015 C CA . ARG D 1 20 ? 17.086 3.677 65.528 1.00 36.21 21 ARG E CA 1
ATOM 3016 C C . ARG D 1 20 ? 18.329 3.020 64.932 1.00 37.16 21 ARG E C 1
ATOM 3017 O O . ARG D 1 20 ? 19.188 2.523 65.661 1.00 37.64 21 ARG E O 1
ATOM 3025 N N . GLU D 1 21 ? 18.417 3.009 63.606 1.00 37.85 22 GLU E N 1
ATOM 3026 C CA . GLU D 1 21 ? 19.554 2.396 62.927 1.00 39.12 22 GLU E CA 1
ATOM 3027 C C . GLU D 1 21 ? 20.847 3.172 63.143 1.00 38.62 22 GLU E C 1
ATOM 3028 O O . GLU D 1 21 ? 21.927 2.585 63.145 1.00 39.08 22 GLU E O 1
ATOM 3034 N N . TRP D 1 22 ? 20.742 4.486 63.317 1.00 38.91 23 TRP E N 1
ATOM 3035 C CA . TRP D 1 22 ? 21.929 5.296 63.576 1.00 39.94 23 TRP E CA 1
ATOM 3036 C C . TRP D 1 22 ? 22.451 4.900 64.948 1.00 40.16 23 TRP E C 1
ATOM 3037 O O . TRP D 1 22 ? 23.656 4.774 65.150 1.00 42.11 23 TRP E O 1
ATOM 3048 N N . LEU D 1 23 ? 21.536 4.711 65.895 1.00 39.59 24 LEU E N 1
ATOM 3049 C CA . LEU D 1 23 ? 21.922 4.316 67.245 1.00 37.02 24 LEU E CA 1
ATOM 3050 C C . LEU D 1 23 ? 22.543 2.932 67.224 1.00 36.82 24 LEU E C 1
ATOM 3051 O O . LEU D 1 23 ? 23.568 2.710 67.858 1.00 36.49 24 LEU E O 1
ATOM 3056 N N . SER D 1 24 ? 21.925 2.007 66.494 1.00 36.83 25 SER E N 1
ATOM 3057 C CA . SER D 1 24 ? 22.456 0.651 66.390 1.00 39.13 25 SER E CA 1
ATOM 3058 C C . SER D 1 24 ? 23.899 0.676 65.908 1.00 38.65 25 SER E C 1
ATOM 3059 O O . SER D 1 24 ? 24.766 0.010 66.466 1.00 38.27 25 SER E O 1
ATOM 3062 N N . THR D 1 25 ? 24.149 1.470 64.877 1.00 39.69 26 THR E N 1
ATOM 3063 C CA . THR D 1 25 ? 25.470 1.565 64.277 1.00 41.19 26 THR E CA 1
ATOM 3064 C C . THR D 1 25 ? 26.596 2.083 65.173 1.00 42.83 26 THR E C 1
ATOM 3065 O O . THR D 1 25 ? 27.587 1.379 65.382 1.00 44.30 26 THR E O 1
ATOM 3069 N N . ILE D 1 26 ? 26.462 3.293 65.706 1.00 43.05 27 ILE E N 1
ATOM 3070 C CA . ILE D 1 26 ? 27.512 3.834 66.562 1.00 42.14 27 ILE E CA 1
ATOM 3071 C C . ILE D 1 26 ? 27.711 3.004 67.826 1.00 42.56 27 ILE E C 1
ATOM 3072 O O . ILE D 1 26 ? 28.830 2.887 68.332 1.00 42.82 27 ILE E O 1
ATOM 3077 N N . ILE D 1 27 ? 26.631 2.417 68.332 1.00 42.91 28 ILE E N 1
ATOM 3078 C CA . ILE D 1 27 ? 26.742 1.592 69.524 1.00 42.71 28 ILE E CA 1
ATOM 3079 C C . ILE D 1 27 ? 27.427 0.273 69.202 1.00 44.01 28 ILE E C 1
ATOM 3080 O O . ILE D 1 27 ? 28.362 -0.117 69.888 1.00 44.74 28 ILE E O 1
ATOM 3085 N N . SER D 1 28 ? 26.965 -0.415 68.163 1.00 46.27 29 SER E N 1
ATOM 3086 C CA . SER D 1 28 ? 27.571 -1.691 67.790 1.00 49.63 29 SER E CA 1
ATOM 3087 C C . SER D 1 28 ? 29.054 -1.528 67.455 1.00 51.15 29 SER E C 1
ATOM 3088 O O . SER D 1 28 ? 29.806 -2.503 67.451 1.00 51.43 29 SER E O 1
ATOM 3091 N N . ASN D 1 29 ? 29.472 -0.296 67.177 1.00 52.60 30 ASN E N 1
ATOM 3092 C CA . ASN D 1 29 ? 30.872 -0.026 66.886 1.00 54.65 30 ASN E CA 1
ATOM 3093 C C . ASN D 1 29 ? 31.706 -0.511 68.064 1.00 54.47 30 ASN E C 1
ATOM 3094 O O . ASN D 1 29 ? 32.745 -1.149 67.881 1.00 54.00 30 ASN E O 1
ATOM 3099 N N . HIS D 1 30 ? 31.243 -0.193 69.273 1.00 54.28 31 HIS E N 1
ATOM 3100 C CA . HIS D 1 30 ? 31.951 -0.575 70.492 1.00 54.13 31 HIS E CA 1
ATOM 3101 C C . HIS D 1 30 ? 31.260 -1.697 71.273 1.00 52.93 31 HIS E C 1
ATOM 3102 O O . HIS D 1 30 ? 31.896 -2.370 72.088 1.00 52.80 31 HIS E O 1
ATOM 3109 N N . PHE D 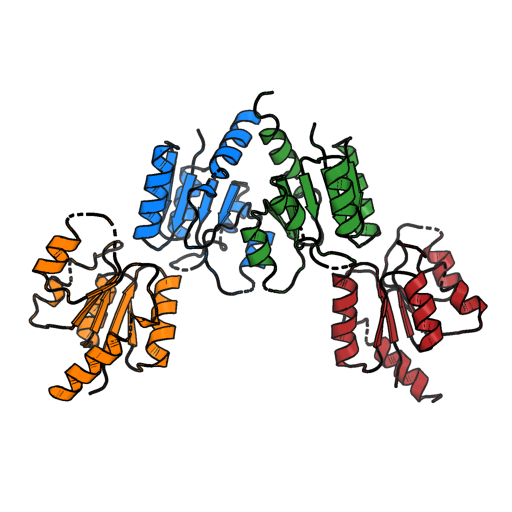1 31 ? 29.967 -1.900 71.031 1.00 50.98 32 PHE E N 1
ATOM 3110 C CA . PHE D 1 31 ? 29.222 -2.937 71.745 1.00 49.71 32 PHE E CA 1
ATOM 3111 C C . PHE D 1 31 ? 28.605 -3.989 70.828 1.00 49.95 32 PHE E C 1
ATOM 3112 O O . PHE D 1 31 ? 27.712 -3.696 70.039 1.00 50.15 32 PHE E O 1
ATOM 3120 N N . PRO D 1 32 ? 29.084 -5.238 70.932 1.00 49.68 33 PRO E N 1
ATOM 3121 C CA . PRO D 1 32 ? 28.627 -6.382 70.137 1.00 50.26 33 PRO E CA 1
ATOM 3122 C C . PRO D 1 32 ? 27.166 -6.774 70.330 1.00 49.97 33 PRO E C 1
ATOM 3123 O O . PRO D 1 32 ? 26.409 -6.883 69.359 1.00 48.80 33 PRO E O 1
ATOM 3127 N N . GLU D 1 33 ? 26.784 -6.995 71.586 1.00 49.69 34 GLU E N 1
ATOM 3128 C CA . GLU D 1 33 ? 25.428 -7.415 71.917 1.00 49.44 34 GLU E CA 1
ATOM 3129 C C . GLU D 1 33 ? 24.394 -6.283 71.945 1.00 48.34 34 GLU E C 1
ATOM 3130 O O . GLU D 1 33 ? 24.002 -5.810 73.016 1.00 46.52 34 GLU E O 1
ATOM 3136 N N . VAL D 1 34 ? 23.945 -5.870 70.763 1.00 46.49 35 VAL E N 1
ATOM 3137 C CA . VAL D 1 34 ? 22.954 -4.808 70.646 1.00 44.47 35 VAL E CA 1
ATOM 3138 C C . VAL D 1 34 ? 21.756 -5.288 69.834 1.00 43.69 35 VAL E C 1
ATOM 3139 O O . VAL D 1 34 ? 21.915 -6.009 68.848 1.00 42.99 35 VAL E O 1
ATOM 3143 N N . TRP D 1 35 ? 20.564 -4.881 70.264 1.00 42.25 36 TRP E N 1
ATOM 3144 C CA . TRP D 1 35 ? 19.301 -5.231 69.615 1.00 41.35 36 TRP E CA 1
ATOM 3145 C C . TRP D 1 35 ? 18.481 -3.959 69.462 1.00 39.09 36 TRP E C 1
ATOM 3146 O O . TRP D 1 35 ? 18.653 -3.023 70.235 1.00 38.60 36 TRP E O 1
ATOM 3157 N N . SER D 1 36 ? 17.588 -3.922 68.481 1.00 37.89 37 SER E N 1
ATOM 3158 C CA . SER D 1 36 ? 16.776 -2.730 68.273 1.00 38.70 37 SER E CA 1
ATOM 3159 C C . SER D 1 36 ? 15.328 -3.048 67.908 1.00 37.48 37 SER E C 1
ATOM 3160 O O . SER D 1 36 ? 15.048 -4.012 67.193 1.00 36.74 37 SER E O 1
ATOM 3163 N N . ALA D 1 37 ? 14.416 -2.219 68.407 1.00 36.59 38 ALA E N 1
ATOM 3164 C CA . ALA D 1 37 ? 12.989 -2.379 68.164 1.00 35.16 38 ALA E CA 1
ATOM 3165 C C . ALA D 1 37 ? 12.383 -1.043 67.751 1.00 34.55 38 ALA E C 1
ATOM 3166 O O . ALA D 1 37 ? 12.967 0.014 67.999 1.00 34.28 38 ALA E O 1
ATOM 3168 N N . GLY D 1 38 ? 11.206 -1.102 67.134 1.00 34.60 39 GLY E N 1
ATOM 3169 C CA . GLY D 1 38 ? 10.530 0.096 66.675 1.00 33.60 39 GLY E CA 1
ATOM 3170 C C . GLY D 1 38 ? 9.372 0.531 67.548 1.00 34.71 39 GLY E C 1
ATOM 3171 O O . GLY D 1 38 ? 8.952 1.685 67.498 1.00 35.85 39 GLY E O 1
ATOM 3172 N N . ASP D 1 39 ? 8.845 -0.382 68.354 1.00 35.47 40 ASP E N 1
ATOM 3173 C CA . ASP D 1 39 ? 7.736 -0.042 69.238 1.00 36.09 40 ASP E CA 1
ATOM 3174 C C . ASP D 1 39 ? 7.880 -0.759 70.572 1.00 34.72 40 ASP E C 1
ATOM 3175 O O . ASP D 1 39 ? 8.667 -1.691 70.685 1.00 34.80 40 ASP E O 1
ATOM 3180 N N . GLY D 1 40 ? 7.118 -0.322 71.573 1.00 35.72 41 GLY E N 1
ATOM 3181 C CA . GLY D 1 40 ? 7.200 -0.917 72.902 1.00 38.01 41 GLY E CA 1
ATOM 3182 C C . GLY D 1 40 ? 6.936 -2.410 72.951 1.00 39.41 41 GLY E C 1
ATOM 3183 O O . GLY D 1 40 ? 7.658 -3.171 73.605 1.00 39.35 41 GLY E O 1
ATOM 3184 N N . GLU D 1 41 ? 5.890 -2.823 72.249 1.00 39.01 42 GLU E N 1
ATOM 3185 C CA . GLU D 1 41 ? 5.499 -4.220 72.176 1.00 41.61 42 GLU E CA 1
ATOM 3186 C C . GLU D 1 41 ? 6.680 -5.064 71.698 1.00 41.90 42 GLU E C 1
ATOM 3187 O O . GLU D 1 41 ? 7.046 -6.058 72.332 1.00 41.93 42 GLU E O 1
ATOM 3193 N N . GLU D 1 42 ? 7.283 -4.657 70.586 1.00 41.36 43 GLU E N 1
ATOM 3194 C CA . GLU D 1 42 ? 8.429 -5.369 70.033 1.00 40.09 43 GLU E CA 1
ATOM 3195 C C . GLU D 1 42 ? 9.559 -5.336 71.059 1.00 39.00 43 GLU E C 1
ATOM 3196 O O . GLU D 1 42 ? 10.287 -6.313 71.231 1.00 36.59 43 GLU E O 1
ATOM 3202 N N . GLY D 1 43 ? 9.694 -4.195 71.736 1.00 37.82 44 GLY E N 1
ATOM 3203 C CA . GLY D 1 43 ? 10.736 -4.023 72.737 1.00 36.35 44 GLY E CA 1
ATOM 3204 C C . GLY D 1 43 ? 10.591 -4.951 73.928 1.00 34.53 44 GLY E C 1
ATOM 3205 O O . GLY D 1 43 ? 11.572 -5.520 74.410 1.00 31.71 44 GLY E O 1
ATOM 3206 N N . GLU D 1 44 ? 9.365 -5.100 74.415 1.00 35.27 45 GLU E N 1
ATOM 3207 C CA . GLU D 1 44 ? 9.123 -5.984 75.540 1.00 36.82 45 GLU E CA 1
ATOM 3208 C C . GLU D 1 44 ? 9.421 -7.423 75.137 1.00 37.46 45 GLU E C 1
ATOM 3209 O O . GLU D 1 44 ? 9.930 -8.208 75.928 1.00 38.54 45 GLU E O 1
ATOM 3215 N N . ARG D 1 45 ? 9.109 -7.765 73.895 1.00 38.22 46 ARG E N 1
ATOM 3216 C CA . ARG D 1 45 ? 9.356 -9.113 73.404 1.00 39.57 46 ARG E CA 1
ATOM 3217 C C . ARG D 1 45 ? 10.861 -9.378 73.350 1.00 38.73 46 ARG E C 1
ATOM 3218 O O . ARG D 1 45 ? 11.333 -10.433 73.785 1.00 39.91 46 ARG E O 1
ATOM 3226 N N . LEU D 1 46 ? 11.623 -8.423 72.831 1.00 37.76 47 LEU E N 1
ATOM 3227 C CA . LEU D 1 46 ? 13.070 -8.610 72.759 1.00 36.69 47 LEU E CA 1
ATOM 3228 C C . LEU D 1 46 ? 13.707 -8.565 74.146 1.00 36.18 47 LEU E C 1
ATOM 3229 O O . LEU D 1 46 ? 14.747 -9.184 74.380 1.00 34.03 47 LEU E O 1
ATOM 3234 N N . PHE D 1 47 ? 13.090 -7.844 75.076 1.00 36.45 48 PHE E N 1
ATOM 3235 C CA . PHE D 1 47 ? 13.669 -7.786 76.408 1.00 38.78 48 PHE E CA 1
ATOM 3236 C C . PHE D 1 47 ? 13.515 -9.150 77.062 1.00 39.25 48 PHE E C 1
ATOM 3237 O O . PHE D 1 47 ? 14.377 -9.586 77.814 1.00 38.88 48 PHE E O 1
ATOM 3245 N N . GLY D 1 48 ? 12.409 -9.819 76.759 1.00 41.35 49 GLY E N 1
ATOM 3246 C CA . GLY D 1 48 ? 12.162 -11.134 77.314 1.00 42.30 49 GLY E CA 1
ATOM 3247 C C . GLY D 1 48 ? 13.068 -12.211 76.739 1.00 44.53 49 GLY E C 1
ATOM 3248 O O . GLY D 1 48 ? 13.442 -13.146 77.450 1.00 45.40 49 GLY E O 1
ATOM 3249 N N . LEU D 1 49 ? 13.431 -12.085 75.463 1.00 43.86 50 LEU E N 1
ATOM 3250 C CA . LEU D 1 49 ? 14.289 -13.073 74.814 1.00 44.81 50 LEU E CA 1
ATOM 3251 C C . LEU D 1 49 ? 15.771 -12.966 75.159 1.00 44.62 50 LEU E C 1
ATOM 3252 O O . LEU D 1 49 ? 16.423 -13.978 75.422 1.00 43.66 50 LEU E O 1
ATOM 3257 N N . HIS D 1 50 ? 16.305 -11.749 75.166 1.00 44.49 51 HIS E N 1
ATOM 3258 C CA . HIS D 1 50 ? 17.727 -11.554 75.432 1.00 43.63 51 HIS E CA 1
ATOM 3259 C C . HIS D 1 50 ? 18.104 -10.932 76.774 1.00 43.02 51 HIS E C 1
ATOM 3260 O O . HIS D 1 50 ? 19.281 -10.921 77.138 1.00 43.78 51 HIS E O 1
ATOM 3267 N N . ALA D 1 51 ? 17.121 -10.424 77.512 1.00 42.20 52 ALA E N 1
ATOM 3268 C CA . ALA D 1 51 ? 17.385 -9.805 78.812 1.00 41.86 52 ALA E CA 1
ATOM 3269 C C . ALA D 1 51 ? 18.621 -8.914 78.777 1.00 41.92 52 ALA E C 1
ATOM 3270 O O . ALA D 1 51 ? 19.667 -9.258 79.334 1.00 41.94 52 ALA E O 1
ATOM 3272 N N . PRO D 1 52 ? 18.516 -7.751 78.120 1.00 41.35 53 PRO E N 1
ATOM 3273 C CA . PRO D 1 52 ? 19.643 -6.823 78.027 1.00 39.90 53 PRO E CA 1
ATOM 3274 C C . PRO D 1 52 ? 19.918 -6.096 79.336 1.00 39.41 53 PRO E C 1
ATOM 3275 O O . PRO D 1 52 ? 19.027 -5.921 80.167 1.00 39.92 53 PRO E O 1
ATOM 3279 N N . ASP D 1 53 ? 21.160 -5.671 79.514 1.00 37.31 54 ASP E N 1
ATOM 3280 C CA . ASP D 1 53 ? 21.539 -4.962 80.718 1.00 36.99 54 ASP E CA 1
ATOM 3281 C C . ASP D 1 53 ? 21.072 -3.512 80.643 1.00 37.49 54 ASP E C 1
ATOM 3282 O O . ASP D 1 53 ? 20.743 -2.896 81.657 1.00 35.62 54 ASP E O 1
ATOM 3287 N N . VAL D 1 54 ? 21.034 -2.981 79.426 1.00 35.30 55 VAL E N 1
ATOM 3288 C CA . VAL D 1 54 ? 20.648 -1.601 79.210 1.00 33.61 55 VAL E CA 1
ATOM 3289 C C . VAL D 1 54 ? 19.497 -1.442 78.223 1.00 32.78 55 VAL E C 1
ATOM 3290 O O . VAL D 1 54 ? 19.414 -2.163 77.222 1.00 33.68 55 VAL E O 1
ATOM 3294 N N . ILE D 1 55 ? 18.608 -0.499 78.519 1.00 30.62 56 ILE E N 1
ATOM 3295 C CA . ILE D 1 55 ? 17.491 -0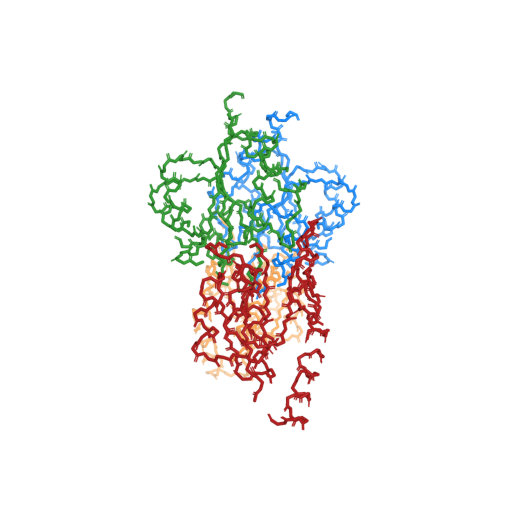.199 77.634 1.00 30.98 56 ILE E CA 1
ATOM 3296 C C . ILE D 1 55 ? 17.555 1.272 77.260 1.00 29.96 56 ILE E C 1
ATOM 3297 O O . ILE D 1 55 ? 17.560 2.140 78.130 1.00 28.28 56 ILE E O 1
ATOM 3302 N N . ILE D 1 56 ? 17.615 1.545 75.963 1.00 29.12 57 ILE E N 1
ATOM 3303 C CA . ILE D 1 56 ? 17.630 2.919 75.473 1.00 28.23 57 ILE E CA 1
ATOM 3304 C C . ILE D 1 56 ? 16.291 3.035 74.779 1.00 28.47 57 ILE E C 1
ATOM 3305 O O . ILE D 1 56 ? 16.054 2.362 73.773 1.00 27.76 57 ILE E O 1
ATOM 3310 N N . THR D 1 57 ? 15.415 3.886 75.306 1.00 27.24 58 THR E N 1
ATOM 3311 C CA . THR D 1 57 ? 14.086 3.991 74.741 1.00 29.37 58 THR E CA 1
ATOM 3312 C C . THR D 1 57 ? 13.475 5.375 74.539 1.00 31.10 58 THR E C 1
ATOM 3313 O O . THR D 1 57 ? 13.799 6.341 75.230 1.00 30.48 58 THR E O 1
ATOM 3317 N N . ASP D 1 58 ? 12.557 5.424 73.581 1.00 32.70 59 ASP E N 1
ATOM 3318 C CA . ASP D 1 58 ? 11.809 6.621 73.224 1.00 33.71 59 ASP E CA 1
ATOM 3319 C C . ASP D 1 58 ? 10.548 6.526 74.074 1.00 33.55 59 ASP E C 1
ATOM 3320 O O . ASP D 1 58 ? 10.297 5.490 74.687 1.00 34.05 59 ASP E O 1
ATOM 3325 N N . ILE D 1 59 ? 9.759 7.590 74.136 1.00 33.95 60 ILE E N 1
ATOM 3326 C CA . ILE D 1 59 ? 8.548 7.546 74.935 1.00 34.71 60 ILE E CA 1
ATOM 3327 C C . ILE D 1 59 ? 7.286 7.298 74.127 1.00 35.68 60 ILE E C 1
ATOM 3328 O O . ILE D 1 59 ? 6.688 6.235 74.251 1.00 36.46 60 ILE E O 1
ATOM 3333 N N . ARG D 1 60 ? 6.874 8.256 73.305 1.00 36.71 61 ARG E N 1
ATOM 3334 C CA . ARG D 1 60 ? 5.669 8.071 72.502 1.00 38.58 61 ARG E CA 1
ATOM 3335 C C . ARG D 1 60 ? 5.952 7.190 71.277 1.00 39.14 61 ARG E C 1
ATOM 3336 O O . ARG D 1 60 ? 6.667 7.591 70.363 1.00 40.14 61 ARG E O 1
ATOM 3352 N N . PRO D 1 62 ? 4.183 3.672 68.711 1.00 38.65 63 PRO E N 1
ATOM 3353 C CA . PRO D 1 62 ? 2.993 2.900 68.337 1.00 38.80 63 PRO E CA 1
ATOM 3354 C C . PRO D 1 62 ? 2.858 1.647 69.194 1.00 39.13 63 PRO E C 1
ATOM 3355 O O . PRO D 1 62 ? 3.835 1.170 69.773 1.00 36.97 63 PRO E O 1
ATOM 3359 N N . LYS D 1 63 ? 1.638 1.123 69.255 1.00 40.31 64 LYS E N 1
ATOM 3360 C CA . LYS D 1 63 ? 1.324 -0.092 70.007 1.00 41.94 64 LYS E CA 1
ATOM 3361 C C . LYS D 1 63 ? 1.485 0.035 71.515 1.00 42.00 64 LYS E C 1
ATOM 3362 O O . LYS D 1 63 ? 0.532 -0.183 72.263 1.00 42.07 64 LYS E O 1
ATOM 3368 N N . LEU D 1 64 ? 2.692 0.375 71.961 1.00 41.98 65 LEU E N 1
ATOM 3369 C CA . LEU D 1 64 ? 2.953 0.512 73.391 1.00 39.36 65 LEU E CA 1
ATOM 3370 C C . LEU D 1 64 ? 4.055 1.527 73.653 1.00 37.97 65 LEU E C 1
ATOM 3371 O O . LEU D 1 64 ? 5.172 1.382 73.155 1.00 37.67 65 LEU E O 1
ATOM 3376 N N . GLY D 1 65 ? 3.730 2.553 74.434 1.00 38.11 66 GLY E N 1
ATOM 3377 C CA . GLY D 1 65 ? 4.706 3.574 74.773 1.00 37.45 66 GLY E CA 1
ATOM 3378 C C . GLY D 1 65 ? 5.869 3.021 75.586 1.00 36.65 66 GLY E C 1
ATOM 3379 O O . GLY D 1 65 ? 5.782 1.933 76.159 1.00 35.02 66 GLY E O 1
ATOM 3380 N N . GLY D 1 66 ? 6.960 3.778 75.640 1.00 36.86 67 GLY E N 1
ATOM 3381 C CA . GLY D 1 66 ? 8.132 3.345 76.378 1.00 37.79 67 GLY E CA 1
ATOM 3382 C C . GLY D 1 66 ? 7.927 3.270 77.878 1.00 37.69 67 GLY E C 1
ATOM 3383 O O . GLY D 1 66 ? 8.509 2.410 78.536 1.00 38.93 67 GLY E O 1
ATOM 3384 N N . LEU D 1 67 ? 7.118 4.171 78.428 1.00 36.76 68 LEU E N 1
ATOM 3385 C CA . LEU D 1 67 ? 6.869 4.161 79.860 1.00 38.23 68 LEU E CA 1
ATOM 3386 C C . LEU D 1 67 ? 6.031 2.940 80.204 1.00 39.08 68 LEU E C 1
ATOM 3387 O O . LEU D 1 67 ? 6.286 2.270 81.205 1.00 40.23 68 LEU E O 1
ATOM 3392 N N . GLU D 1 68 ? 5.031 2.658 79.374 1.00 39.16 69 GLU E N 1
ATOM 3393 C CA . GLU D 1 68 ? 4.173 1.496 79.579 1.00 39.95 69 GLU E CA 1
ATOM 3394 C C . GLU D 1 68 ? 5.016 0.229 79.479 1.00 40.35 69 GLU E C 1
ATOM 3395 O O . GLU D 1 68 ? 4.758 -0.750 80.179 1.00 41.56 69 GLU E O 1
ATOM 3409 N N . LEU D 1 70 ? 8.418 -0.016 80.074 1.00 37.88 71 LEU E N 1
ATOM 3410 C CA . LEU D 1 70 ? 9.293 -0.064 81.244 1.00 37.93 71 LEU E CA 1
ATOM 3411 C C . LEU D 1 70 ? 8.529 -0.521 82.480 1.00 38.28 71 LEU E C 1
ATOM 3412 O O . LEU D 1 70 ? 9.062 -1.247 83.319 1.00 36.04 71 LEU E O 1
ATOM 3417 N N . ASP D 1 71 ? 7.279 -0.081 82.578 1.00 37.25 72 ASP E N 1
ATOM 3418 C CA . ASP D 1 71 ? 6.420 -0.430 83.694 1.00 39.06 72 ASP E CA 1
ATOM 3419 C C . ASP D 1 71 ? 6.098 -1.924 83.679 1.00 39.19 72 ASP E C 1
ATOM 3420 O O . ASP D 1 71 ? 6.031 -2.554 84.733 1.00 37.79 72 ASP E O 1
ATOM 3425 N N . ARG D 1 72 ? 5.906 -2.480 82.481 1.00 38.39 73 ARG E N 1
ATOM 3426 C CA . ARG D 1 72 ? 5.619 -3.902 82.334 1.00 39.20 73 ARG E CA 1
ATOM 3427 C C . ARG D 1 72 ? 6.871 -4.709 82.607 1.00 38.57 73 ARG E C 1
ATOM 3428 O O . ARG D 1 72 ? 6.810 -5.777 83.214 1.00 38.86 73 ARG E O 1
ATOM 3436 N N . ILE D 1 73 ? 8.010 -4.205 82.151 1.00 37.45 74 ILE E N 1
ATOM 3437 C CA . ILE D 1 73 ? 9.256 -4.907 82.374 1.00 36.43 74 ILE E CA 1
ATOM 3438 C C . ILE D 1 73 ? 9.577 -4.950 83.873 1.00 37.67 74 ILE E C 1
ATOM 3439 O O . ILE D 1 73 ? 9.905 -6.010 84.405 1.00 36.69 74 ILE E O 1
ATOM 3444 N N . LYS D 1 74 ? 9.447 -3.810 84.549 1.00 37.93 75 LYS E N 1
ATOM 3445 C CA . LYS D 1 74 ? 9.721 -3.726 85.982 1.00 39.72 75 LYS E CA 1
ATOM 3446 C C . LYS D 1 74 ? 8.816 -4.621 86.817 1.00 38.75 75 LYS E C 1
ATOM 3447 O O . LYS D 1 74 ? 9.263 -5.233 87.789 1.00 36.99 75 LYS E O 1
ATOM 3453 N N . ALA D 1 75 ? 7.546 -4.684 86.431 1.00 38.33 76 ALA E N 1
ATOM 3454 C CA . ALA D 1 75 ? 6.557 -5.498 87.125 1.00 39.01 76 ALA E CA 1
ATOM 3455 C C . ALA D 1 75 ? 6.963 -6.976 87.091 1.00 38.57 76 ALA E C 1
ATOM 3456 O O . ALA D 1 75 ? 6.476 -7.787 87.882 1.00 38.81 76 ALA E O 1
ATOM 3458 N N . GLY D 1 76 ? 7.854 -7.315 86.166 1.00 37.00 77 GLY E N 1
ATOM 3459 C CA . GLY D 1 76 ? 8.309 -8.687 86.041 1.00 35.11 77 GLY E CA 1
ATOM 3460 C C . GLY D 1 76 ? 9.490 -8.947 86.945 1.00 35.53 77 GLY E C 1
ATOM 3461 O O . GLY D 1 76 ? 9.923 -10.077 87.097 1.00 35.91 77 GLY E O 1
ATOM 3462 N N . GLY D 1 77 ? 10.013 -7.886 87.547 1.00 37.28 78 GLY E N 1
ATOM 3463 C CA . GLY D 1 77 ? 11.140 -8.026 88.449 1.00 36.58 78 GLY E CA 1
ATOM 3464 C C . GLY D 1 77 ? 12.490 -7.701 87.841 1.00 37.97 78 GLY E C 1
ATOM 3465 O O . GLY D 1 77 ? 13.508 -7.867 88.509 1.00 35.80 78 GLY E O 1
ATOM 3466 N N . ALA D 1 78 ? 12.522 -7.242 86.588 1.00 38.64 79 ALA E N 1
ATOM 3467 C CA . ALA D 1 78 ? 13.803 -6.907 85.952 1.00 39.68 79 ALA E CA 1
ATOM 3468 C C . ALA D 1 78 ? 14.285 -5.533 86.419 1.00 39.05 79 ALA E C 1
ATOM 3469 O O . ALA D 1 78 ? 13.483 -4.674 86.767 1.00 40.56 79 ALA E O 1
ATOM 3471 N N . LYS D 1 79 ? 15.594 -5.324 86.438 1.00 39.81 80 LYS E N 1
ATOM 3472 C CA . LYS D 1 79 ? 16.131 -4.038 86.878 1.00 41.06 80 LYS E CA 1
ATOM 3473 C C . LYS D 1 79 ? 17.307 -3.596 86.011 1.00 40.53 80 LYS E C 1
ATOM 3474 O O . LYS D 1 79 ? 18.437 -3.483 86.487 1.00 41.95 80 LYS E O 1
ATOM 3480 N N . PRO D 1 80 ? 17.052 -3.337 84.720 1.00 40.15 81 PRO E N 1
ATOM 3481 C CA . PRO D 1 80 ? 18.106 -2.910 83.799 1.00 39.52 81 PRO E CA 1
ATOM 3482 C C . PRO D 1 80 ? 18.421 -1.427 83.896 1.00 39.35 81 PRO E C 1
ATOM 3483 O O . PRO D 1 80 ? 17.717 -0.672 84.568 1.00 40.91 81 PRO E O 1
ATOM 3487 N N . TYR D 1 81 ? 19.489 -1.013 83.230 1.00 38.67 82 TYR E N 1
ATOM 3488 C CA . TYR D 1 81 ? 19.843 0.392 83.219 1.00 40.01 82 TYR E CA 1
ATOM 3489 C C . TYR D 1 81 ? 18.991 1.010 82.129 1.00 38.12 82 TYR E C 1
ATOM 3490 O O . TYR D 1 81 ? 18.904 0.471 81.028 1.00 36.83 82 TYR E O 1
ATOM 3499 N N . VAL D 1 82 ? 18.341 2.124 82.448 1.00 36.05 83 VAL E N 1
ATOM 3500 C CA . VAL D 1 82 ? 17.467 2.769 81.487 1.00 34.61 83 VAL E CA 1
ATOM 3501 C C . VAL D 1 82 ? 17.854 4.177 81.064 1.00 34.05 83 VAL E C 1
ATOM 3502 O O . VAL D 1 82 ? 18.100 5.055 81.898 1.00 34.45 83 VAL E O 1
ATOM 3506 N N . ILE D 1 83 ? 17.920 4.357 79.750 1.00 31.87 84 ILE E N 1
ATOM 3507 C CA . ILE D 1 83 ? 18.235 5.628 79.130 1.00 32.10 84 ILE E CA 1
ATOM 3508 C C . ILE D 1 83 ? 17.042 6.046 78.276 1.00 33.12 84 ILE E C 1
ATOM 3509 O O . ILE D 1 83 ? 16.586 5.296 77.404 1.00 32.24 84 ILE E O 1
ATOM 3514 N N . VAL D 1 84 ? 16.520 7.232 78.555 1.00 32.97 85 VAL E N 1
ATOM 3515 C CA . VAL D 1 84 ? 15.391 7.756 77.807 1.00 33.85 85 VAL E CA 1
ATOM 3516 C C . VAL D 1 84 ? 15.966 8.734 76.793 1.00 36.70 85 VAL E C 1
ATOM 3517 O O . VAL D 1 84 ? 16.648 9.685 77.164 1.00 37.02 85 VAL E O 1
ATOM 3521 N N . ILE D 1 85 ? 15.707 8.484 75.514 1.00 39.76 86 ILE E N 1
ATOM 3522 C CA . ILE D 1 85 ? 16.213 9.333 74.442 1.00 43.34 86 ILE E CA 1
ATOM 3523 C C . ILE D 1 85 ? 15.133 10.223 73.862 1.00 45.97 86 ILE E C 1
ATOM 3524 O O . ILE D 1 85 ? 15.086 10.451 72.652 1.00 48.05 86 ILE E O 1
ATOM 3529 N N . SER D 1 86 ? 14.271 10.734 74.725 1.00 47.50 87 SER E N 1
ATOM 3530 C CA . SER D 1 86 ? 13.195 11.591 74.273 1.00 49.82 87 SER E CA 1
ATOM 3531 C C . SER D 1 86 ? 13.090 12.809 75.172 1.00 51.33 87 SER E C 1
ATOM 3532 O O . SER D 1 86 ? 13.589 12.808 76.309 1.00 52.57 87 SER E O 1
ATOM 3535 N N . ALA D 1 87 ? 12.460 13.859 74.659 1.00 53.15 88 ALA E N 1
ATOM 3536 C CA . ALA D 1 87 ? 12.274 15.073 75.447 1.00 55.31 88 ALA E CA 1
ATOM 3537 C C . ALA D 1 87 ? 10.833 15.498 75.298 1.00 56.72 88 ALA E C 1
ATOM 3538 O O . ALA D 1 87 ? 10.376 15.793 74.197 1.00 57.33 88 ALA E O 1
ATOM 3540 N N . PHE D 1 88 ? 10.119 15.551 76.412 1.00 58.65 89 PHE E N 1
ATOM 3541 C CA . PHE D 1 88 ? 8.725 15.938 76.356 1.00 60.85 89 PHE E CA 1
ATOM 3542 C C . PHE D 1 88 ? 8.406 17.241 77.082 1.00 61.38 89 PHE E C 1
ATOM 3543 O O . PHE D 1 88 ? 9.286 17.887 77.668 1.00 61.98 89 PHE E O 1
ATOM 3551 N N . SER D 1 89 ? 7.134 17.626 76.999 1.00 61.41 90 SER E N 1
ATOM 3552 C CA . SER D 1 89 ? 6.634 18.840 77.635 1.00 61.88 90 SER E CA 1
ATOM 3553 C C . SER D 1 89 ? 5.776 18.398 78.828 1.00 62.84 90 SER E C 1
ATOM 3554 O O . SER D 1 89 ? 5.445 19.200 79.712 1.00 64.18 90 SER E O 1
ATOM 3556 N N . GLU D 1 90 ? 5.435 17.109 78.843 1.00 64.09 91 GLU E N 1
ATOM 3557 C CA . GLU D 1 90 ? 4.635 16.520 79.900 1.00 62.72 91 GLU E CA 1
ATOM 3558 C C . GLU D 1 90 ? 5.452 16.340 81.175 1.00 62.34 91 GLU E C 1
ATOM 3559 O O . GLU D 1 90 ? 6.320 15.463 81.245 1.00 61.34 91 GLU E O 1
ATOM 3569 N N . LYS D 1 92 ? 4.166 15.347 83.820 1.00 57.17 93 LYS E N 1
ATOM 3570 C CA . LYS D 1 92 ? 3.612 14.118 84.374 1.00 55.57 93 LYS E CA 1
ATOM 3571 C C . LYS D 1 92 ? 4.374 12.931 83.814 1.00 53.31 93 LYS E C 1
ATOM 3572 O O . LYS D 1 92 ? 4.556 11.922 84.487 1.00 53.80 93 LYS E O 1
ATOM 3574 N N . TYR D 1 93 ? 4.815 13.063 82.570 1.00 51.07 94 TYR E N 1
ATOM 3575 C CA . TYR D 1 93 ? 5.555 11.996 81.914 1.00 49.96 94 TYR E CA 1
ATOM 3576 C C . TYR D 1 93 ? 6.963 11.884 82.497 1.00 48.59 94 TYR E C 1
ATOM 3577 O O . TYR D 1 93 ? 7.488 10.787 82.680 1.00 47.97 94 TYR E O 1
ATOM 3579 N N . PHE D 1 94 ? 7.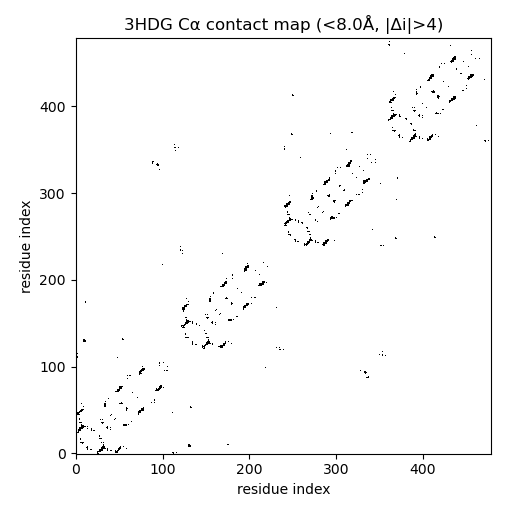562 13.030 82.797 1.00 46.44 95 PHE E N 1
ATOM 3580 C CA . PHE D 1 94 ? 8.895 13.056 83.361 1.00 44.92 95 PHE E CA 1
ATOM 3581 C C . PHE D 1 94 ? 8.873 12.415 84.742 1.00 44.62 95 PHE E C 1
ATOM 3582 O O . PHE D 1 94 ? 9.676 11.528 85.041 1.00 42.83 95 PHE E O 1
ATOM 3590 N N . ILE D 1 95 ? 7.943 12.876 85.576 1.00 44.01 96 ILE E N 1
ATOM 3591 C CA . ILE D 1 95 ? 7.798 12.358 86.923 1.00 43.98 96 ILE E CA 1
ATOM 3592 C C . ILE D 1 95 ? 7.550 10.858 86.888 1.00 43.06 96 ILE E C 1
ATOM 3593 O O . ILE D 1 95 ? 8.070 10.124 87.721 1.00 42.99 96 ILE E O 1
ATOM 3595 N N . LYS D 1 96 ? 6.753 10.403 85.924 1.00 43.72 97 LYS E N 1
ATOM 3596 C CA . LYS D 1 96 ? 6.456 8.981 85.814 1.00 43.56 97 LYS E CA 1
ATOM 3597 C C . LYS D 1 96 ? 7.735 8.246 85.479 1.00 43.02 97 LYS E C 1
ATOM 3598 O O . LYS D 1 96 ? 7.995 7.149 85.989 1.00 41.53 97 LYS E O 1
ATOM 3604 N N . ALA D 1 97 ? 8.537 8.870 84.621 1.00 41.62 98 ALA E N 1
ATOM 3605 C CA . ALA D 1 97 ? 9.800 8.294 84.178 1.00 41.38 98 ALA E CA 1
ATOM 3606 C C . ALA D 1 97 ? 10.786 8.095 85.326 1.00 41.15 98 ALA E C 1
ATOM 3607 O O . ALA D 1 97 ? 11.256 6.985 85.536 1.00 41.51 98 ALA E O 1
ATOM 3609 N N . ILE D 1 98 ? 11.098 9.154 86.070 1.00 41.26 99 ILE E N 1
ATOM 3610 C CA . ILE D 1 98 ? 12.034 9.016 87.183 1.00 43.88 99 ILE E CA 1
ATOM 3611 C C . ILE D 1 98 ? 11.393 8.202 88.307 1.00 45.66 99 ILE E C 1
ATOM 3612 O O . ILE D 1 98 ? 12.076 7.672 89.177 1.00 46.46 99 ILE E O 1
ATOM 3617 N N . GLU D 1 99 ? 10.073 8.091 88.271 1.00 47.30 100 GLU E N 1
ATOM 3618 C CA . GLU D 1 99 ? 9.352 7.308 89.262 1.00 48.45 100 GLU E CA 1
ATOM 3619 C C . GLU D 1 99 ? 9.757 5.862 88.975 1.00 48.37 100 GLU E C 1
ATOM 3620 O O . GLU D 1 99 ? 10.175 5.129 89.871 1.00 47.95 100 GLU E O 1
ATOM 3626 N N . LEU D 1 100 ? 9.648 5.470 87.705 1.00 47.72 101 LEU E N 1
ATOM 3627 C CA . LEU D 1 100 ? 10.004 4.128 87.265 1.00 46.12 101 LEU E CA 1
ATOM 3628 C C . LEU D 1 100 ? 11.513 3.910 87.397 1.00 45.20 101 LEU E C 1
ATOM 3629 O O . LEU D 1 100 ? 11.986 2.778 87.431 1.00 43.73 101 LEU E O 1
ATOM 3634 N N . GLY D 1 101 ? 12.265 5.005 87.460 1.00 45.22 102 GLY E N 1
ATOM 3635 C CA . GLY D 1 101 ? 13.709 4.907 87.611 1.00 44.94 102 GLY E CA 1
ATOM 3636 C C . GLY D 1 101 ? 14.517 4.932 86.327 1.00 45.35 102 GLY E C 1
ATOM 3637 O O . GLY D 1 101 ? 14.772 3.888 85.732 1.00 47.17 102 GLY E O 1
ATOM 3638 N N . VAL D 1 102 ? 14.923 6.122 85.895 1.00 44.67 103 VAL E N 1
ATOM 3639 C CA . VAL D 1 102 ? 15.723 6.266 84.683 1.00 44.21 103 VAL E CA 1
ATOM 3640 C C . VAL D 1 102 ? 17.124 6.663 85.135 1.00 43.81 103 VAL E C 1
ATOM 3641 O O . VAL D 1 102 ? 17.276 7.322 86.158 1.00 45.38 103 VAL E O 1
ATOM 3645 N N . HIS D 1 103 ? 18.143 6.264 84.387 1.00 42.19 104 HIS E N 1
ATOM 3646 C CA . HIS D 1 103 ? 19.519 6.566 84.767 1.00 42.82 104 HIS E CA 1
ATOM 3647 C C . HIS D 1 103 ? 20.119 7.740 83.998 1.00 43.22 104 HIS E C 1
ATOM 3648 O O . HIS D 1 103 ? 21.166 8.280 84.364 1.00 43.59 104 HIS E O 1
ATOM 3655 N N . LEU D 1 104 ? 19.451 8.134 82.929 1.00 41.95 105 LEU E N 1
ATOM 3656 C CA . LEU D 1 104 ? 19.926 9.231 82.131 1.00 41.41 105 LEU E CA 1
ATOM 3657 C C . LEU D 1 104 ? 18.880 9.615 81.107 1.00 42.23 105 LEU E C 1
ATOM 3658 O O . LEU D 1 104 ? 18.169 8.770 80.559 1.00 41.98 105 LEU E O 1
ATOM 3663 N N . PHE D 1 105 ? 18.788 10.913 80.874 1.00 41.30 106 PHE E N 1
ATOM 3664 C CA . PHE D 1 105 ? 17.878 11.452 79.898 1.00 40.51 106 PHE E CA 1
ATOM 3665 C C . PHE D 1 105 ? 18.791 12.020 78.828 1.00 41.75 106 PHE E C 1
ATOM 3666 O O . PHE D 1 105 ? 19.573 12.931 79.086 1.00 42.22 106 PHE E O 1
ATOM 3674 N N . LEU D 1 106 ? 18.707 11.449 77.636 1.00 42.89 107 LEU E N 1
ATOM 3675 C CA . LEU D 1 106 ? 19.530 11.878 76.525 1.00 45.08 107 LEU E CA 1
ATOM 3676 C C . LEU D 1 106 ? 18.594 12.370 75.432 1.00 46.67 107 LEU E C 1
ATOM 3677 O O . LEU D 1 106 ? 18.394 11.697 74.417 1.00 46.60 107 LEU E O 1
ATOM 3682 N N . PRO D 1 107 ? 18.011 13.564 75.618 1.00 48.02 108 PRO E N 1
ATOM 3683 C CA . PRO D 1 107 ? 17.087 14.129 74.628 1.00 48.50 108 PRO E CA 1
ATOM 3684 C C . PRO D 1 107 ? 17.744 14.345 73.271 1.00 48.51 108 PRO E C 1
ATOM 3685 O O . PRO D 1 107 ? 18.924 14.689 73.188 1.00 48.44 108 PRO E O 1
ATOM 3689 N N . LYS D 1 108 ? 16.964 14.147 72.217 1.00 47.69 109 LYS E N 1
ATOM 3690 C CA . LYS D 1 108 ? 17.437 14.302 70.854 1.00 48.94 109 LYS E CA 1
ATOM 3691 C C . LYS D 1 108 ? 17.457 15.794 70.500 1.00 49.36 109 LYS E C 1
ATOM 3692 O O . LYS D 1 108 ? 16.633 16.575 71.001 1.00 48.80 109 LYS E O 1
ATOM 3694 N N . PRO D 1 109 ? 18.402 16.214 69.637 1.00 49.71 110 PRO E N 1
ATOM 3695 C CA . PRO D 1 109 ? 19.409 15.350 69.008 1.00 48.98 110 PRO E CA 1
ATOM 3696 C C . PRO D 1 109 ? 20.368 14.779 70.042 1.00 48.37 110 PRO E C 1
ATOM 3697 O O . PRO D 1 109 ? 20.804 15.482 70.951 1.00 48.04 110 PRO E O 1
ATOM 3701 N N . ILE D 1 110 ? 20.687 13.499 69.887 1.00 47.71 111 ILE E N 1
ATOM 3702 C CA . ILE D 1 110 ? 21.572 12.799 70.802 1.00 47.79 111 ILE E CA 1
ATOM 3703 C C . ILE D 1 110 ? 23.050 13.126 70.594 1.00 48.40 111 ILE E C 1
ATOM 3704 O O . ILE D 1 110 ? 23.549 13.108 69.467 1.00 47.55 111 ILE E O 1
ATOM 3709 N N . GLU D 1 111 ? 23.737 13.420 71.698 1.00 50.20 112 GLU E N 1
ATOM 3710 C CA . GLU D 1 111 ? 25.166 13.748 71.696 1.00 51.71 112 GLU E CA 1
ATOM 3711 C C . GLU D 1 111 ? 25.993 12.476 71.925 1.00 51.81 112 GLU E C 1
ATOM 3712 O O . GLU D 1 111 ? 26.379 12.164 73.053 1.00 53.12 112 GLU E O 1
ATOM 3718 N N . PRO D 1 112 ? 26.311 11.751 70.840 1.00 50.46 113 PRO E N 1
ATOM 3719 C CA . PRO D 1 112 ? 27.082 10.501 70.853 1.00 49.65 113 PRO E CA 1
ATOM 3720 C C . PRO D 1 112 ? 28.165 10.372 71.922 1.00 48.34 113 PRO E C 1
ATOM 3721 O O . PRO D 1 112 ? 28.334 9.304 72.516 1.00 47.82 113 PRO E O 1
ATOM 3725 N N . GLY D 1 113 ? 28.904 11.448 72.160 1.00 46.49 114 GLY E N 1
ATOM 3726 C CA . GLY D 1 113 ? 29.944 11.398 73.165 1.00 45.82 114 GLY E CA 1
ATOM 3727 C C . GLY D 1 113 ? 29.385 11.067 74.536 1.00 45.27 114 GLY E C 1
ATOM 3728 O O . GLY D 1 113 ? 29.926 10.211 75.241 1.00 44.66 114 GLY E O 1
ATOM 3729 N N . ARG D 1 114 ? 28.300 11.737 74.921 1.00 43.67 115 ARG E N 1
ATOM 3730 C CA . ARG D 1 114 ? 27.689 11.494 76.222 1.00 42.79 115 ARG E CA 1
ATOM 3731 C C . ARG D 1 114 ? 27.067 10.105 76.274 1.00 42.80 115 ARG E C 1
ATOM 3732 O O . ARG D 1 114 ? 27.132 9.431 77.296 1.00 42.90 115 ARG E O 1
ATOM 3734 N N . LEU D 1 115 ? 26.462 9.679 75.169 1.00 43.33 116 LEU E N 1
ATOM 3735 C CA . LEU D 1 115 ? 25.843 8.359 75.114 1.00 43.81 116 LEU E CA 1
ATOM 3736 C C . LEU D 1 115 ? 26.884 7.273 75.345 1.00 44.09 116 LEU E C 1
ATOM 3737 O O . LEU D 1 115 ? 26.721 6.413 76.204 1.00 43.33 116 LEU E O 1
ATOM 3750 N N . GLU D 1 117 ? 30.045 7.498 76.557 1.00 47.98 118 GLU E N 1
ATOM 3751 C CA . GLU D 1 117 ? 30.678 7.577 77.874 1.00 48.04 118 GLU E CA 1
ATOM 3752 C C . GLU D 1 117 ? 29.800 6.854 78.885 1.00 46.71 118 GLU E C 1
ATOM 3753 O O . GLU D 1 117 ? 30.292 6.095 79.721 1.00 46.43 118 GLU E O 1
ATOM 3759 N N . THR D 1 118 ? 28.494 7.095 78.801 1.00 45.10 119 THR E N 1
ATOM 3760 C CA . THR D 1 118 ? 27.551 6.484 79.731 1.00 44.07 119 THR E CA 1
ATOM 3761 C C . THR D 1 118 ? 27.518 4.969 79.636 1.00 42.94 119 THR E C 1
ATOM 3762 O O . THR D 1 118 ? 27.504 4.288 80.658 1.00 42.16 119 THR E O 1
ATOM 3766 N N . LEU D 1 119 ? 27.499 4.441 78.415 1.00 41.99 120 LEU E N 1
ATOM 3767 C CA . LEU D 1 119 ? 27.474 2.995 78.230 1.00 42.70 120 LEU E CA 1
ATOM 3768 C C . LEU D 1 119 ? 28.724 2.375 78.842 1.00 43.61 120 LEU E C 1
ATOM 3769 O O . LEU D 1 119 ? 28.663 1.322 79.486 1.00 41.13 120 LEU E O 1
ATOM 3774 N N . GLU D 1 120 ? 29.858 3.038 78.639 1.00 44.31 121 GLU E N 1
ATOM 3775 C CA . GLU D 1 120 ? 31.119 2.561 79.187 1.00 46.16 121 GLU E CA 1
ATOM 3776 C C . GLU D 1 120 ? 30.966 2.431 80.703 1.00 46.97 121 GLU E C 1
ATOM 3777 O O . GLU D 1 120 ? 31.375 1.436 81.303 1.00 47.26 121 GLU E O 1
ATOM 3783 N N . ASP D 1 121 ? 30.355 3.436 81.315 1.00 46.93 122 ASP E N 1
ATOM 3784 C CA . ASP D 1 121 ? 30.130 3.425 82.753 1.00 46.78 122 ASP E CA 1
ATOM 3785 C C . ASP D 1 121 ? 29.276 2.239 83.177 1.00 45.51 122 ASP E C 1
ATOM 3786 O O . ASP D 1 121 ? 29.557 1.601 84.188 1.00 44.69 122 ASP E O 1
ATOM 3791 N N . PHE D 1 122 ? 28.223 1.951 82.414 1.00 45.49 123 PHE E N 1
ATOM 3792 C CA . PHE D 1 122 ? 27.341 0.828 82.740 1.00 45.96 123 PHE E CA 1
ATOM 3793 C C . PHE D 1 122 ? 28.083 -0.495 82.707 1.00 45.90 123 PHE E C 1
ATOM 3794 O O . PHE D 1 122 ? 27.808 -1.383 83.511 1.00 45.55 123 PHE E O 1
ATOM 3802 N N . ARG D 1 123 ? 29.014 -0.647 81.774 1.00 47.09 124 ARG E N 1
ATOM 3803 C CA . ARG D 1 123 ? 29.746 -1.895 81.731 1.00 50.28 124 ARG E CA 1
ATOM 3804 C C . ARG D 1 123 ? 30.771 -1.922 82.851 1.00 51.00 124 ARG E C 1
ATOM 3805 O O . ARG D 1 123 ? 30.995 -2.978 83.438 1.00 50.96 124 ARG E O 1
ATOM 3813 N N . HIS D 1 124 ? 31.391 -0.782 83.163 1.00 50.61 125 HIS E N 1
ATOM 3814 C CA . HIS D 1 124 ? 32.348 -0.752 84.274 1.00 50.82 125 HIS E CA 1
ATOM 3815 C C . HIS D 1 124 ? 31.632 -1.312 85.490 1.00 50.44 125 HIS E C 1
ATOM 3816 O O . HIS D 1 124 ? 32.187 -2.116 86.234 1.00 51.34 125 HIS E O 1
ATOM 3823 N N . ILE D 1 125 ? 30.391 -0.868 85.678 1.00 49.60 126 ILE E N 1
ATOM 3824 C CA . ILE D 1 125 ? 29.567 -1.307 86.795 1.00 47.74 126 ILE E CA 1
ATOM 3825 C C . ILE D 1 125 ? 29.313 -2.805 86.711 1.00 48.33 126 ILE E C 1
ATOM 3826 O O . ILE D 1 125 ? 29.562 -3.528 87.675 1.00 48.96 126 ILE E O 1
ATOM 3831 N N . LYS D 1 126 ? 28.824 -3.273 85.564 1.00 48.62 127 LYS E N 1
ATOM 3832 C CA . LYS D 1 126 ? 28.549 -4.699 85.394 1.00 47.94 127 LYS E CA 1
ATOM 3833 C C . LYS D 1 126 ? 29.780 -5.551 85.670 1.00 48.70 127 LYS E C 1
ATOM 3834 O O . LYS D 1 126 ? 29.690 -6.591 86.320 1.00 47.55 127 LYS E O 1
ATOM 3840 N N . LEU D 1 127 ? 30.924 -5.118 85.151 1.00 50.19 128 LEU E N 1
ATOM 3841 C CA . LEU D 1 127 ? 32.168 -5.841 85.361 1.00 51.61 128 LEU E CA 1
ATOM 3842 C C . LEU D 1 127 ? 32.494 -5.863 86.848 1.00 52.42 128 LEU E C 1
ATOM 3843 O O . LEU D 1 127 ? 32.765 -6.918 87.419 1.00 52.70 128 LEU E O 1
ATOM 3848 N N . ALA D 1 128 ? 32.463 -4.686 87.466 1.00 52.64 129 ALA E N 1
ATOM 3849 C CA . ALA D 1 128 ? 32.751 -4.551 88.887 1.00 53.82 129 ALA E CA 1
ATOM 3850 C C . ALA D 1 128 ? 32.087 -5.672 89.676 1.00 55.00 129 ALA E C 1
ATOM 3851 O O . ALA D 1 128 ? 32.757 -6.417 90.394 1.00 54.86 129 ALA E O 1
ATOM 3853 N N . LYS D 1 129 ? 30.770 -5.792 89.544 1.00 54.90 130 LYS E N 1
ATOM 3854 C CA . LYS D 1 129 ? 30.043 -6.846 90.242 1.00 56.14 130 LYS E CA 1
ATOM 3855 C C . LYS D 1 129 ? 29.674 -7.953 89.261 1.00 56.90 130 LYS E C 1
ATOM 3856 O O . LYS D 1 129 ? 28.578 -8.505 89.327 1.00 56.59 130 LYS E O 1
ATOM 3862 N N . GLU D 1 130 ? 30.584 -8.288 88.361 1.00 57.49 131 GLU E N 1
ATOM 3863 C CA . GLU D 1 130 ? 30.494 -9.291 87.308 1.00 59.03 131 GLU E CA 1
ATOM 3864 C C . GLU D 1 130 ? 29.094 -9.892 87.239 1.00 59.88 131 GLU E C 1
ATOM 3865 O O . GLU D 1 130 ? 28.353 -9.563 86.260 1.00 60.72 131 GLU E O 1
#

Secondary structure (DSSP, 8-state):
---EEEE-S-HHHHHHHHHHHHTT-S-EEEESSHHHHHHHHHHH--SEEEE-----S-S---HHHHHTT---EEEE-------HHHHHHHH--SEE-PSSP-TTT--HHHHHHHHHHHH-/-PPPEEEE-S-HHHHHHHHHHHHTT-S-EEEESSHHHHHHHHHHH--SEEEE-----S-S---HHHHTTS---EEEEE----HHHHHHHHT--EEEPSSP-TTT--HHHHHHHHHHTT-/---EEEE-S-HHHHHHHHHHHHHH-S-EEEESSHHHHHHHHHHH--SEEEEE----S-S---HHHHHTT---EEEEEE-----HHHHHHHTT--EEEESSP-TTT--HHHHHHHHHTT--/---EEEE-S-HHHHHHHHHHHHHH-SSEEEESSHHHHHHHHHHH--SEEEE-----S-S---HHHHHTT---EEEE-------HHHHHHHH--SEE-PSSP-TTT--HHHHHHHHHHHT-

Organism: Wolinella succinogenes (strain ATCC 29543 / DSM 1740 / CCUG 13145 / JCM 31913 / LMG 7466 / NCTC 11488 / FDC 602W) (NCBI:txid273121)

CATH classification: 3.40.50.2300

Sequence (479 aa):
ALKILIVEDDTDAREWLSTIISNHFPEVWSAGDGEEGERLFGLHAPDVIITDIRPKLGGLELDRIKAGGAKPYVIVISAFSEKYFIKAIELGVHLFLPKPIEPGRLETLEDFRHIKLAKEVALKILIVEDDTDAREWLSTIISNHFPEVWSAGDGEEGERLFGLHAPDVIITDIRPKLGGLELDRIKAGGAKPYVIVISSEKYFIKAIELGVHLFLPKPIEPGRLETLEDFRHIKLAKEALKILIVEDDTDAREWLSTIISNHFPEVWSAGDGEEGERLFGLHAPDVIITDIRPKLGGLELDRIKAGGAKPYVIVISAFSEKYFIKAIELGVHLFLPKPIEPGRLETLEDFRHIKLAKEALKILIVEDDTDAREWLSTIISNHFPEVWSAGDGEEGERLFGLHAPDVIITDIRPKLGGLELDRIKAGGAKPYVIVISAFSEKYFIKAIELGVHLFLPKPIEPGRLETLEDFRHIKLAKE

Solvent-accessible surface area: 23100 Å² total

InterPro domains:
  IPR001789 Signal transduction response regulator, receiver domain [PF00072] (11-120)
  IPR001789 Signal transduction response regulator, receiver domain [PS50110] (10-124)
  IPR001789 Signal transduction response regulator, receiver domain [SM00448] (9-120)
  IPR003661 Signal transduction histidine kinase, dimerisation/phosphoacceptor domain [SM00388] (148-219)
  IPR003661 Signal transduction histidine kinase, dimerisation/phosphoacceptor domain [cd00082] (147-212)
  IPR011006 CheY-like superfamily [SSF52172] (9-131)
  IPR036097 Signal transduction histidine kinase, dimerisation/phosphoacceptor domain superfamily [SSF47384] (145-212)
  IPR052048 Signal Transduction Response Regulator [PTHR43228] (11-144)

Foldseek 3Di:
DAAEEEEAQPPVVQVVVQVLPCVPPVHYHYHNADVRSLVVCVVPVGQEYEYEADPPHGPLVLVVVVVVPRDHAYEYAYPDDDVVVVSCVVNPHDYYQYPPGDVVVCVVSVVSVVVVVVVD/DFAAEEEEAQDPVLQVVVQVLVCVPGVRYYYHNAVVVRVVVCVVPVGQEYEYEAPPPHGPLVCVVVVVVVDDHAYEYEDDDVSVVSCVVSPHDYYAYPVGDSVVVCVVVVVVVVVVVVD/DFAEEEEAQPPVLQVVVQVLVCVPDVRYYYYNADVVSVVVCVVPVTQEYEAEACPPAGPLVLVVCVVVVDDHAYEYADDDDDVVVVSCVVNVHNYYAYPVGDSVVCVVVVVSVVVVVVPD/DAAEEEEAQPPVVFVVCVVLCCVPPVRYYYHNAVVVRVVVCVVPVGQEYEYEACPPAGPLVLVVVVVVPRDHAYEYADDDPDVVVCSVCVNPHDYYQYPVGDSVVCVVSVVSVVVVVVVD

Radius of gyration: 29.09 Å; Cα contacts (8 Å, |Δi|>4): 812; chains: 4; bounding box: 67×57×84 Å

B-factor: mean 39.14, std 9.41, range [13.36, 83.06]